Protein AF-A0A2E8S1X3-F1 (afdb_monomer_lite)

Structure (mmCIF, N/CA/C/O backbone):
data_AF-A0A2E8S1X3-F1
#
_entry.id   AF-A0A2E8S1X3-F1
#
loop_
_atom_site.group_PDB
_atom_site.id
_atom_site.type_symbol
_atom_site.label_atom_id
_atom_site.label_alt_id
_atom_site.label_comp_id
_atom_site.label_asym_id
_atom_site.label_entity_id
_atom_site.label_seq_id
_atom_site.pdbx_PDB_ins_code
_atom_site.Cartn_x
_atom_site.Cartn_y
_atom_site.Cartn_z
_atom_site.occupancy
_atom_site.B_iso_or_equiv
_atom_site.auth_seq_id
_atom_site.auth_comp_id
_atom_site.auth_asym_id
_atom_site.auth_atom_id
_atom_site.pdbx_PDB_model_num
ATOM 1 N N . MET A 1 1 ? 61.080 -15.198 28.392 1.00 36.06 1 MET A N 1
ATOM 2 C CA . MET A 1 1 ? 61.753 -13.882 28.248 1.00 36.06 1 MET A CA 1
ATOM 3 C C . MET A 1 1 ? 61.018 -13.154 27.127 1.00 36.06 1 MET A C 1
ATOM 5 O O . MET A 1 1 ? 60.810 -13.817 26.127 1.00 36.06 1 MET A O 1
ATOM 9 N N . CYS A 1 2 ? 60.527 -11.913 27.186 1.00 33.75 2 CYS A N 1
ATOM 10 C CA . CYS A 1 2 ? 60.333 -10.879 28.227 1.00 33.75 2 CYS A CA 1
ATOM 11 C C . CYS A 1 2 ? 58.942 -10.233 27.942 1.00 33.75 2 CYS A C 1
ATOM 13 O O . CYS A 1 2 ? 58.523 -10.245 26.795 1.00 33.75 2 CYS A O 1
ATOM 15 N N . ARG A 1 3 ? 58.089 -9.855 28.916 1.00 35.97 3 ARG A N 1
ATOM 16 C CA . ARG A 1 3 ? 58.085 -8.584 29.699 1.00 35.97 3 ARG A CA 1
ATOM 17 C C . ARG A 1 3 ? 58.151 -7.308 28.824 1.00 35.97 3 ARG A C 1
ATOM 19 O O . ARG A 1 3 ? 59.010 -7.272 27.959 1.00 35.97 3 ARG A O 1
ATOM 26 N N . ARG A 1 4 ? 57.443 -6.191 29.090 1.00 40.97 4 ARG A N 1
ATOM 27 C CA . ARG A 1 4 ? 56.297 -5.788 29.972 1.00 40.97 4 ARG A CA 1
ATOM 28 C C . ARG A 1 4 ? 56.127 -4.237 29.830 1.00 40.97 4 ARG A C 1
ATOM 30 O O . ARG A 1 4 ? 57.077 -3.614 29.374 1.00 40.97 4 ARG A O 1
ATOM 37 N N . PHE A 1 5 ? 55.058 -3.645 30.404 1.00 38.34 5 PHE A N 1
ATOM 38 C CA . PHE A 1 5 ? 54.866 -2.188 30.702 1.00 38.34 5 PHE A CA 1
ATOM 39 C C . PHE A 1 5 ? 54.605 -1.252 29.492 1.00 38.34 5 PHE A C 1
ATOM 41 O O . PHE A 1 5 ? 54.953 -1.624 28.381 1.00 38.34 5 PHE A O 1
ATOM 48 N N . LEU A 1 6 ? 53.975 -0.061 29.595 1.00 33.56 6 LEU A N 1
ATOM 49 C CA . LEU A 1 6 ? 53.495 0.834 30.693 1.00 33.56 6 LEU A CA 1
ATOM 50 C C . LEU A 1 6 ? 52.274 1.630 30.112 1.00 33.56 6 LEU A C 1
ATOM 52 O O . LEU A 1 6 ? 52.331 1.946 28.932 1.00 33.56 6 LEU A O 1
ATOM 56 N N . VAL A 1 7 ? 51.083 1.834 30.703 1.00 36.03 7 VAL A N 1
ATOM 57 C CA . VAL A 1 7 ? 50.611 2.540 31.930 1.00 36.03 7 VAL A CA 1
ATOM 58 C C . VAL A 1 7 ? 50.726 4.091 31.916 1.00 36.03 7 VAL A C 1
ATOM 60 O O . VAL A 1 7 ? 51.828 4.620 31.903 1.00 36.03 7 VAL A O 1
ATOM 63 N N . CYS A 1 8 ? 49.559 4.757 32.060 1.00 33.50 8 CYS A N 1
ATOM 64 C CA . CYS A 1 8 ? 49.263 6.165 32.442 1.00 33.50 8 CYS A CA 1
ATOM 65 C C . CYS A 1 8 ? 49.690 7.353 31.544 1.00 33.50 8 CYS A C 1
ATOM 67 O O . CYS A 1 8 ? 50.874 7.572 31.323 1.00 33.50 8 CYS A O 1
ATOM 69 N N . PHE A 1 9 ? 48.744 8.264 31.242 1.00 33.28 9 PHE A N 1
ATOM 70 C CA . PHE A 1 9 ? 48.477 9.443 32.100 1.00 33.28 9 PHE A CA 1
ATOM 71 C C . PHE A 1 9 ? 47.082 10.071 31.858 1.00 33.28 9 PHE A C 1
ATOM 73 O O . PHE A 1 9 ? 46.359 9.649 30.961 1.00 33.28 9 PHE A O 1
ATOM 80 N N . LEU A 1 10 ? 46.689 11.011 32.730 1.00 39.09 10 LEU A N 1
ATOM 81 C CA . LEU A 1 10 ? 45.309 11.433 33.023 1.00 39.09 10 LEU A CA 1
ATOM 82 C C . LEU A 1 10 ? 45.250 12.948 33.310 1.00 39.09 10 LEU A C 1
ATOM 84 O O . LEU A 1 10 ? 45.984 13.403 34.184 1.00 39.09 10 LEU A O 1
ATOM 88 N N . VAL A 1 11 ? 44.371 13.690 32.615 1.00 39.12 11 VAL A N 1
ATOM 89 C CA . VAL A 1 11 ? 43.909 15.087 32.858 1.00 39.12 11 VAL A CA 1
ATOM 90 C C . VAL A 1 11 ? 42.573 15.215 32.086 1.00 39.12 11 VAL A C 1
ATOM 92 O O . VAL A 1 11 ? 42.578 14.917 30.899 1.00 39.12 11 VAL A O 1
ATOM 95 N N . LEU A 1 12 ? 41.370 15.497 32.604 1.00 37.75 12 LEU A N 1
ATOM 96 C CA . LEU A 1 12 ? 40.854 16.206 33.789 1.00 37.75 12 LEU A CA 1
ATOM 97 C C . LEU A 1 12 ? 40.827 17.742 33.644 1.00 37.75 12 LEU A C 1
ATOM 99 O O . LEU A 1 12 ? 41.740 18.436 34.077 1.00 37.75 12 LEU A O 1
ATOM 103 N N . PHE A 1 13 ? 39.725 18.260 33.088 1.00 35.91 13 PHE A N 1
ATOM 104 C CA . PHE A 1 13 ? 39.324 19.663 33.216 1.00 35.91 13 PHE A CA 1
ATOM 105 C C . PHE A 1 13 ? 37.859 19.755 33.658 1.00 35.91 13 PHE A C 1
ATOM 107 O O . PHE A 1 13 ? 36.973 19.190 33.024 1.00 35.91 13 PHE A O 1
ATOM 114 N N . VAL A 1 14 ? 37.635 20.469 34.759 1.00 38.00 14 VAL A N 1
ATOM 115 C CA . VAL A 1 14 ? 36.325 20.823 35.318 1.00 38.00 14 VAL A CA 1
ATOM 116 C C . VAL A 1 14 ? 36.240 22.344 35.307 1.00 38.00 14 VAL A C 1
ATOM 118 O O . VAL A 1 14 ? 37.161 22.998 35.793 1.00 38.00 14 VAL A O 1
ATOM 121 N N . ILE A 1 15 ? 35.141 22.902 34.801 1.00 44.22 15 ILE A N 1
ATOM 122 C CA . ILE A 1 15 ? 34.724 24.290 35.050 1.00 44.22 15 ILE A CA 1
ATOM 123 C C . ILE A 1 15 ? 33.224 24.256 35.381 1.00 44.22 15 ILE A C 1
ATOM 125 O O . ILE A 1 15 ? 32.485 23.465 34.800 1.00 44.22 15 ILE A O 1
ATOM 129 N N . ALA A 1 16 ? 32.803 25.061 36.358 1.00 38.00 16 ALA A N 1
ATOM 130 C CA . ALA A 1 16 ? 31.470 25.046 36.968 1.00 38.00 16 ALA A CA 1
ATOM 131 C C . ALA A 1 16 ? 30.916 26.475 37.172 1.00 38.00 16 ALA A C 1
ATOM 133 O O . ALA A 1 16 ? 31.678 27.435 37.049 1.00 38.00 16 ALA A O 1
ATOM 134 N N . CYS A 1 17 ? 29.634 26.571 37.575 1.00 33.44 17 CYS A N 1
ATOM 135 C CA . CYS A 1 17 ? 28.845 27.795 37.872 1.00 33.44 17 CYS A CA 1
ATOM 136 C C . CYS A 1 17 ? 28.496 28.655 36.626 1.00 33.44 17 CYS A C 1
ATOM 138 O O . CYS A 1 17 ? 29.286 28.702 35.694 1.00 33.44 17 CYS A O 1
ATOM 140 N N . GLY A 1 18 ? 27.375 29.388 36.495 1.00 32.06 18 GLY A N 1
ATOM 141 C CA . GLY A 1 18 ? 26.153 29.655 37.298 1.00 32.06 18 GLY A CA 1
ATOM 142 C C . GLY A 1 18 ? 25.399 30.871 36.677 1.00 32.06 18 GLY A C 1
ATOM 143 O O . GLY A 1 18 ? 25.959 31.497 35.782 1.00 32.06 18 GLY A O 1
ATOM 144 N N . SER A 1 19 ? 24.188 31.315 37.056 1.00 36.25 19 SER A N 1
ATOM 145 C CA . SER A 1 19 ? 23.120 30.791 37.941 1.00 36.25 19 SER A CA 1
ATOM 146 C C . SER A 1 19 ? 21.902 31.761 37.966 1.00 36.25 19 SER A C 1
ATOM 148 O O . SER A 1 19 ? 22.137 32.962 37.990 1.00 36.25 19 SER A O 1
ATOM 150 N N . SER A 1 20 ? 20.658 31.244 38.064 1.00 39.28 20 SER A N 1
ATOM 151 C CA . SER A 1 20 ? 19.394 31.899 38.537 1.00 39.28 20 SER A CA 1
ATOM 152 C C . SER A 1 20 ? 18.901 33.260 37.958 1.00 39.28 20 SER A C 1
ATOM 154 O O . SER A 1 20 ? 19.557 34.267 38.188 1.00 39.28 20 SER A O 1
ATOM 156 N N . THR A 1 21 ? 17.694 33.257 37.339 1.00 49.94 21 THR A N 1
ATOM 157 C CA . THR A 1 21 ? 16.473 34.141 37.488 1.00 49.94 21 THR A CA 1
ATOM 158 C C . THR A 1 21 ? 16.583 35.652 37.850 1.00 49.94 21 THR A C 1
ATOM 160 O O . THR A 1 21 ? 17.503 35.989 38.590 1.00 49.94 21 THR A O 1
ATOM 163 N N . PRO A 1 22 ? 15.608 36.557 37.523 1.00 50.47 22 PRO A N 1
ATOM 164 C CA . PRO A 1 22 ? 14.173 36.310 37.234 1.00 50.47 22 PRO A CA 1
ATOM 165 C C . PRO A 1 22 ? 13.523 37.144 36.081 1.00 50.47 22 PRO A C 1
ATOM 167 O O . PRO A 1 22 ? 14.196 37.881 35.367 1.00 50.47 22 PRO A O 1
ATOM 170 N N . ASP A 1 23 ? 12.197 36.995 35.952 1.00 44.19 23 ASP A N 1
ATOM 171 C CA . ASP A 1 23 ? 11.208 37.747 35.137 1.00 44.19 23 ASP A CA 1
ATOM 172 C C . ASP A 1 23 ? 11.046 39.234 35.583 1.00 44.19 23 ASP A C 1
ATOM 174 O O . ASP A 1 23 ? 11.498 39.558 36.693 1.00 44.19 23 ASP A O 1
ATOM 178 N N . PRO A 1 24 ? 10.467 40.162 34.774 1.00 52.53 24 PRO A N 1
ATOM 179 C CA . PRO A 1 24 ? 9.012 40.414 34.882 1.00 52.53 24 PRO A CA 1
ATOM 180 C C . PRO A 1 24 ? 8.249 40.918 33.614 1.00 52.53 24 PRO A C 1
ATOM 182 O O . PRO A 1 24 ? 8.587 41.956 33.047 1.00 52.53 24 PRO A O 1
ATOM 185 N N . ASP A 1 25 ? 7.110 40.270 33.333 1.00 38.62 25 ASP A N 1
ATOM 186 C CA . ASP A 1 25 ? 5.727 40.822 33.398 1.00 38.62 25 ASP A CA 1
ATOM 187 C C . ASP A 1 25 ? 5.189 41.890 32.388 1.00 38.62 25 ASP A C 1
ATOM 189 O O . ASP A 1 25 ? 5.878 42.755 31.849 1.00 38.62 25 ASP A O 1
ATOM 193 N N . THR A 1 26 ? 3.851 41.882 32.287 1.00 40.41 26 THR A N 1
ATOM 194 C CA . THR A 1 26 ? 2.872 42.857 31.758 1.00 40.41 26 THR A CA 1
ATOM 195 C C . THR A 1 26 ? 2.509 42.833 30.265 1.00 40.41 26 THR A C 1
ATOM 197 O O . THR A 1 26 ? 3.281 43.197 29.381 1.00 40.41 26 THR A O 1
ATOM 200 N N . GLY A 1 27 ? 1.240 42.483 30.001 1.00 37.84 27 GLY A N 1
ATOM 201 C CA . GLY A 1 27 ? 0.634 42.466 28.664 1.00 37.84 27 GLY A CA 1
ATOM 202 C C . GLY A 1 27 ? -0.879 42.191 28.639 1.00 37.84 27 GLY A C 1
ATOM 203 O O . GLY A 1 27 ? -1.344 41.507 27.734 1.00 37.84 27 GLY A O 1
ATOM 204 N N . GLN A 1 28 ? -1.653 42.680 29.618 1.00 47.50 28 GLN A N 1
ATOM 205 C CA . GLN A 1 28 ? -3.124 42.678 29.523 1.00 47.50 28 GLN A CA 1
ATOM 206 C C . GLN A 1 28 ? -3.606 43.778 28.562 1.00 47.50 28 GLN A C 1
ATOM 208 O O . GLN A 1 28 ? -3.106 44.902 28.619 1.00 47.50 28 GLN A O 1
ATOM 213 N N . ALA A 1 29 ? -4.615 43.477 27.741 1.00 41.47 29 ALA A N 1
ATOM 214 C CA . ALA A 1 29 ? -5.409 44.468 27.014 1.00 41.47 29 ALA A CA 1
ATOM 215 C C . ALA A 1 29 ? -6.877 44.009 26.916 1.00 41.47 29 ALA A C 1
ATOM 217 O O . ALA A 1 29 ? -7.156 42.824 26.759 1.00 41.47 29 ALA A O 1
ATOM 218 N N . GLU A 1 30 ? -7.775 44.973 27.081 1.00 40.81 30 GLU A N 1
ATOM 219 C CA . GLU A 1 30 ? -9.180 44.852 27.486 1.00 40.81 30 GLU A CA 1
ATOM 220 C C . GLU A 1 30 ? -10.158 44.377 26.389 1.00 40.81 30 GLU A C 1
ATOM 222 O O . GLU A 1 30 ? -9.968 44.650 25.204 1.00 40.81 30 GLU A O 1
ATOM 227 N N . ASP A 1 31 ? -11.261 43.760 26.826 1.00 47.78 31 ASP A N 1
ATOM 228 C CA . ASP A 1 31 ? -12.554 43.713 26.120 1.00 47.78 31 ASP A CA 1
ATOM 229 C C . ASP A 1 31 ? -13.326 45.019 26.385 1.00 47.78 31 ASP A C 1
ATOM 231 O O . ASP A 1 31 ? -13.388 45.472 27.534 1.00 47.78 31 ASP A O 1
ATOM 235 N N . PRO A 1 32 ? -13.889 45.659 25.344 1.00 46.81 32 PRO A N 1
ATOM 236 C CA . PRO A 1 32 ? -15.284 46.090 25.482 1.00 46.81 32 PRO A CA 1
ATOM 237 C C . PRO A 1 32 ? -16.114 45.992 24.185 1.00 46.81 32 PRO A C 1
ATOM 239 O O . PRO A 1 32 ? -15.738 46.549 23.148 1.00 46.81 32 PRO A O 1
ATOM 242 N N . GLY A 1 33 ? -17.329 45.429 24.266 1.00 37.47 33 GLY A N 1
ATOM 243 C CA . GLY A 1 33 ? -18.227 45.367 23.102 1.00 37.47 33 GLY A CA 1
ATOM 244 C C . GLY A 1 33 ? -19.705 45.021 23.330 1.00 37.47 33 GLY A C 1
ATOM 245 O O . GLY A 1 33 ? -20.238 44.202 22.587 1.00 37.47 33 GLY A O 1
ATOM 246 N N . GLN A 1 34 ? -20.410 45.645 24.286 1.00 47.06 34 GLN A N 1
ATOM 247 C CA . GLN A 1 34 ? -21.886 45.607 24.269 1.00 47.06 34 GLN A CA 1
ATOM 248 C C . GLN A 1 34 ? -22.456 46.433 23.102 1.00 47.06 34 GLN A C 1
ATOM 250 O O . GLN A 1 34 ? -22.015 47.556 22.857 1.00 47.06 34 GLN A O 1
ATOM 255 N N . ALA A 1 35 ? -23.497 45.908 22.450 1.00 43.41 35 ALA A N 1
ATOM 256 C CA . ALA A 1 35 ? -24.341 46.642 21.512 1.00 43.41 35 ALA A CA 1
ATOM 257 C C . ALA A 1 35 ? -25.821 46.485 21.902 1.00 43.41 35 ALA A C 1
ATOM 259 O O . ALA A 1 35 ? -26.316 45.367 22.034 1.00 43.41 35 ALA A O 1
ATOM 260 N N . GLU A 1 36 ? -26.514 47.611 22.069 1.00 44.06 36 GLU A N 1
ATOM 261 C CA . GLU A 1 36 ? -27.978 47.691 22.144 1.00 44.06 36 GLU A CA 1
ATOM 262 C C . GLU A 1 36 ? -28.544 48.050 20.759 1.00 44.06 36 GLU A C 1
ATOM 264 O O . GLU A 1 36 ? -27.907 48.804 20.021 1.00 44.06 36 GLU A O 1
ATOM 269 N N . ASP A 1 37 ? -29.762 47.602 20.439 1.00 39.44 37 ASP A N 1
ATOM 270 C CA . ASP A 1 37 ? -30.622 48.251 19.434 1.00 39.44 37 ASP A CA 1
ATOM 271 C C . ASP A 1 37 ? -32.109 48.111 19.853 1.00 39.44 37 ASP A C 1
ATOM 273 O O . ASP A 1 37 ? -32.512 47.014 20.255 1.00 39.44 37 ASP A O 1
ATOM 277 N N . PRO A 1 38 ? -32.933 49.184 19.845 1.00 51.12 38 PRO A N 1
ATOM 278 C CA . PRO A 1 38 ? -34.280 49.172 20.423 1.00 51.12 38 PRO A CA 1
ATOM 279 C C . PRO A 1 38 ? -35.414 49.145 19.378 1.00 51.12 38 PRO A C 1
ATOM 281 O O . PRO A 1 38 ? -35.246 49.541 18.227 1.00 51.12 38 PRO A O 1
ATOM 284 N N . GLY A 1 39 ? -36.636 48.797 19.808 1.00 37.12 39 GLY A N 1
ATOM 285 C CA . GLY A 1 39 ? -37.831 48.897 18.957 1.00 37.12 39 GLY A CA 1
ATOM 286 C C . GLY A 1 39 ? -39.164 48.914 19.715 1.00 37.12 39 GLY A C 1
ATOM 287 O O . GLY A 1 39 ? -39.689 47.863 20.066 1.00 37.12 39 GLY A O 1
ATOM 288 N N . GLN A 1 40 ? -39.740 50.105 19.924 1.00 47.53 40 GLN A N 1
ATOM 289 C CA . GLN A 1 40 ? -41.135 50.293 20.370 1.00 47.53 40 GLN A CA 1
ATOM 290 C C . GLN A 1 40 ? -42.137 50.263 19.196 1.00 47.53 40 GLN A C 1
ATOM 292 O O . GLN A 1 40 ? -41.793 50.667 18.084 1.00 47.53 40 GLN A O 1
ATOM 297 N N . ALA A 1 41 ? -43.408 49.935 19.479 1.00 38.69 41 ALA A N 1
ATOM 298 C CA . ALA A 1 41 ? -44.578 50.356 18.688 1.00 38.69 41 ALA A CA 1
ATOM 299 C C . ALA A 1 41 ? -45.878 50.410 19.537 1.00 38.69 41 ALA A C 1
ATOM 301 O O . ALA A 1 41 ? -46.018 49.650 20.492 1.00 38.69 41 ALA A O 1
ATOM 302 N N . GLU A 1 42 ? -46.817 51.301 19.173 1.00 38.75 42 GLU A N 1
ATOM 303 C CA . GLU A 1 42 ? -47.969 51.795 19.977 1.00 38.75 42 GLU A CA 1
ATOM 304 C C . GLU A 1 42 ? -49.210 52.067 19.058 1.00 38.75 42 GLU A C 1
ATOM 306 O O . GLU A 1 42 ? -49.095 51.918 17.841 1.00 38.75 42 GLU A O 1
ATOM 311 N N . ASP A 1 43 ? -50.434 52.452 19.471 1.00 35.72 43 ASP A N 1
ATOM 312 C CA . ASP A 1 43 ? -50.958 52.986 20.752 1.00 35.72 43 ASP A CA 1
ATOM 313 C C . ASP A 1 43 ? -52.376 52.438 21.142 1.00 35.72 43 ASP A C 1
ATOM 315 O O . ASP A 1 43 ? -52.448 51.576 22.019 1.00 35.72 43 ASP A O 1
ATOM 319 N N . PRO A 1 44 ? -53.528 52.859 20.555 1.00 50.34 44 PRO A N 1
ATOM 320 C CA . PRO A 1 44 ? -54.647 53.295 21.410 1.00 50.34 44 PRO A CA 1
ATOM 321 C C . PRO A 1 44 ? -56.007 52.565 21.298 1.00 50.34 44 PRO A C 1
ATOM 323 O O . PRO A 1 44 ? -56.644 52.559 20.242 1.00 50.34 44 PRO A O 1
ATOM 326 N N . GLY A 1 45 ? -56.570 52.217 22.467 1.00 35.06 45 GLY A N 1
ATOM 327 C CA . GLY A 1 45 ? -57.991 52.463 22.806 1.00 35.06 45 GLY A CA 1
ATOM 328 C C . GLY A 1 45 ? -59.003 51.303 22.674 1.00 35.06 45 GLY A C 1
ATOM 329 O O . GLY A 1 45 ? -58.724 50.299 22.034 1.00 35.06 45 GLY A O 1
ATOM 330 N N . HIS A 1 46 ? -60.239 51.380 23.207 1.00 40.62 46 HIS A N 1
ATOM 331 C CA . HIS A 1 46 ? -60.897 52.320 24.150 1.00 40.62 46 HIS A CA 1
ATOM 332 C C . HIS A 1 46 ? -62.340 51.815 24.457 1.00 40.62 46 HIS A C 1
ATOM 334 O O . HIS A 1 46 ? -62.984 51.325 23.531 1.00 40.62 46 HIS A O 1
ATOM 340 N N . THR A 1 47 ? -62.854 51.973 25.696 1.00 33.56 47 THR A N 1
ATOM 341 C CA . THR A 1 47 ? -64.227 52.416 26.133 1.00 33.56 47 THR A CA 1
ATOM 342 C C . THR A 1 47 ? -64.780 51.712 27.391 1.00 33.56 47 THR A C 1
ATOM 344 O O . THR A 1 47 ? -64.390 50.592 27.707 1.00 33.56 47 THR A O 1
ATOM 347 N N . ASP A 1 48 ? -65.669 52.409 28.116 1.00 36.91 48 ASP A N 1
ATOM 348 C CA . ASP A 1 48 ? -66.073 52.158 29.513 1.00 36.91 48 ASP A CA 1
ATOM 349 C C . ASP A 1 48 ? -67.492 51.549 29.729 1.00 36.91 48 ASP A C 1
ATOM 351 O O . ASP A 1 48 ? -68.423 51.896 29.005 1.00 36.91 48 ASP A O 1
ATOM 355 N N . ASP A 1 49 ? -67.638 50.786 30.834 1.00 32.44 49 ASP A N 1
ATOM 356 C CA . ASP A 1 49 ? -68.789 50.715 31.789 1.00 32.44 49 ASP A CA 1
ATOM 357 C C . ASP A 1 49 ? -70.195 50.189 31.339 1.00 32.44 49 ASP A C 1
ATOM 359 O O . ASP A 1 49 ? -70.490 50.091 30.149 1.00 32.44 49 ASP A O 1
ATOM 363 N N . PRO A 1 50 ? -71.164 49.944 32.260 1.00 47.91 50 PRO A N 1
ATOM 364 C CA . PRO A 1 50 ? -71.215 48.987 33.386 1.00 47.91 50 PRO A CA 1
ATOM 365 C C . PRO A 1 50 ? -72.227 47.828 33.173 1.00 47.91 50 PRO A C 1
ATOM 367 O O . PRO A 1 50 ? -73.182 47.948 32.404 1.00 47.91 50 PRO A O 1
ATOM 370 N N . GLY A 1 51 ? -72.152 46.756 33.981 1.00 32.81 51 GLY A N 1
ATOM 371 C CA . GLY A 1 51 ? -73.256 45.782 34.082 1.00 32.81 51 GLY A CA 1
ATOM 372 C C . GLY A 1 51 ? -73.081 44.657 35.113 1.00 32.81 51 GLY A C 1
ATOM 373 O O . GLY A 1 51 ? -72.321 43.723 34.894 1.00 32.81 51 GLY A O 1
ATOM 374 N N . THR A 1 52 ? -73.834 44.706 36.216 1.00 47.97 52 THR A N 1
ATOM 375 C CA . THR A 1 52 ? -73.904 43.649 37.247 1.00 47.97 52 THR A CA 1
ATOM 376 C C . THR A 1 52 ? -74.954 42.579 36.928 1.00 47.97 52 THR A C 1
ATOM 378 O O . THR A 1 52 ? -76.108 42.951 36.718 1.00 47.97 52 THR A O 1
ATOM 381 N N . VAL A 1 53 ? -74.617 41.286 37.047 1.00 37.03 53 VAL A N 1
ATOM 382 C CA . VAL A 1 53 ? -75.552 40.205 37.451 1.00 37.03 53 VAL A CA 1
ATOM 383 C C . VAL A 1 53 ? -74.808 38.984 38.026 1.00 37.03 53 VAL A C 1
ATOM 385 O O . VAL A 1 53 ? -74.055 38.334 37.318 1.00 37.03 53 VAL A O 1
ATOM 388 N N . GLU A 1 54 ? -75.087 38.723 39.306 1.00 34.25 54 GLU A N 1
ATOM 389 C CA . GLU A 1 54 ? -75.229 37.441 40.036 1.00 34.25 54 GLU A CA 1
ATOM 390 C C . GLU A 1 54 ? -74.182 36.292 39.949 1.00 34.25 54 GLU A C 1
ATOM 392 O O . GLU A 1 54 ? -73.833 35.767 38.897 1.00 34.25 54 GLU A O 1
ATOM 397 N N . ASP A 1 55 ? -73.776 35.862 41.153 1.00 31.70 55 ASP A N 1
ATOM 398 C CA . ASP A 1 55 ? -72.972 34.691 41.557 1.00 31.70 55 ASP A CA 1
ATOM 399 C C . ASP A 1 55 ? -73.704 33.354 41.242 1.00 31.70 55 ASP A C 1
ATOM 401 O O . ASP A 1 55 ? -74.940 33.325 41.291 1.00 31.70 55 ASP A O 1
ATOM 405 N N . PRO A 1 56 ? -73.011 32.245 40.884 1.00 39.16 56 PRO A N 1
ATOM 406 C CA . PRO A 1 56 ? -72.422 31.362 41.901 1.00 39.16 56 PRO A CA 1
ATOM 407 C C . PRO A 1 56 ? -71.072 30.759 41.466 1.00 39.16 56 PRO A C 1
ATOM 409 O O . PRO A 1 56 ? -71.023 29.786 40.709 1.00 39.16 56 PRO A O 1
ATOM 412 N N . GLY A 1 57 ? -69.965 31.307 41.961 1.00 30.19 57 GLY A N 1
ATOM 413 C CA . GLY A 1 57 ? -68.628 30.871 41.554 1.00 30.19 57 GLY A CA 1
ATOM 414 C C . GLY A 1 57 ? -67.480 31.446 42.374 1.00 30.19 57 GLY A C 1
ATOM 415 O O . GLY A 1 57 ? -66.387 31.605 41.836 1.00 30.19 57 GLY A O 1
ATOM 416 N N . CYS A 1 58 ? -67.708 31.771 43.648 1.00 30.88 58 CYS A N 1
ATOM 417 C CA . CYS A 1 58 ? -66.647 32.223 44.542 1.00 30.88 58 CYS A CA 1
ATOM 418 C C . CYS A 1 58 ? -65.554 31.149 44.698 1.00 30.88 58 CYS A C 1
ATOM 420 O O . CYS A 1 58 ? -65.673 30.223 45.500 1.00 30.88 58 CYS A O 1
ATOM 422 N N . ILE A 1 59 ? -64.463 31.337 43.957 1.00 40.31 59 ILE A N 1
ATOM 423 C CA . ILE A 1 59 ? -63.112 30.987 44.382 1.00 40.31 59 ILE A CA 1
ATOM 424 C C . ILE A 1 59 ? -62.589 32.191 45.181 1.00 40.31 59 ILE A C 1
ATOM 426 O O . ILE A 1 59 ? -62.338 33.242 44.590 1.00 40.31 59 ILE A O 1
ATOM 430 N N . PRO A 1 60 ? -62.402 32.057 46.499 1.00 37.53 60 PRO A N 1
ATOM 431 C CA . PRO A 1 60 ? -61.329 32.710 47.231 1.00 37.53 60 PRO A CA 1
ATOM 432 C C . PRO A 1 60 ? -60.347 31.600 47.623 1.00 37.53 60 PRO A C 1
ATOM 434 O O . PRO A 1 60 ? -60.660 30.718 48.418 1.00 37.53 60 PRO A O 1
ATOM 437 N N . ASP A 1 61 ? -59.219 31.493 46.934 1.00 31.47 61 ASP A N 1
ATOM 438 C CA . ASP A 1 61 ? -58.019 32.215 47.366 1.00 31.47 61 ASP A CA 1
ATOM 439 C C . ASP A 1 61 ? -57.697 31.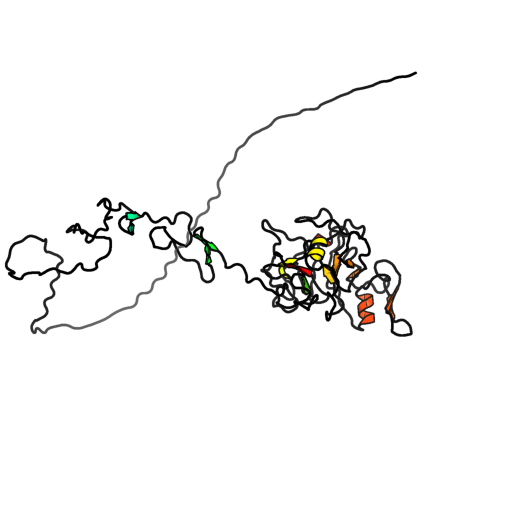910 48.839 1.00 31.47 61 ASP A C 1
ATOM 441 O O . ASP A 1 61 ? -58.182 32.556 49.769 1.00 31.47 61 ASP A O 1
ATOM 445 N N . CYS A 1 62 ? -56.908 30.854 49.037 1.00 39.09 62 CYS A N 1
ATOM 446 C CA . CYS A 1 62 ? -56.483 30.383 50.351 1.00 39.09 62 CYS A CA 1
ATOM 447 C C . CYS A 1 62 ? -55.222 31.103 50.865 1.00 39.09 62 CYS A C 1
ATOM 449 O O . CYS A 1 62 ? -54.608 30.616 51.811 1.00 39.09 62 CYS A O 1
ATOM 451 N N . ALA A 1 63 ? -54.817 32.232 50.268 1.00 38.94 63 ALA A N 1
ATOM 452 C CA . ALA A 1 63 ? -53.532 32.872 50.558 1.00 38.94 63 ALA A CA 1
ATOM 453 C C . ALA A 1 63 ? -53.376 33.460 51.979 1.00 38.94 63 ALA A C 1
ATOM 455 O O . ALA A 1 63 ? -52.250 33.752 52.366 1.00 38.94 63 ALA A O 1
ATOM 456 N N . ASP A 1 64 ? -54.454 33.623 52.760 1.00 41.50 64 ASP A N 1
ATOM 457 C CA . ASP A 1 64 ? -54.431 34.396 54.020 1.00 41.50 64 ASP A CA 1
ATOM 458 C C . ASP A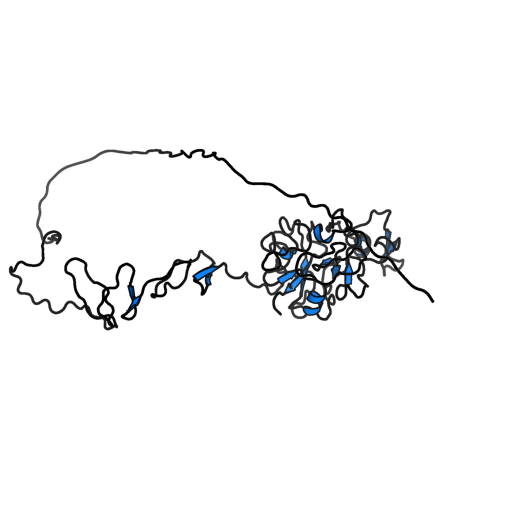 1 64 ? -55.181 33.738 55.208 1.00 41.50 64 ASP A C 1
ATOM 460 O O . ASP A 1 64 ? -55.847 34.412 56.002 1.00 41.50 64 ASP A O 1
ATOM 464 N N . LYS A 1 65 ? -55.090 32.407 55.384 1.00 35.28 65 LYS A N 1
ATOM 465 C CA . LYS A 1 65 ? -55.551 31.745 56.628 1.00 35.28 65 LYS A CA 1
ATOM 466 C C . LYS A 1 65 ? -54.566 30.722 57.192 1.00 35.28 65 LYS A C 1
ATOM 468 O O . LYS A 1 65 ? -54.302 29.691 56.587 1.00 35.28 65 LYS A O 1
ATOM 473 N N . GLN A 1 66 ? -54.099 30.993 58.410 1.00 35.59 66 GLN A N 1
ATOM 474 C CA . GLN A 1 66 ? -53.359 30.040 59.238 1.00 35.59 66 GLN A CA 1
ATOM 475 C C . GLN A 1 66 ? -54.280 28.911 59.726 1.00 35.59 66 GLN A C 1
ATOM 477 O O . GLN A 1 66 ? -55.451 29.135 60.034 1.00 35.59 66 GLN A O 1
ATOM 482 N N . CYS A 1 67 ? -53.738 27.699 59.845 1.00 30.94 67 CYS A N 1
ATOM 483 C CA . CYS A 1 67 ? -54.439 26.572 60.455 1.00 30.94 67 CYS A CA 1
ATOM 484 C C . CYS A 1 67 ? -54.559 26.772 61.973 1.00 30.94 67 CYS A C 1
ATOM 486 O O . CYS A 1 67 ? -53.557 26.666 62.680 1.00 30.94 67 CYS A O 1
ATOM 488 N N . GLY A 1 68 ? -55.775 27.008 62.477 1.00 46.66 68 GLY A N 1
ATOM 489 C CA . GLY A 1 68 ? -56.038 26.998 63.921 1.00 46.66 68 GLY A CA 1
ATOM 490 C C . GLY A 1 68 ? -57.065 28.004 64.438 1.00 46.66 68 GLY A C 1
ATOM 491 O O . GLY A 1 68 ? -56.766 28.680 65.414 1.00 46.66 68 GLY A O 1
ATOM 492 N N . ASP A 1 69 ? -58.263 28.065 63.848 1.00 36.69 69 ASP A N 1
ATOM 493 C CA . ASP A 1 69 ? -59.433 28.700 64.476 1.00 36.69 69 ASP A CA 1
ATOM 494 C C . ASP A 1 69 ? -60.661 27.776 64.351 1.00 36.69 69 ASP A C 1
ATOM 496 O O . ASP A 1 69 ? -61.065 27.392 63.249 1.00 36.69 69 ASP A O 1
ATOM 500 N N . ASP A 1 70 ? -61.243 27.406 65.496 1.00 51.22 70 ASP A N 1
ATOM 501 C CA . ASP A 1 70 ? -62.432 26.552 65.607 1.00 51.22 70 ASP A CA 1
ATOM 502 C C . ASP A 1 70 ? -63.713 27.329 65.244 1.00 51.22 70 ASP A C 1
ATOM 504 O O . ASP A 1 70 ? -64.345 27.917 66.120 1.00 51.22 70 ASP A O 1
ATOM 508 N N . ASP A 1 71 ? -64.149 27.291 63.980 1.00 43.94 71 ASP A N 1
ATOM 509 C CA . ASP A 1 71 ? -65.480 27.788 63.589 1.00 43.94 71 ASP A CA 1
ATOM 510 C C . ASP A 1 71 ? -66.138 26.964 62.452 1.00 43.94 71 ASP A C 1
ATOM 512 O O . ASP A 1 71 ? -66.067 27.278 61.264 1.00 43.94 71 ASP A O 1
ATOM 516 N N . GLY A 1 72 ? -66.899 25.934 62.842 1.00 44.47 72 GLY A N 1
ATOM 517 C CA . GLY A 1 72 ? -68.229 25.731 62.246 1.00 44.47 72 GLY A CA 1
ATOM 518 C C . GLY A 1 72 ? -68.410 24.841 61.006 1.00 44.47 72 GLY A C 1
ATOM 519 O O . GLY A 1 72 ? -69.405 25.032 60.308 1.00 44.47 72 GLY A O 1
ATOM 520 N N . CYS A 1 73 ? -67.557 23.845 60.737 1.00 33.44 73 CYS A N 1
ATOM 521 C CA . CYS A 1 73 ? -67.844 22.806 59.727 1.00 33.44 73 CYS A CA 1
ATOM 522 C C . CYS A 1 73 ? -67.872 21.385 60.324 1.00 33.44 73 CYS A C 1
ATOM 524 O O . CYS A 1 73 ? -66.862 20.687 60.354 1.00 33.44 73 CYS A O 1
ATOM 526 N N . GLU A 1 74 ? -69.054 20.920 60.749 1.00 44.78 74 GLU A N 1
ATOM 527 C CA . GLU A 1 74 ? -69.285 19.500 61.060 1.00 44.78 74 GLU A CA 1
ATOM 528 C C . GLU A 1 74 ? -69.352 18.671 59.762 1.00 44.78 74 GLU A C 1
ATOM 530 O O . GLU A 1 74 ? -70.421 18.437 59.196 1.00 44.78 74 GLU A O 1
ATOM 535 N N . GLY A 1 75 ? -68.194 18.212 59.287 1.00 34.16 75 GLY A N 1
ATOM 536 C CA . GLY A 1 75 ? -68.068 17.305 58.147 1.00 34.16 75 GLY A CA 1
ATOM 537 C C . GLY A 1 75 ? -66.847 16.408 58.316 1.00 34.16 75 GLY A C 1
ATOM 538 O O . GLY A 1 75 ? -65.725 16.893 58.391 1.00 34.16 75 GLY A O 1
ATOM 539 N N . VAL A 1 76 ? -67.058 15.094 58.412 1.00 32.81 76 VAL A N 1
ATOM 540 C CA . VAL A 1 76 ? -65.967 14.134 58.630 1.00 32.81 76 VAL A CA 1
ATOM 541 C C . VAL A 1 76 ? -65.130 14.000 57.356 1.00 32.81 76 VAL A C 1
ATOM 543 O O . VAL A 1 76 ? -65.575 13.359 56.403 1.00 32.81 76 VAL A O 1
ATOM 546 N N . CYS A 1 77 ? -63.899 14.514 57.367 1.00 29.05 77 CYS A N 1
ATOM 547 C CA . CYS A 1 77 ? -62.875 14.107 56.405 1.00 29.05 77 CYS A CA 1
ATOM 548 C C . CYS A 1 77 ? -62.442 12.669 56.722 1.00 29.05 77 CYS A C 1
ATOM 550 O O . CYS A 1 77 ? -61.525 12.420 57.506 1.00 29.05 77 CYS A O 1
ATOM 552 N N . LEU A 1 78 ? -63.155 11.704 56.141 1.00 30.61 78 LEU A N 1
ATOM 553 C CA . LEU A 1 78 ? -62.707 10.319 56.080 1.00 30.61 78 LEU A CA 1
ATOM 554 C C . LEU A 1 78 ? -61.513 10.241 55.129 1.00 30.61 78 LEU A C 1
ATOM 556 O O . LEU A 1 78 ? -61.719 10.172 53.925 1.00 30.61 78 LEU A O 1
ATOM 560 N N . VAL A 1 79 ? -60.313 10.195 55.711 1.00 33.53 79 VAL A N 1
ATOM 561 C CA . VAL A 1 79 ? -59.097 9.607 55.127 1.00 33.53 79 VAL A CA 1
ATOM 562 C C . VAL A 1 79 ? -58.862 10.010 53.666 1.00 33.53 79 VAL A C 1
ATOM 564 O O . VAL A 1 79 ? -59.175 9.243 52.753 1.00 33.53 79 VAL A O 1
ATOM 567 N N . ASP A 1 80 ? -58.241 11.172 53.450 1.00 34.81 80 ASP A N 1
ATOM 568 C CA . ASP A 1 80 ? -57.538 11.386 52.185 1.00 34.81 80 ASP A CA 1
ATOM 569 C C . ASP A 1 80 ? -56.462 10.306 52.049 1.00 34.81 80 ASP A C 1
ATOM 571 O O . ASP A 1 80 ? -55.626 10.090 52.932 1.00 34.81 80 ASP A O 1
ATOM 575 N N . THR A 1 81 ? -56.546 9.559 50.956 1.00 34.59 81 THR A N 1
ATOM 576 C CA . THR A 1 81 ? -55.685 8.414 50.692 1.00 34.59 81 THR A CA 1
ATOM 577 C C . THR A 1 81 ? -54.329 8.875 50.173 1.00 34.59 81 THR A C 1
ATOM 579 O O . THR A 1 81 ? -54.141 8.995 48.964 1.00 34.59 81 THR A O 1
ATOM 582 N N . CYS A 1 82 ? -53.355 9.015 51.069 1.00 38.34 82 CYS A N 1
ATOM 583 C CA . CYS A 1 82 ? -51.981 8.636 50.739 1.00 38.34 82 CYS A CA 1
ATOM 584 C C . CYS A 1 82 ? -51.961 7.102 50.707 1.00 38.34 82 CYS A C 1
ATOM 586 O O . CYS A 1 82 ? -51.982 6.453 51.753 1.00 38.34 82 CYS A O 1
ATOM 588 N N . GLY A 1 83 ? -52.103 6.531 49.510 1.00 42.31 83 GLY A N 1
ATOM 589 C CA . GLY A 1 83 ? -52.492 5.136 49.335 1.00 42.31 83 GLY A CA 1
ATOM 590 C C . GLY A 1 83 ? -51.824 4.459 48.148 1.00 42.31 83 GLY A C 1
ATOM 591 O O . GLY A 1 83 ? -52.474 4.222 47.133 1.00 42.31 83 GLY A O 1
ATOM 592 N N . ASP A 1 84 ? -50.576 4.055 48.336 1.00 36.06 84 ASP A N 1
ATOM 593 C CA . ASP A 1 84 ? -49.835 3.120 47.496 1.00 36.06 84 ASP A CA 1
ATOM 594 C C . ASP A 1 84 ? -48.777 2.394 48.347 1.00 36.06 84 ASP A C 1
ATOM 596 O O . ASP A 1 84 ? -47.940 2.998 49.007 1.00 36.06 84 ASP A O 1
ATOM 600 N N . GLY A 1 85 ? -48.887 1.066 48.427 1.00 48.00 85 GLY A N 1
ATOM 601 C CA . GLY A 1 85 ? -48.114 0.262 49.375 1.00 48.00 85 GLY A CA 1
ATOM 602 C C . GLY A 1 85 ? -46.758 -0.178 48.833 1.00 48.00 85 GLY A C 1
ATOM 603 O O . GLY A 1 85 ? -46.656 -1.314 48.384 1.00 48.00 85 GLY A O 1
ATOM 604 N N . GLU A 1 86 ? -45.745 0.684 48.936 1.00 47.19 86 GLU A N 1
ATOM 605 C CA . GLU A 1 86 ? -44.322 0.373 48.700 1.00 47.19 86 GLU A CA 1
ATOM 606 C C . GLU A 1 86 ? -43.415 0.986 49.797 1.00 47.19 86 GLU A C 1
ATOM 608 O O . GLU A 1 86 ? -43.876 1.760 50.637 1.00 47.19 86 GLU A O 1
ATOM 613 N N . GLU A 1 87 ? -42.135 0.591 49.843 1.00 45.97 87 GLU A N 1
ATOM 614 C CA . GLU A 1 87 ? -41.225 0.696 51.010 1.00 45.97 87 GLU A CA 1
ATOM 615 C C . GLU A 1 87 ? -40.704 2.110 51.404 1.00 45.97 87 GLU A C 1
ATOM 617 O O . GLU A 1 87 ? -39.518 2.279 51.688 1.00 45.97 87 GLU A O 1
ATOM 622 N N . CYS A 1 88 ? -41.577 3.121 51.499 1.00 37.69 88 CYS A N 1
ATOM 623 C CA . CYS A 1 88 ? -41.276 4.448 52.068 1.00 37.69 88 CYS A CA 1
ATOM 624 C C . CYS A 1 88 ? -42.451 4.995 52.915 1.00 37.69 88 CYS A C 1
ATOM 626 O O . CYS A 1 88 ? -43.126 5.941 52.513 1.00 37.69 88 CYS A O 1
ATOM 628 N N . THR A 1 89 ? -42.707 4.421 54.099 1.00 43.72 89 THR A N 1
ATOM 629 C CA . THR A 1 89 ? -43.818 4.836 54.988 1.00 43.72 89 THR A CA 1
ATOM 630 C C . THR A 1 89 ? -43.338 5.475 56.296 1.00 43.72 89 THR A C 1
ATOM 632 O O . THR A 1 89 ? -42.924 4.766 57.211 1.00 43.72 89 THR A O 1
ATOM 635 N N . ASP A 1 90 ? -43.413 6.800 56.410 1.00 45.31 90 ASP A N 1
ATOM 636 C CA . ASP A 1 90 ? -44.495 7.483 57.149 1.00 45.31 90 ASP A CA 1
ATOM 637 C C . ASP A 1 90 ? -44.211 8.992 57.245 1.00 45.31 90 ASP A C 1
ATOM 639 O O . ASP A 1 90 ? -43.114 9.431 57.586 1.00 45.31 90 ASP A O 1
ATOM 643 N N . MET A 1 91 ? -45.217 9.810 56.929 1.00 42.25 91 MET A N 1
ATOM 644 C CA . MET A 1 91 ? -45.056 11.261 56.829 1.00 42.25 91 MET A CA 1
ATOM 645 C C . MET A 1 91 ? -45.019 11.934 58.206 1.00 42.25 91 MET A C 1
ATOM 647 O O . MET A 1 91 ? -46.017 11.947 58.932 1.00 42.25 91 MET A O 1
ATOM 651 N N . VAL A 1 92 ? -43.925 12.638 58.500 1.00 41.59 92 VAL A N 1
ATOM 652 C CA . VAL A 1 92 ? -44.019 13.874 59.285 1.00 41.59 92 VAL A CA 1
ATOM 653 C C . VAL A 1 92 ? -44.455 14.968 58.314 1.00 41.59 92 VAL A C 1
ATOM 655 O O . VAL A 1 92 ? -43.642 15.502 57.566 1.00 41.59 92 VAL A O 1
ATOM 658 N N . CYS A 1 93 ? -45.750 15.282 58.288 1.00 41.03 93 CYS A N 1
ATOM 659 C CA . CYS A 1 93 ? -46.233 16.456 57.566 1.00 41.03 93 CYS A CA 1
ATOM 660 C C . CYS A 1 93 ? -45.847 17.712 58.356 1.00 41.03 93 CYS A C 1
ATOM 662 O O . CYS A 1 93 ? -46.550 18.078 59.303 1.00 41.03 93 CYS A O 1
ATOM 664 N N . ASP A 1 94 ? -44.757 18.377 57.974 1.00 43.81 94 ASP A N 1
ATOM 665 C CA . ASP A 1 94 ? -44.522 19.745 58.427 1.00 43.81 94 ASP A CA 1
ATOM 666 C C . ASP A 1 94 ? -45.533 20.674 57.735 1.00 43.81 94 ASP A C 1
ATOM 668 O O . ASP A 1 94 ? -45.677 20.678 56.509 1.00 43.81 94 ASP A O 1
ATOM 672 N N . ALA A 1 95 ? -46.264 21.453 58.534 1.00 39.28 95 ALA A N 1
ATOM 673 C CA . ALA A 1 95 ? -47.321 22.343 58.058 1.00 39.28 95 ALA A CA 1
ATOM 674 C C . ALA A 1 95 ? -46.805 23.529 57.216 1.00 39.28 95 ALA A C 1
ATOM 676 O O . ALA A 1 95 ? -47.617 24.294 56.694 1.00 39.28 95 ALA A O 1
ATOM 677 N N . THR A 1 96 ? -45.485 23.693 57.100 1.00 43.44 96 THR A N 1
ATOM 678 C CA . THR A 1 96 ? -44.827 24.804 56.405 1.00 43.44 96 THR A CA 1
ATOM 679 C C . THR A 1 96 ? -44.132 24.411 55.096 1.00 43.44 96 THR A C 1
ATOM 681 O O . THR A 1 96 ? -43.976 25.291 54.252 1.00 43.44 96 THR A O 1
ATOM 684 N N . GLU A 1 97 ? -43.747 23.142 54.883 1.00 44.59 97 GLU A N 1
ATOM 685 C CA . GLU A 1 97 ? -42.847 22.762 53.764 1.00 44.59 97 GLU A CA 1
ATOM 686 C C . GLU A 1 97 ? -43.297 21.568 52.889 1.00 44.59 97 GLU A C 1
ATOM 688 O O . GLU A 1 97 ? -42.764 21.380 51.796 1.00 44.59 97 GLU A O 1
ATOM 693 N N . GLY A 1 98 ? -44.328 20.807 53.280 1.00 48.91 98 GLY A N 1
ATOM 694 C CA . GLY A 1 98 ? -44.879 19.714 52.460 1.00 48.91 98 GLY A CA 1
ATOM 695 C C . GLY A 1 98 ? -44.296 18.328 52.775 1.00 48.91 98 GLY A C 1
ATOM 696 O O . GLY A 1 98 ? -43.937 18.040 53.913 1.00 48.91 98 GLY A O 1
ATOM 697 N N . CYS A 1 99 ? -44.285 17.419 51.792 1.00 46.97 99 CYS A N 1
ATOM 698 C CA . CYS A 1 99 ? -43.855 16.028 52.000 1.00 46.97 99 CYS A CA 1
ATOM 699 C C . CYS A 1 99 ? -42.324 15.898 51.967 1.00 46.97 99 CYS A C 1
ATOM 701 O O . CYS A 1 99 ? -41.713 16.075 50.915 1.00 46.97 99 CYS A O 1
ATOM 703 N N . ILE A 1 100 ? -41.724 15.530 53.102 1.00 50.53 100 ILE A N 1
ATOM 704 C CA . ILE A 1 100 ? -40.278 15.310 53.255 1.00 50.53 100 ILE A CA 1
ATOM 705 C C . ILE A 1 100 ? -39.953 13.820 53.054 1.00 50.53 100 ILE A C 1
ATOM 707 O O . ILE A 1 100 ? -40.662 12.946 53.555 1.00 50.53 100 ILE A O 1
ATOM 711 N N . ALA A 1 101 ? -38.876 13.517 52.324 1.00 52.97 101 ALA A N 1
ATOM 712 C CA . ALA A 1 101 ? -38.436 12.147 52.063 1.00 52.97 101 ALA A CA 1
ATOM 713 C C . ALA A 1 101 ? -37.567 11.608 53.216 1.00 52.97 101 ALA A C 1
ATOM 715 O O . ALA A 1 101 ? -36.460 12.093 53.448 1.00 52.97 101 ALA A O 1
ATOM 716 N N . VAL A 1 102 ? -38.059 10.582 53.919 1.00 57.09 102 VAL A N 1
ATOM 717 C CA . VAL A 1 102 ? -37.408 9.999 55.106 1.00 57.09 102 VAL A CA 1
ATOM 718 C C . VAL A 1 102 ? -37.096 8.505 54.870 1.00 57.09 102 VAL A C 1
ATOM 720 O O . VAL A 1 102 ? -37.960 7.777 54.376 1.00 57.09 102 VAL A O 1
ATOM 723 N N . PRO A 1 103 ? -35.884 8.015 55.200 1.00 60.38 103 PRO A N 1
ATOM 724 C CA . PRO A 1 103 ? -35.484 6.615 55.087 1.00 60.38 103 PRO A CA 1
ATOM 725 C C . PRO A 1 103 ? -36.090 5.747 56.201 1.00 60.38 103 PRO A C 1
ATOM 727 O O . PRO A 1 103 ? -36.017 6.066 57.391 1.00 60.38 103 PRO A O 1
ATOM 730 N N . VAL A 1 104 ? -36.612 4.584 55.814 1.00 55.53 104 VAL A N 1
ATOM 731 C CA . VAL A 1 104 ? -37.327 3.639 56.690 1.00 55.53 104 VAL A CA 1
ATOM 732 C C . VAL A 1 104 ? -36.443 3.056 57.802 1.00 55.53 104 VAL A C 1
ATOM 734 O O . VAL A 1 104 ? -36.951 2.690 58.861 1.00 55.53 104 VAL A O 1
ATOM 737 N N . ILE A 1 105 ? -35.124 2.949 57.592 1.00 56.12 105 ILE A N 1
ATOM 738 C CA . ILE A 1 105 ? -34.245 2.188 58.505 1.00 56.12 105 ILE A CA 1
ATOM 739 C C . ILE A 1 105 ? -33.734 3.002 59.710 1.00 56.12 105 ILE A C 1
ATOM 741 O O . ILE A 1 105 ? -33.246 2.406 60.669 1.00 56.12 105 ILE A O 1
ATOM 745 N N . ASP A 1 106 ? -33.841 4.336 59.682 1.00 62.69 106 ASP A N 1
ATOM 746 C CA . ASP A 1 106 ? -33.306 5.218 60.742 1.00 62.69 106 ASP A CA 1
ATOM 747 C C . ASP A 1 106 ? -34.161 6.477 61.019 1.00 62.69 106 ASP A C 1
ATOM 749 O O . ASP A 1 106 ? -33.936 7.168 62.010 1.00 62.69 106 ASP A O 1
ATOM 753 N N . ASN A 1 107 ? -35.189 6.761 60.203 1.00 62.38 107 ASN A N 1
ATOM 754 C CA . ASN A 1 107 ? -36.097 7.905 60.382 1.00 62.38 107 ASN A CA 1
ATOM 755 C C . ASN A 1 107 ? -35.368 9.274 60.429 1.00 62.38 107 ASN A C 1
ATOM 757 O O . ASN A 1 107 ? -35.790 10.202 61.123 1.00 62.38 107 ASN A O 1
ATOM 761 N N . THR A 1 108 ? -34.249 9.389 59.712 1.00 63.09 108 THR A N 1
ATOM 762 C CA . THR A 1 108 ? -33.371 10.566 59.659 1.00 63.09 108 THR A CA 1
ATOM 763 C C . THR A 1 108 ? -33.507 11.287 58.323 1.00 63.09 108 THR A C 1
ATOM 765 O O . THR A 1 108 ? -33.315 10.682 57.278 1.00 63.09 108 THR A O 1
ATOM 768 N N . GLU A 1 109 ? -33.828 12.580 58.332 1.00 66.50 109 GLU A N 1
ATOM 769 C CA . GLU A 1 109 ? -33.928 13.384 57.104 1.00 66.50 109 GLU A CA 1
ATOM 770 C C . GLU A 1 109 ? -32.653 13.268 56.254 1.00 66.50 109 GLU A C 1
ATOM 772 O O . GLU A 1 109 ? -31.534 13.398 56.765 1.00 66.50 109 GLU A O 1
ATOM 777 N N . CYS A 1 110 ? -32.815 13.041 54.948 1.00 67.88 110 CYS A N 1
ATOM 778 C CA . CYS A 1 110 ? -31.692 13.100 54.022 1.00 67.88 110 CYS A CA 1
ATOM 779 C C . CYS A 1 110 ? -31.260 14.566 53.888 1.00 67.88 110 CYS A C 1
ATOM 781 O O . CYS A 1 110 ? -31.938 15.356 53.237 1.00 67.88 110 CYS A O 1
ATOM 783 N N . GLY A 1 111 ? -30.159 14.928 54.553 1.00 70.31 111 GLY A N 1
ATOM 784 C CA . GLY A 1 111 ? -29.618 16.290 54.531 1.00 70.31 111 GLY A CA 1
ATOM 785 C C . GLY A 1 111 ? -29.186 16.752 53.134 1.00 70.31 111 GLY A C 1
ATOM 786 O O . GLY A 1 111 ? -29.123 15.950 52.203 1.00 70.31 111 GLY A O 1
ATOM 787 N N . ASP A 1 112 ? -28.874 18.047 53.018 1.00 67.94 112 ASP A N 1
ATOM 788 C CA . ASP A 1 112 ? -28.596 18.776 51.769 1.00 67.94 112 ASP A CA 1
ATOM 789 C C . ASP A 1 112 ? -27.937 17.932 50.658 1.00 67.94 112 ASP A C 1
ATOM 791 O O . ASP A 1 112 ? -26.754 17.593 50.719 1.00 67.94 112 ASP A O 1
ATOM 795 N N . GLY A 1 113 ? -28.721 17.626 49.617 1.00 71.00 113 GLY A N 1
ATOM 796 C CA . GLY A 1 113 ? -28.293 16.877 48.429 1.00 71.00 113 GLY A CA 1
ATOM 797 C C . GLY A 1 113 ? -28.609 15.375 48.432 1.00 71.00 113 GLY A C 1
ATOM 798 O O . GLY A 1 113 ? -28.449 14.735 47.397 1.00 71.00 113 GLY A O 1
ATOM 799 N N . GLY A 1 114 ? -29.077 14.800 49.543 1.00 74.38 114 GLY A N 1
ATOM 800 C CA . GLY A 1 114 ? -29.487 13.394 49.610 1.00 74.38 114 GLY A CA 1
ATOM 801 C C . GLY A 1 114 ? -30.910 13.133 49.095 1.00 74.38 114 GLY A C 1
ATOM 802 O O . GLY A 1 114 ? -31.821 13.927 49.313 1.00 74.38 114 GLY A O 1
ATOM 803 N N . VAL A 1 115 ? -31.122 11.974 48.468 1.00 74.88 115 VAL A N 1
ATOM 804 C CA . VAL A 1 115 ? -32.430 11.467 48.016 1.00 74.88 115 VAL A CA 1
ATOM 805 C C . VAL A 1 115 ? -32.761 10.132 48.690 1.00 74.88 115 VAL A C 1
ATOM 807 O O . VAL A 1 115 ? -31.874 9.315 48.934 1.00 74.88 115 VAL A O 1
ATOM 810 N N . CYS A 1 116 ? -34.036 9.881 49.002 1.00 73.06 116 CYS A N 1
ATOM 811 C CA . CYS A 1 116 ? -34.457 8.602 49.581 1.00 73.06 116 CYS A CA 1
ATOM 812 C C . CYS A 1 116 ? -34.667 7.554 48.476 1.00 73.06 116 CYS A C 1
ATOM 814 O O . CYS A 1 116 ? -35.533 7.716 47.617 1.00 73.06 116 CYS A O 1
ATOM 816 N N . VAL A 1 117 ? -33.887 6.473 48.512 1.00 75.69 117 VAL A N 1
ATOM 817 C CA . VAL A 1 117 ? -33.919 5.367 47.547 1.00 75.69 117 VAL A CA 1
ATOM 818 C C . VAL A 1 117 ? -33.963 4.050 48.315 1.00 75.69 117 VAL A C 1
ATOM 820 O O . VAL A 1 117 ? -33.094 3.774 49.141 1.00 75.69 117 VAL A O 1
ATOM 823 N N . THR A 1 118 ? -34.970 3.210 48.052 1.00 75.44 118 THR A N 1
ATOM 824 C CA . THR A 1 118 ? -35.146 1.896 48.715 1.00 75.44 118 THR A CA 1
ATOM 825 C C . THR A 1 118 ? -35.053 1.968 50.251 1.00 75.44 118 THR A C 1
ATOM 827 O O . THR A 1 118 ? -34.381 1.165 50.893 1.00 75.44 118 THR A O 1
ATOM 830 N N . GLY A 1 119 ? -35.673 2.995 50.845 1.00 70.62 119 GLY A N 1
ATOM 831 C CA . GLY A 1 119 ? -35.683 3.212 52.293 1.00 70.62 119 GLY A CA 1
ATOM 832 C C . GLY A 1 119 ? -34.360 3.690 52.911 1.00 70.62 119 GLY A C 1
ATOM 833 O O . GLY A 1 119 ? -34.275 3.729 54.137 1.00 70.62 119 GLY A O 1
ATOM 834 N N . LEU A 1 120 ? -33.351 4.069 52.116 1.00 74.38 120 LEU A N 1
ATOM 835 C CA . LEU A 1 120 ? -32.063 4.629 52.554 1.00 74.38 120 LEU A CA 1
ATOM 836 C C . LEU A 1 120 ? -31.820 6.019 51.953 1.00 74.38 120 LEU A C 1
ATOM 838 O O . LEU A 1 120 ? -32.227 6.289 50.827 1.00 74.38 120 LEU A O 1
ATOM 842 N N . CYS A 1 121 ? -31.089 6.882 52.666 1.00 80.31 121 CYS A N 1
ATOM 843 C CA . CYS A 1 121 ? -30.541 8.093 52.056 1.00 80.31 121 CYS A CA 1
ATOM 844 C C . CYS A 1 121 ? -29.373 7.731 51.137 1.00 80.31 121 CYS A C 1
ATOM 846 O O . CYS A 1 121 ? -28.381 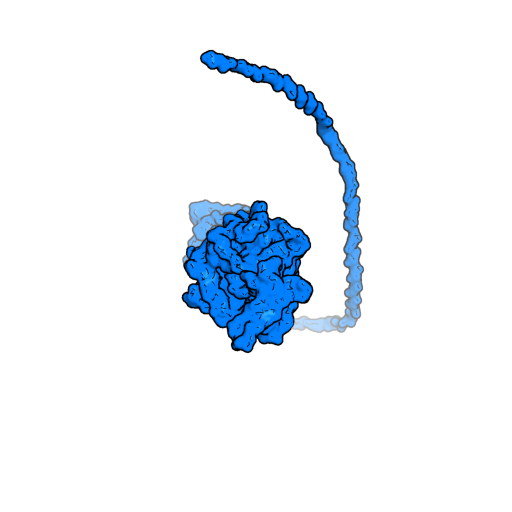7.144 51.572 1.00 80.31 121 CYS A O 1
ATOM 848 N N . CYS A 1 122 ? -29.500 8.117 49.876 1.00 84.62 122 CYS A N 1
ATOM 849 C CA . CYS A 1 122 ? -28.500 7.998 48.832 1.00 84.62 122 CYS A CA 1
ATOM 850 C C . CYS A 1 122 ? -28.028 9.406 48.444 1.00 84.62 122 CYS A C 1
ATOM 852 O O . CYS A 1 122 ? -28.837 10.330 48.399 1.00 84.62 122 CYS A O 1
ATOM 854 N N . ILE A 1 123 ? -26.732 9.592 48.199 1.00 87.00 123 ILE A N 1
ATOM 855 C CA . ILE A 1 123 ? -26.173 10.870 47.736 1.00 87.00 123 ILE A CA 1
ATOM 856 C C . ILE A 1 123 ? -25.773 10.676 46.269 1.00 87.00 123 ILE A C 1
ATOM 858 O O . ILE A 1 123 ? -24.880 9.862 46.027 1.00 87.00 123 ILE A O 1
ATOM 862 N N . PRO A 1 124 ? -26.424 11.366 45.311 1.00 88.44 124 PRO A N 1
ATOM 863 C CA . PRO A 1 124 ? -26.067 11.305 43.898 1.00 88.44 124 PRO A CA 1
ATOM 864 C C . PRO A 1 124 ? -24.605 11.688 43.674 1.00 88.44 124 PRO A C 1
ATOM 866 O O . PRO A 1 124 ? -24.166 12.744 44.132 1.00 88.44 124 PRO A O 1
ATOM 869 N N . ASP A 1 125 ? -23.866 10.853 42.947 1.00 89.25 125 ASP A N 1
ATOM 870 C CA . ASP A 1 125 ? -22.475 11.111 42.582 1.00 89.25 125 ASP A CA 1
ATOM 871 C C . ASP A 1 125 ? -22.300 11.160 41.060 1.00 89.25 125 ASP A C 1
ATOM 873 O O . ASP A 1 125 ? -22.297 10.137 40.363 1.00 89.25 125 ASP A O 1
ATOM 877 N N . CYS A 1 126 ? -22.135 12.386 40.570 1.00 91.88 126 CYS A N 1
ATOM 878 C CA . CYS A 1 126 ? -21.783 12.720 39.193 1.00 91.88 126 CYS A CA 1
ATOM 879 C C . CYS A 1 126 ? -20.399 13.381 39.093 1.00 91.88 126 CYS A C 1
ATOM 881 O O . CYS A 1 126 ? -20.091 14.001 38.075 1.00 91.88 126 CYS A O 1
ATOM 883 N N . GLU A 1 127 ? -19.562 13.308 40.136 1.00 92.25 127 GLU A N 1
ATOM 884 C CA . GLU A 1 127 ? -18.228 13.901 40.073 1.00 92.25 127 GLU A CA 1
ATOM 885 C C . GLU A 1 127 ? -17.370 13.122 39.061 1.00 92.25 127 GLU A C 1
ATOM 887 O O . GLU A 1 127 ? -17.119 11.929 39.220 1.00 92.25 127 GLU A O 1
ATOM 892 N N . ASN A 1 128 ? -16.884 13.814 38.026 1.00 90.69 128 ASN A N 1
ATOM 893 C CA . ASN A 1 128 ? -16.113 13.243 36.911 1.00 90.69 128 ASN A CA 1
ATOM 894 C C . ASN A 1 128 ? -16.904 12.290 35.983 1.00 90.69 128 ASN A C 1
ATOM 896 O O . ASN A 1 128 ? -16.294 11.432 35.349 1.00 90.69 128 ASN A O 1
ATOM 900 N N . LYS A 1 129 ? -18.232 12.451 35.878 1.00 92.25 129 LYS A N 1
ATOM 901 C CA . LYS A 1 129 ? -19.068 11.763 34.876 1.00 92.25 129 LYS A CA 1
ATOM 902 C C . LYS A 1 129 ? -19.725 12.752 33.918 1.00 92.25 129 LYS A C 1
ATOM 904 O O . LYS A 1 129 ? -20.369 13.702 34.362 1.00 92.25 129 LYS A O 1
ATOM 909 N N . ASP A 1 130 ? -19.649 12.457 32.627 1.00 93.62 130 ASP A N 1
ATOM 910 C CA . ASP A 1 130 ? -20.405 13.143 31.574 1.00 93.62 130 ASP A CA 1
ATOM 911 C C . ASP A 1 130 ? -21.798 12.516 31.389 1.00 93.62 130 ASP A C 1
ATOM 913 O O . ASP A 1 130 ? -22.748 13.180 30.967 1.00 93.62 130 ASP A O 1
ATOM 917 N N . CYS A 1 131 ? -21.933 11.229 31.725 1.00 94.31 131 CYS A N 1
ATOM 918 C CA . CYS A 1 131 ? -23.142 10.438 31.533 1.00 94.31 131 CYS A CA 1
ATOM 919 C C . CYS A 1 131 ? -23.291 9.305 32.574 1.00 94.31 131 CYS A C 1
ATOM 921 O O . CYS A 1 131 ? -22.404 9.041 33.385 1.00 94.31 131 CYS A O 1
ATOM 923 N N . GLY A 1 132 ? -24.404 8.567 32.519 1.00 90.88 132 GLY A N 1
ATOM 924 C CA . GLY A 1 132 ? -24.562 7.292 33.233 1.00 90.88 132 GLY A CA 1
ATOM 925 C C . GLY A 1 132 ? -25.186 7.435 34.621 1.00 90.88 132 GLY A C 1
ATOM 926 O O . GLY A 1 132 ? -25.764 8.464 34.944 1.00 90.88 132 GLY A O 1
ATOM 927 N N . SER A 1 133 ? -25.157 6.382 35.442 1.00 91.75 133 SER A N 1
ATOM 928 C CA . SER A 1 133 ? -25.885 6.384 36.723 1.00 91.75 133 SER A CA 1
ATOM 929 C C . SER A 1 133 ? -25.233 7.273 37.787 1.00 91.75 133 SER A C 1
ATOM 931 O O . SER A 1 133 ? -24.025 7.191 38.023 1.00 91.75 133 SER A O 1
ATOM 933 N N . ASP A 1 134 ? -26.060 8.034 38.508 1.00 88.81 134 ASP A N 1
ATOM 934 C CA . ASP A 1 134 ? -25.674 8.801 39.704 1.00 88.81 134 ASP A CA 1
ATOM 935 C C . ASP A 1 134 ? -25.492 7.930 40.966 1.00 88.81 134 ASP A C 1
ATOM 937 O O . ASP A 1 134 ? -25.127 8.436 42.023 1.00 88.81 134 ASP A O 1
ATOM 941 N N . GLY A 1 135 ? -25.763 6.621 40.883 1.00 86.19 135 GLY A N 1
ATOM 942 C CA . GLY A 1 135 ? -25.777 5.697 42.024 1.00 86.19 135 GLY A CA 1
ATOM 943 C C . GLY A 1 135 ? -27.084 5.691 42.833 1.00 86.19 135 GLY A C 1
ATOM 944 O O . GLY A 1 135 ? -27.281 4.796 43.653 1.00 86.19 135 GLY A O 1
ATOM 945 N N . CYS A 1 136 ? -28.005 6.618 42.559 1.00 88.06 136 CYS A N 1
ATOM 946 C CA . CYS A 1 136 ? -29.268 6.845 43.266 1.00 88.06 136 CYS A CA 1
ATOM 947 C C . CYS A 1 136 ? -30.499 6.732 42.345 1.00 88.06 136 CYS A C 1
ATOM 949 O O . CYS A 1 136 ? -31.523 7.373 42.574 1.00 88.06 136 CYS A O 1
ATOM 951 N N . LEU A 1 137 ? -30.407 5.861 41.333 1.00 81.19 137 LEU A N 1
ATOM 952 C CA . LEU A 1 137 ? -31.431 5.565 40.317 1.00 81.19 137 LEU A CA 1
ATOM 953 C C . LEU A 1 137 ? -31.761 6.703 39.332 1.00 81.19 137 LEU A C 1
ATOM 955 O O . LEU A 1 137 ? -32.662 6.522 38.510 1.00 81.19 137 LEU A O 1
ATOM 959 N N . ASN A 1 138 ? -31.020 7.814 39.333 1.00 84.94 138 ASN A N 1
ATOM 960 C CA . ASN A 1 138 ? -31.084 8.812 38.264 1.00 84.94 138 ASN A CA 1
ATOM 961 C C . ASN A 1 138 ? -29.851 8.705 37.351 1.00 84.94 138 ASN A C 1
ATOM 963 O O . ASN A 1 138 ? -29.036 7.778 37.443 1.00 84.94 138 ASN A O 1
ATOM 967 N N . LEU A 1 139 ? -29.750 9.658 36.426 1.00 90.88 139 LEU A N 1
ATOM 968 C CA . LEU A 1 139 ? -28.663 9.760 35.466 1.00 90.88 139 LEU A CA 1
ATOM 969 C C . LEU A 1 139 ? -27.930 11.091 35.631 1.00 90.88 139 LEU A C 1
ATOM 971 O O . LEU A 1 139 ? -28.548 12.155 35.692 1.00 90.88 139 LEU A O 1
ATOM 975 N N . CYS A 1 140 ? -26.607 11.010 35.651 1.00 91.31 140 CYS A N 1
ATOM 976 C CA . CYS A 1 140 ? -25.716 12.104 35.321 1.00 91.31 140 CYS A CA 1
ATOM 977 C C . CYS A 1 140 ? -25.809 12.339 33.811 1.00 91.31 140 CYS A C 1
ATOM 979 O O . CYS A 1 140 ? -25.672 11.384 33.052 1.00 91.31 140 CYS A O 1
ATOM 981 N N . GLY A 1 141 ? -26.042 13.585 33.394 1.00 91.81 141 GLY A N 1
ATOM 982 C CA . GLY A 1 141 ? -25.928 14.038 32.003 1.00 91.81 141 GLY A CA 1
ATOM 983 C C . GLY A 1 141 ? -26.641 13.203 30.925 1.00 91.81 141 GLY A C 1
ATOM 984 O O . GLY A 1 141 ? -27.590 12.457 31.171 1.00 91.81 141 GLY A O 1
ATOM 985 N N . SER A 1 142 ? -26.188 13.395 29.688 1.00 92.69 142 SER A N 1
ATOM 986 C CA . SER A 1 142 ? -26.612 12.672 28.485 1.00 92.69 142 SER A CA 1
ATOM 987 C C . SER A 1 142 ? -25.613 12.970 27.371 1.00 92.69 142 SER A C 1
ATOM 989 O O . SER A 1 142 ? -25.302 14.141 27.161 1.00 92.69 142 SER A O 1
ATOM 991 N N . CYS A 1 143 ? -25.145 11.950 26.652 1.00 93.12 143 CYS A N 1
ATOM 992 C CA . CYS A 1 143 ? -24.222 12.152 25.535 1.00 93.12 143 CYS A CA 1
ATOM 993 C C . CYS A 1 143 ? -24.916 12.750 24.304 1.00 93.12 143 CYS A C 1
ATOM 995 O O . CYS A 1 143 ? -26.134 12.613 24.146 1.00 93.12 143 CYS A O 1
ATOM 997 N N . ASP A 1 144 ? -24.127 13.384 23.435 1.00 92.31 144 ASP A N 1
ATOM 998 C CA . ASP A 1 144 ? -24.602 13.961 22.177 1.00 92.31 144 ASP A CA 1
ATOM 999 C C . ASP A 1 144 ? -25.014 12.877 21.155 1.00 92.31 144 ASP A C 1
ATOM 1001 O O . ASP A 1 144 ? -24.689 11.692 21.288 1.00 92.31 144 ASP A O 1
ATOM 1005 N N . ASP A 1 145 ? -25.757 13.286 20.119 1.00 85.81 145 ASP A N 1
ATOM 1006 C CA . ASP A 1 145 ? -26.314 12.393 19.093 1.00 85.81 145 ASP A CA 1
ATOM 1007 C C . ASP A 1 145 ? -25.235 11.507 18.436 1.00 85.81 145 ASP A C 1
ATOM 1009 O O . ASP A 1 145 ? -24.442 11.956 17.609 1.00 85.81 145 ASP A O 1
ATOM 1013 N N . GLY A 1 146 ? -25.270 10.212 18.761 1.00 79.31 146 GLY A N 1
ATOM 1014 C CA . GLY A 1 146 ? -24.393 9.177 18.207 1.00 79.31 146 GLY A CA 1
ATOM 1015 C C . GLY A 1 146 ? -23.474 8.522 19.236 1.00 79.31 146 GLY A C 1
ATOM 1016 O O . GLY A 1 146 ? -23.113 7.363 19.043 1.00 79.31 146 GLY A O 1
ATOM 1017 N N . GLN A 1 147 ? -23.156 9.212 20.332 1.00 91.12 147 GLN A N 1
ATOM 1018 C CA . GLN A 1 147 ? -22.248 8.732 21.375 1.00 91.12 147 GLN A CA 1
ATOM 1019 C C . GLN A 1 147 ? -22.881 7.685 22.300 1.00 91.12 147 GLN A C 1
ATOM 1021 O O . GLN A 1 147 ? -24.101 7.613 22.476 1.00 91.12 147 GLN A O 1
ATOM 1026 N N . SER A 1 148 ? -22.029 6.876 22.928 1.00 90.56 148 SER A N 1
ATOM 1027 C CA . SER A 1 148 ? -22.403 5.879 23.931 1.00 90.56 148 SER A CA 1
ATOM 1028 C C . SER A 1 148 ? -21.738 6.162 25.274 1.00 90.56 148 SER A C 1
ATOM 1030 O O . SER A 1 148 ? -20.576 6.551 25.332 1.00 90.56 148 SER A O 1
ATOM 1032 N N . CYS A 1 149 ? -22.482 5.940 26.356 1.00 92.88 149 CYS A N 1
ATOM 1033 C CA . CYS A 1 149 ? -21.971 6.098 27.712 1.00 92.88 149 CYS A CA 1
ATOM 1034 C C . CYS A 1 149 ? -21.218 4.843 28.174 1.00 92.88 149 CYS A C 1
ATOM 1036 O O . CYS A 1 149 ? -21.773 3.742 28.092 1.00 92.88 149 CYS A O 1
ATOM 1038 N N . THR A 1 150 ? -19.995 5.006 28.680 1.00 89.69 150 THR A N 1
ATOM 1039 C CA . THR A 1 150 ? -19.172 3.913 29.228 1.00 89.69 150 THR A CA 1
ATOM 1040 C C . THR A 1 150 ? -19.606 3.492 30.640 1.00 89.69 150 THR A C 1
ATOM 1042 O O . THR A 1 150 ? -20.419 4.161 31.284 1.00 89.69 150 THR A O 1
ATOM 1045 N N . GLU A 1 151 ? -19.063 2.381 31.158 1.00 88.50 151 GLU A N 1
ATOM 1046 C CA . GLU A 1 151 ? -19.301 1.967 32.555 1.00 88.50 151 GLU A CA 1
ATOM 1047 C C . GLU A 1 151 ? -18.671 2.952 33.560 1.00 88.50 151 GLU A C 1
ATOM 1049 O O . GLU A 1 151 ? -19.167 3.114 34.677 1.00 88.50 151 GLU A O 1
ATOM 1054 N N . GLU A 1 152 ? -17.623 3.662 33.140 1.00 90.00 152 GLU A N 1
ATOM 1055 C CA . GLU A 1 152 ? -16.955 4.746 33.860 1.00 90.00 152 GLU A CA 1
ATOM 1056 C C . GLU A 1 152 ? -17.767 6.056 33.880 1.00 90.00 152 GLU A C 1
ATOM 1058 O O . GLU A 1 152 ? -17.470 6.939 34.684 1.00 90.00 152 GLU A O 1
ATOM 1063 N N . GLY A 1 153 ? -18.808 6.182 33.047 1.00 91.25 153 GLY A N 1
ATOM 1064 C CA . GLY A 1 153 ? -19.652 7.379 32.954 1.00 91.25 153 GLY A CA 1
ATOM 1065 C C . GLY A 1 153 ? -19.097 8.480 32.044 1.00 91.25 153 GLY A C 1
ATOM 1066 O O . GLY A 1 153 ? -19.423 9.652 32.241 1.00 91.25 153 GLY A O 1
ATOM 1067 N N . LEU A 1 154 ? -18.265 8.121 31.064 1.00 93.75 154 LEU A N 1
ATOM 1068 C CA . LEU A 1 154 ? -17.748 9.028 30.035 1.00 93.75 154 LEU A CA 1
ATOM 1069 C C . LEU A 1 154 ? -18.538 8.869 28.732 1.00 93.75 154 LEU A C 1
ATOM 1071 O O . LEU A 1 154 ? -18.997 7.772 28.403 1.00 93.75 154 LEU A O 1
ATOM 1075 N N . CYS A 1 155 ? -18.686 9.962 27.986 1.00 93.44 155 CYS A N 1
ATOM 1076 C CA . CYS A 1 155 ? -19.266 9.924 26.648 1.00 93.44 155 CYS A CA 1
ATOM 1077 C C . CYS A 1 155 ? -18.182 9.630 25.614 1.00 93.44 155 CYS A C 1
ATOM 1079 O O . CYS A 1 155 ? -17.282 10.442 25.406 1.00 93.44 155 CYS A O 1
ATOM 1081 N N . GLU A 1 156 ? -18.289 8.483 24.949 1.00 91.25 156 GLU A N 1
ATOM 1082 C CA . GLU A 1 156 ? -17.375 8.080 23.883 1.00 91.25 156 GLU A CA 1
ATOM 1083 C C . GLU A 1 156 ? -18.123 7.935 22.556 1.00 91.25 156 GLU A C 1
ATOM 1085 O O . GLU A 1 156 ? -19.267 7.465 22.502 1.00 91.25 156 GLU A O 1
ATOM 1090 N N . ASP A 1 157 ? -17.463 8.333 21.469 1.00 81.44 157 ASP A N 1
ATOM 1091 C CA . ASP A 1 157 ? -17.934 8.040 20.119 1.00 81.44 157 ASP A CA 1
ATOM 1092 C C . ASP A 1 157 ? -18.012 6.517 19.922 1.00 81.44 157 ASP A C 1
ATOM 1094 O O . ASP A 1 157 ? -17.160 5.776 20.425 1.00 81.44 157 ASP A O 1
ATOM 1098 N N . PRO A 1 158 ? -19.027 6.010 19.201 1.00 67.81 158 PRO A N 1
ATOM 1099 C CA . PRO A 1 158 ? -19.168 4.580 18.998 1.00 67.81 158 PRO A CA 1
ATOM 1100 C C . PRO A 1 158 ? -17.937 4.080 18.232 1.00 67.81 158 PRO A C 1
ATOM 1102 O O . PRO A 1 158 ? -17.543 4.725 17.253 1.00 67.81 158 PRO A O 1
ATOM 1105 N N . PRO A 1 159 ? -17.336 2.936 18.619 1.00 58.78 159 PRO A N 1
ATOM 1106 C CA . PRO A 1 159 ? -16.182 2.407 17.909 1.00 58.78 159 PRO A CA 1
ATOM 1107 C C . PRO A 1 159 ? -16.542 2.285 16.424 1.00 58.78 159 PRO A C 1
ATOM 1109 O O . PRO A 1 159 ? -17.593 1.705 16.108 1.00 58.78 159 PRO A O 1
ATOM 1112 N N . PRO A 1 160 ? -15.733 2.863 15.513 1.00 53.03 160 PRO A N 1
ATOM 1113 C CA . PRO A 1 160 ? -16.099 2.967 14.110 1.00 53.03 160 PRO A CA 1
ATOM 1114 C C . PRO A 1 160 ? -16.425 1.573 13.569 1.00 53.03 160 PRO A C 1
ATOM 1116 O O . PRO A 1 160 ? -15.718 0.616 13.904 1.00 53.03 160 PRO A O 1
ATOM 1119 N N . PRO A 1 161 ? -17.508 1.424 12.781 1.00 55.38 161 PRO A N 1
ATOM 1120 C CA . PRO A 1 161 ? -18.003 0.117 12.382 1.00 55.38 161 PRO A CA 1
ATOM 1121 C C . PRO A 1 161 ? -16.880 -0.656 11.695 1.00 55.38 161 PRO A C 1
ATOM 1123 O O . PRO A 1 161 ? -16.404 -0.249 10.638 1.00 55.38 161 PRO A O 1
ATOM 1126 N N . VAL A 1 162 ? -16.452 -1.752 12.329 1.00 57.94 162 VAL A N 1
ATOM 1127 C CA . VAL A 1 162 ? -15.362 -2.602 11.844 1.00 57.94 162 VAL A CA 1
ATOM 1128 C C . VAL A 1 162 ? -15.724 -3.160 10.475 1.00 57.94 162 VAL A C 1
ATOM 1130 O O . VAL A 1 162 ? -16.485 -4.126 10.361 1.00 57.94 162 VAL A O 1
ATOM 1133 N N . ASP A 1 163 ? -15.196 -2.534 9.425 1.00 64.56 163 ASP A N 1
ATOM 1134 C CA . ASP A 1 163 ? -15.451 -2.996 8.074 1.00 64.56 163 ASP A CA 1
ATOM 1135 C C . ASP A 1 163 ? -14.749 -4.345 7.883 1.00 64.56 163 ASP A C 1
ATOM 1137 O O . ASP A 1 163 ? -13.574 -4.544 8.199 1.00 64.56 163 ASP A O 1
ATOM 1141 N N . SER A 1 164 ? -15.504 -5.312 7.381 1.00 77.38 164 SER A N 1
ATOM 1142 C CA . SER A 1 164 ? -14.994 -6.639 7.054 1.00 77.38 164 SER A CA 1
ATOM 1143 C C . SER A 1 164 ? -14.130 -6.664 5.789 1.00 77.38 164 SER A C 1
ATOM 1145 O O . SER A 1 164 ? -13.432 -7.653 5.563 1.00 77.38 164 SER A O 1
ATOM 1147 N N . ILE A 1 165 ? -14.194 -5.623 4.953 1.00 89.75 165 ILE A N 1
ATOM 1148 C CA . ILE A 1 165 ? -13.548 -5.572 3.637 1.00 89.75 165 ILE A CA 1
ATOM 1149 C C . ILE A 1 165 ? -12.066 -5.202 3.758 1.00 89.75 165 ILE A C 1
ATOM 1151 O O . ILE A 1 165 ? -11.245 -5.839 3.097 1.00 89.75 165 ILE A O 1
ATOM 1155 N N . GLY A 1 166 ? -11.701 -4.270 4.639 1.00 93.69 166 GLY A N 1
ATOM 1156 C CA . GLY A 1 166 ? -10.311 -3.920 4.958 1.00 93.69 166 GLY A CA 1
ATOM 1157 C C . GLY A 1 166 ? -9.760 -2.675 4.267 1.00 93.69 166 GLY A C 1
ATOM 1158 O O . GLY A 1 166 ? -8.802 -2.089 4.768 1.00 93.69 166 GLY A O 1
ATOM 1159 N N . CYS A 1 167 ? -10.387 -2.236 3.175 1.00 96.00 167 CYS A N 1
ATOM 1160 C CA . CYS A 1 167 ? -10.091 -0.967 2.514 1.00 96.00 167 CYS A CA 1
ATOM 1161 C C . CYS A 1 167 ? -11.163 0.066 2.856 1.00 96.00 167 CYS A C 1
ATOM 1163 O O . CYS A 1 167 ? -12.348 -0.262 2.922 1.00 96.00 167 CYS A O 1
ATOM 1165 N N . SER A 1 168 ? -10.745 1.311 3.059 1.00 94.94 168 SER A N 1
ATOM 1166 C CA . SER A 1 168 ? -11.593 2.414 3.526 1.00 94.94 168 SER A CA 1
ATOM 1167 C C . SER A 1 168 ? -12.773 2.770 2.624 1.00 94.94 168 SER A C 1
ATOM 1169 O O . SER A 1 168 ? -13.809 3.217 3.110 1.00 94.94 168 SER A O 1
ATOM 1171 N N . ASP A 1 169 ? -12.637 2.578 1.314 1.00 93.38 169 ASP A N 1
ATOM 1172 C CA . ASP A 1 169 ? -13.683 2.870 0.331 1.00 93.38 169 ASP A CA 1
ATOM 1173 C C . ASP A 1 169 ? -14.652 1.700 0.087 1.00 93.38 169 ASP A C 1
ATOM 1175 O O . ASP A 1 169 ? -15.589 1.821 -0.706 1.00 93.38 169 ASP A O 1
ATOM 1179 N N . GLY A 1 170 ? -14.463 0.578 0.788 1.00 91.81 170 GLY A N 1
ATOM 1180 C CA . GLY A 1 170 ? -15.317 -0.601 0.688 1.00 91.81 170 GLY A CA 1
ATOM 1181 C C . GLY A 1 170 ? -15.092 -1.445 -0.571 1.00 91.81 170 GLY A C 1
ATOM 1182 O O . GLY A 1 170 ? -15.908 -2.328 -0.854 1.00 91.81 170 GLY A O 1
ATOM 1183 N N . THR A 1 171 ? -14.009 -1.225 -1.327 1.00 92.38 171 THR A N 1
ATOM 1184 C CA . THR A 1 171 ? -13.581 -2.131 -2.408 1.00 92.38 171 THR A CA 1
ATOM 1185 C C . THR A 1 171 ? -12.300 -2.887 -2.053 1.00 92.38 171 THR A C 1
ATOM 1187 O O . THR A 1 171 ? -11.819 -2.842 -0.928 1.00 92.38 171 THR A O 1
ATOM 1190 N N . ARG A 1 172 ? -11.810 -3.719 -2.973 1.00 95.38 172 ARG A N 1
ATOM 1191 C CA . ARG A 1 172 ? -10.472 -4.312 -2.923 1.00 95.38 172 ARG A CA 1
ATOM 1192 C C . ARG A 1 172 ? -9.914 -4.272 -4.333 1.00 95.38 172 ARG A C 1
ATOM 1194 O O . ARG A 1 172 ? -10.647 -4.533 -5.288 1.00 95.38 172 ARG A O 1
ATOM 1201 N N . GLU A 1 173 ? -8.619 -4.023 -4.451 1.00 96.62 173 GLU A N 1
ATOM 1202 C CA . GLU A 1 173 ? -7.911 -3.916 -5.729 1.00 96.62 173 GLU A CA 1
ATOM 1203 C C . GLU A 1 173 ? -6.932 -5.076 -5.923 1.00 96.62 173 GLU A C 1
ATOM 1205 O O . GLU A 1 173 ? -6.548 -5.374 -7.051 1.00 96.62 173 GLU A O 1
ATOM 1210 N N . GLY A 1 174 ? -6.599 -5.780 -4.839 1.00 96.81 174 GLY A N 1
ATOM 1211 C CA . GLY A 1 174 ? -6.006 -7.113 -4.838 1.00 96.81 174 GLY A CA 1
ATOM 1212 C C . GLY A 1 174 ? -6.471 -7.922 -3.621 1.00 96.81 174 GLY A C 1
ATOM 1213 O O . GLY A 1 174 ? -7.133 -7.395 -2.723 1.00 96.81 174 GLY A O 1
ATOM 1214 N N . PHE A 1 175 ? -6.161 -9.222 -3.591 1.00 97.62 175 PHE A N 1
ATOM 1215 C CA . PHE A 1 175 ? -6.735 -10.170 -2.616 1.00 97.62 175 PHE A CA 1
ATOM 1216 C C . PHE A 1 175 ? -8.279 -10.140 -2.599 1.00 97.62 175 PHE A C 1
ATOM 1218 O O . PHE A 1 175 ? -8.924 -10.151 -1.545 1.00 97.62 175 PHE A O 1
ATOM 1225 N N . LEU A 1 176 ? -8.884 -10.095 -3.791 1.00 94.88 176 LEU A N 1
ATOM 1226 C CA . LEU A 1 176 ? -10.317 -9.835 -3.996 1.00 94.88 176 LEU A CA 1
ATOM 1227 C C . LEU A 1 176 ? -11.235 -10.879 -3.338 1.00 94.88 176 LEU A C 1
ATOM 1229 O O . LEU A 1 176 ? -12.359 -10.583 -2.932 1.00 94.88 176 LEU A O 1
ATOM 1233 N N . ASN A 1 177 ? -10.763 -12.120 -3.210 1.00 93.44 177 ASN A N 1
ATOM 1234 C CA . ASN A 1 177 ? -11.523 -13.204 -2.601 1.00 93.44 177 ASN A CA 1
ATOM 1235 C C . ASN A 1 177 ? -11.456 -13.143 -1.064 1.00 93.44 177 ASN A C 1
ATOM 1237 O O . ASN A 1 177 ? -10.602 -13.778 -0.448 1.00 93.44 177 ASN A O 1
ATOM 1241 N N . MET A 1 178 ? -12.412 -12.450 -0.438 1.00 90.94 178 MET A N 1
ATOM 1242 C CA . MET A 1 178 ? -12.538 -12.356 1.030 1.00 90.94 178 MET A CA 1
ATOM 1243 C C . MET A 1 178 ? -12.598 -13.717 1.749 1.00 90.94 178 MET A C 1
ATOM 1245 O O . MET A 1 178 ? -12.217 -13.812 2.911 1.00 90.94 178 MET A O 1
ATOM 1249 N N . GLY A 1 179 ? -13.068 -14.779 1.083 1.00 89.31 179 GLY A N 1
ATOM 1250 C CA . GLY A 1 179 ? -13.100 -16.129 1.655 1.00 89.31 179 GLY A CA 1
ATOM 1251 C C . GLY A 1 179 ? -11.730 -16.816 1.693 1.00 89.31 179 GLY A C 1
ATOM 1252 O O . GLY A 1 179 ? -11.527 -17.712 2.509 1.00 89.31 179 GLY A O 1
ATOM 1253 N N . ALA A 1 180 ? -10.802 -16.399 0.828 1.00 92.44 180 ALA A N 1
ATOM 1254 C CA . ALA A 1 180 ? -9.404 -16.829 0.836 1.00 92.44 180 ALA A CA 1
ATOM 1255 C C . ALA A 1 180 ? -8.512 -15.885 1.663 1.00 92.44 180 ALA A C 1
ATOM 1257 O O . ALA A 1 180 ? -7.587 -16.349 2.321 1.00 92.44 180 ALA A O 1
ATOM 1258 N N . PHE A 1 181 ? -8.826 -14.583 1.674 1.00 95.56 181 PHE A N 1
ATOM 1259 C CA . PHE A 1 181 ? -8.026 -13.528 2.308 1.00 95.56 181 PHE A CA 1
ATOM 1260 C C . PHE A 1 181 ? -8.837 -12.711 3.344 1.00 95.56 181 PHE A C 1
ATOM 1262 O O . PHE A 1 181 ? -9.026 -11.502 3.179 1.00 95.56 181 PHE A O 1
ATOM 1269 N N . PRO A 1 182 ? -9.347 -13.336 4.424 1.00 93.25 182 PRO A N 1
ATOM 1270 C CA . PRO A 1 182 ? -10.212 -12.665 5.403 1.00 93.25 182 PRO A CA 1
ATOM 1271 C C . PRO A 1 182 ? -9.485 -11.671 6.329 1.00 93.25 182 PRO A C 1
ATOM 1273 O O . PRO A 1 182 ? -10.150 -10.897 7.012 1.00 93.25 182 PRO A O 1
ATOM 1276 N N . PHE A 1 183 ? -8.147 -11.689 6.368 1.00 95.31 183 PHE A N 1
ATOM 1277 C CA . PHE A 1 183 ? -7.322 -10.869 7.274 1.00 95.31 183 PHE A CA 1
ATOM 1278 C C . PHE A 1 183 ? -6.294 -9.981 6.555 1.00 95.31 183 PHE A C 1
ATOM 1280 O O . PHE A 1 183 ? -5.529 -9.277 7.212 1.00 95.31 183 PHE A O 1
ATOM 1287 N N . LEU A 1 184 ? -6.271 -10.031 5.220 1.00 96.38 184 LEU A N 1
ATOM 1288 C CA . LEU A 1 184 ? -5.368 -9.277 4.355 1.00 96.38 184 LEU A CA 1
ATOM 1289 C C . LEU A 1 184 ? -6.164 -8.714 3.173 1.00 96.38 184 LEU A C 1
ATOM 1291 O O . LEU A 1 184 ? -6.932 -9.442 2.541 1.00 96.38 184 LEU A O 1
ATOM 1295 N N . ALA A 1 185 ? -5.976 -7.434 2.879 1.00 97.62 185 ALA A N 1
ATOM 1296 C CA . ALA A 1 185 ? -6.540 -6.742 1.727 1.00 97.62 185 ALA A CA 1
ATOM 1297 C C . ALA A 1 185 ? -5.436 -5.958 1.005 1.00 97.62 185 ALA A C 1
ATOM 1299 O O . ALA A 1 185 ? -4.433 -5.583 1.614 1.00 97.62 185 ALA A O 1
ATOM 1300 N N . ALA A 1 186 ? -5.606 -5.713 -0.291 1.00 98.19 186 ALA A N 1
ATOM 1301 C CA . ALA A 1 186 ? -4.759 -4.796 -1.040 1.00 98.19 186 ALA A CA 1
ATOM 1302 C C . ALA A 1 186 ? -5.641 -3.670 -1.580 1.00 98.19 186 ALA A C 1
ATOM 1304 O O . ALA A 1 186 ? -6.573 -3.926 -2.346 1.00 98.19 186 ALA A O 1
ATOM 1305 N N . CYS A 1 187 ? -5.359 -2.456 -1.118 1.00 98.06 187 CYS A N 1
ATOM 1306 C CA . CYS A 1 187 ? -6.238 -1.299 -1.213 1.00 98.06 187 CYS A CA 1
ATOM 1307 C C . CYS A 1 187 ? -5.585 -0.244 -2.100 1.00 98.06 187 CYS A C 1
ATOM 1309 O O . CYS A 1 187 ? -4.457 0.198 -1.840 1.00 98.06 187 CYS A O 1
ATOM 1311 N N . GLY A 1 188 ? -6.257 0.109 -3.190 1.00 97.56 188 GLY A N 1
ATOM 1312 C CA . GLY A 1 188 ? -5.804 1.147 -4.103 1.00 97.56 188 GLY A CA 1
ATOM 1313 C C . GLY A 1 188 ? -6.178 2.541 -3.607 1.00 97.56 188 GLY A C 1
ATOM 1314 O O . GLY A 1 188 ? -7.051 2.722 -2.764 1.00 97.56 188 GLY A O 1
ATOM 1315 N N . GLY A 1 189 ? -5.500 3.559 -4.131 1.00 97.19 189 GLY A N 1
ATOM 1316 C CA . GLY A 1 189 ? -5.795 4.948 -3.781 1.00 97.19 189 GLY A CA 1
ATOM 1317 C C . GLY A 1 189 ? -4.569 5.847 -3.728 1.00 97.19 189 GLY A C 1
ATOM 1318 O O . GLY A 1 189 ? -3.467 5.454 -4.109 1.00 97.19 189 GLY A O 1
ATOM 1319 N N . ALA A 1 190 ? -4.796 7.084 -3.307 1.00 97.50 190 ALA A N 1
ATOM 1320 C CA . ALA A 1 190 ? -3.834 8.178 -3.306 1.00 97.50 190 ALA A CA 1
ATOM 1321 C C . ALA A 1 190 ? -3.644 8.736 -1.885 1.00 97.50 190 ALA A C 1
ATOM 1323 O O . ALA A 1 190 ? -4.494 8.524 -1.021 1.00 97.50 190 ALA A O 1
ATOM 1324 N N . TRP A 1 191 ? -2.544 9.456 -1.664 1.00 97.81 191 TRP A N 1
ATOM 1325 C CA . TRP A 1 191 ? -2.237 10.196 -0.436 1.00 97.81 191 TRP A CA 1
ATOM 1326 C C . TRP A 1 191 ? -1.214 11.306 -0.722 1.00 97.81 191 TRP A C 1
ATOM 1328 O O . TRP A 1 191 ? -0.278 11.108 -1.510 1.00 97.81 191 TRP A O 1
ATOM 1338 N N . ASP A 1 192 ? -1.364 12.461 -0.070 1.00 96.81 192 ASP A N 1
ATOM 1339 C CA . ASP A 1 192 ? -0.431 13.595 -0.174 1.00 96.81 192 ASP A CA 1
ATOM 1340 C C . ASP A 1 192 ? 0.321 13.925 1.131 1.00 96.81 192 ASP A C 1
ATOM 1342 O O . ASP A 1 192 ? 1.335 14.629 1.080 1.00 96.81 192 ASP A O 1
ATOM 1346 N N . VAL A 1 193 ? -0.081 13.353 2.274 1.00 96.75 193 VAL A N 1
ATOM 1347 C CA . VAL A 1 193 ? 0.681 13.399 3.532 1.00 96.75 193 VAL A CA 1
ATOM 1348 C C . VAL A 1 193 ? 1.841 12.391 3.442 1.00 96.75 193 VAL A C 1
ATOM 1350 O O . VAL A 1 193 ? 1.591 11.185 3.374 1.00 96.75 193 VAL A O 1
ATOM 1353 N N . PRO A 1 194 ? 3.118 12.828 3.412 1.00 95.44 194 PRO A N 1
ATOM 1354 C CA . PRO A 1 194 ? 4.216 11.951 2.997 1.00 95.44 194 PRO A CA 1
ATOM 1355 C C . PRO A 1 194 ? 4.574 10.828 3.976 1.00 95.44 194 PRO A C 1
ATOM 1357 O O . PRO A 1 194 ? 4.575 11.009 5.192 1.00 95.44 194 PRO A O 1
ATOM 1360 N N . GLY A 1 195 ? 5.028 9.706 3.415 1.00 93.62 195 GLY A N 1
ATOM 1361 C CA . GLY A 1 195 ? 5.653 8.595 4.134 1.00 93.62 195 GLY A CA 1
ATOM 1362 C C . GLY A 1 195 ? 4.714 7.428 4.447 1.00 93.62 195 GLY A C 1
ATOM 1363 O O . GLY A 1 195 ? 3.500 7.534 4.300 1.00 93.62 195 GLY A O 1
ATOM 1364 N N . ILE A 1 196 ? 5.297 6.302 4.873 1.00 92.69 196 ILE A N 1
ATOM 1365 C CA . ILE A 1 196 ? 4.585 5.037 5.158 1.00 92.69 196 ILE A CA 1
ATOM 1366 C C . ILE A 1 196 ? 4.548 4.666 6.650 1.00 92.69 196 ILE A C 1
ATOM 1368 O O . ILE A 1 196 ? 4.039 3.611 7.009 1.00 92.69 196 ILE A O 1
ATOM 1372 N N . HIS A 1 197 ? 5.134 5.486 7.524 1.00 89.50 197 HIS A N 1
ATOM 1373 C CA . HIS A 1 197 ? 5.206 5.221 8.961 1.00 89.50 197 HIS A CA 1
ATOM 1374 C C . HIS A 1 197 ? 4.453 6.316 9.719 1.00 89.50 197 HIS A C 1
ATOM 1376 O O . HIS A 1 197 ? 5.053 7.297 10.143 1.00 89.50 197 HIS A O 1
ATOM 1382 N N . HIS A 1 198 ? 3.142 6.131 9.887 1.00 85.75 198 HIS A N 1
ATOM 1383 C CA . HIS A 1 198 ? 2.289 7.008 10.696 1.00 85.75 198 HIS A CA 1
ATOM 1384 C C . HIS A 1 198 ? 1.835 6.230 11.928 1.00 85.75 198 HIS A C 1
ATOM 1386 O O . HIS A 1 198 ? 1.244 5.155 11.816 1.00 85.75 198 HIS A O 1
ATOM 1392 N N . THR A 1 199 ? 2.212 6.697 13.114 1.00 81.38 199 THR A N 1
ATOM 1393 C CA . THR A 1 199 ? 1.936 5.997 14.377 1.00 81.38 199 THR A CA 1
ATOM 1394 C C . THR A 1 199 ? 1.816 7.021 15.493 1.00 81.38 199 THR A C 1
ATOM 1396 O O . THR A 1 199 ? 2.803 7.685 15.814 1.00 81.38 199 THR A O 1
ATOM 1399 N N . GLY A 1 200 ? 0.624 7.113 16.067 1.00 78.56 200 GLY A N 1
ATOM 1400 C CA . GLY A 1 200 ? 0.325 7.898 17.254 1.00 78.56 200 GLY A CA 1
ATOM 1401 C C . GLY A 1 200 ? 0.555 7.095 18.541 1.00 78.56 200 GLY A C 1
ATOM 1402 O O . GLY A 1 200 ? 1.150 6.011 18.505 1.00 78.56 200 GLY A O 1
ATOM 1403 N N . PRO A 1 201 ? 0.083 7.602 19.695 1.00 70.19 201 PRO A N 1
ATOM 1404 C CA . PRO A 1 201 ? 0.234 6.934 20.991 1.00 70.19 201 PRO A CA 1
ATOM 1405 C C . PRO A 1 201 ? -0.405 5.540 21.043 1.00 70.19 201 PRO A C 1
ATOM 1407 O O . PRO A 1 201 ? 0.166 4.631 21.647 1.00 70.19 201 PRO A O 1
ATOM 1410 N N . ASP A 1 202 ? -1.551 5.379 20.378 1.00 68.38 202 ASP A N 1
ATOM 1411 C CA . ASP A 1 202 ? -2.424 4.204 20.492 1.00 68.38 202 ASP A CA 1
ATOM 1412 C C . ASP A 1 202 ? -2.335 3.249 19.287 1.00 68.38 202 ASP A C 1
ATOM 1414 O O . ASP A 1 202 ? -2.988 2.207 19.265 1.00 68.38 202 ASP A O 1
ATOM 1418 N N . GLY A 1 203 ? -1.499 3.565 18.290 1.00 75.06 203 GLY A N 1
ATOM 1419 C CA . GLY A 1 203 ? -1.306 2.738 17.099 1.00 75.06 203 GLY A CA 1
ATOM 1420 C C . GLY A 1 203 ? -1.187 3.543 15.802 1.00 75.06 203 GLY A C 1
ATOM 1421 O O . GLY A 1 203 ? -0.799 4.711 15.830 1.00 75.06 203 GLY A O 1
ATOM 1422 N N . PRO A 1 204 ? -1.462 2.921 14.644 1.00 80.25 204 PRO A N 1
ATOM 1423 C CA . PRO A 1 204 ? -1.508 3.592 13.346 1.00 80.25 204 PRO A CA 1
ATOM 1424 C C . PRO A 1 204 ? -2.489 4.773 13.343 1.00 80.25 204 PRO A C 1
ATOM 1426 O O . PRO A 1 204 ? -3.624 4.638 13.792 1.00 80.25 204 PRO A O 1
ATOM 1429 N N . GLU A 1 205 ? -2.042 5.928 12.847 1.00 88.31 205 GLU A N 1
ATOM 1430 C CA . GLU A 1 205 ? -2.761 7.208 12.943 1.00 88.31 205 GLU A CA 1
ATOM 1431 C C . GLU A 1 205 ? -3.153 7.704 11.535 1.00 88.31 205 GLU A C 1
ATOM 1433 O O . GLU A 1 205 ? -2.279 8.170 10.797 1.00 88.31 205 GLU A O 1
ATOM 1438 N N . PRO A 1 206 ? -4.430 7.573 11.122 1.00 93.44 206 PRO A N 1
ATOM 1439 C CA . PRO A 1 206 ? -4.949 8.152 9.880 1.00 93.44 206 PRO A CA 1
ATOM 1440 C C . PRO A 1 206 ? -5.007 9.687 9.959 1.00 93.44 206 PRO A C 1
ATOM 1442 O O . PRO A 1 206 ? -5.183 10.245 11.039 1.00 93.44 206 PRO A O 1
ATOM 1445 N N . ALA A 1 207 ? -4.872 10.376 8.824 1.00 95.00 207 ALA A N 1
ATOM 1446 C CA . ALA A 1 207 ? -4.811 11.840 8.750 1.00 95.00 207 ALA A CA 1
ATOM 1447 C C . ALA A 1 207 ? -6.095 12.508 8.216 1.00 95.00 207 ALA A C 1
ATOM 1449 O O . ALA A 1 207 ? -6.258 13.718 8.382 1.00 95.00 207 ALA A O 1
ATOM 1450 N N . CYS A 1 208 ? -6.997 11.754 7.579 1.00 94.12 208 CYS A N 1
ATOM 1451 C CA . CYS A 1 208 ? -8.211 12.266 6.933 1.00 94.12 208 CYS A CA 1
ATOM 1452 C C . CYS A 1 208 ? -9.472 11.444 7.268 1.00 94.12 208 CYS A C 1
ATOM 1454 O O . CYS A 1 208 ? -10.361 11.290 6.429 1.00 94.12 208 CYS A O 1
ATOM 1456 N N . ASP A 1 209 ? -9.545 10.891 8.482 1.00 91.31 209 ASP A N 1
ATOM 1457 C CA . ASP A 1 209 ? -10.642 10.037 8.966 1.00 91.31 209 ASP A CA 1
ATOM 1458 C C . ASP A 1 209 ? -10.926 8.821 8.064 1.00 91.31 209 ASP A C 1
ATOM 1460 O O . ASP A 1 209 ? -12.079 8.427 7.880 1.00 91.31 209 ASP A O 1
ATOM 1464 N N . ARG A 1 210 ? -9.876 8.220 7.478 1.00 92.75 210 ARG A N 1
ATOM 1465 C CA . ARG A 1 210 ? -9.982 7.047 6.591 1.00 92.75 210 ARG A CA 1
ATOM 1466 C C . ARG A 1 210 ? -10.900 7.289 5.385 1.00 92.75 210 ARG A C 1
ATOM 1468 O O . ARG A 1 210 ? -11.704 6.443 5.019 1.00 92.75 210 ARG A O 1
ATOM 1475 N N . GLN A 1 211 ? -10.784 8.459 4.752 1.00 93.25 211 GLN A N 1
ATOM 1476 C CA . GLN A 1 211 ? -11.578 8.825 3.564 1.00 93.25 211 GLN A CA 1
ATOM 1477 C C . GLN A 1 211 ? -10.885 8.525 2.218 1.00 93.25 211 GLN A C 1
ATOM 1479 O O . GLN A 1 211 ? -11.462 8.797 1.160 1.00 93.25 211 GLN A O 1
ATOM 1484 N N . ALA A 1 212 ? -9.655 7.999 2.232 1.00 95.12 212 ALA A N 1
ATOM 1485 C CA . ALA A 1 212 ? -8.912 7.657 1.019 1.00 95.12 212 ALA A CA 1
ATOM 1486 C C . ALA A 1 212 ? -9.423 6.354 0.366 1.00 95.12 212 ALA A C 1
ATOM 1488 O O . ALA A 1 212 ? -10.126 5.559 0.982 1.00 95.12 212 ALA A O 1
ATOM 1489 N N . GLY A 1 213 ? -9.051 6.134 -0.897 1.00 95.00 213 GLY A N 1
ATOM 1490 C CA . GLY A 1 213 ? -9.395 4.931 -1.670 1.00 95.00 213 GLY A CA 1
ATOM 1491 C C . GLY A 1 213 ? -9.676 5.254 -3.139 1.00 95.00 213 GLY A C 1
ATOM 1492 O O . GLY A 1 213 ? -10.026 6.387 -3.470 1.00 95.00 213 GLY A O 1
ATOM 1493 N N . ASN A 1 214 ? -9.497 4.310 -4.065 1.00 93.19 214 ASN A N 1
ATOM 1494 C CA . ASN A 1 214 ? -9.708 4.564 -5.499 1.00 93.19 214 ASN A CA 1
ATOM 1495 C C . ASN A 1 214 ? -11.179 4.651 -5.933 1.00 93.19 214 ASN A C 1
ATOM 1497 O O . ASN A 1 214 ? -11.442 5.219 -6.996 1.00 93.19 214 ASN A O 1
ATOM 1501 N N . THR A 1 215 ? -12.126 4.123 -5.157 1.00 89.25 215 THR A N 1
ATOM 1502 C CA . THR A 1 215 ? -13.572 4.196 -5.447 1.00 89.25 215 THR A CA 1
ATOM 1503 C C . THR A 1 215 ? -14.344 5.160 -4.539 1.00 89.25 215 THR A C 1
ATOM 1505 O O . THR A 1 215 ? -15.490 5.501 -4.848 1.00 89.25 215 THR A O 1
ATOM 1508 N N . GLY A 1 216 ? -13.705 5.645 -3.470 1.00 84.38 216 GLY A N 1
ATOM 1509 C CA . GLY A 1 216 ? -14.273 6.566 -2.484 1.00 84.38 216 GLY A CA 1
ATOM 1510 C C . GLY A 1 216 ? -14.375 8.033 -2.930 1.00 84.38 216 GLY A C 1
ATOM 1511 O O . GLY A 1 216 ? -14.074 8.413 -4.064 1.00 84.38 216 GLY A O 1
ATOM 1512 N N . THR A 1 217 ? -14.815 8.894 -2.006 1.00 85.81 217 THR A N 1
ATOM 1513 C CA . THR A 1 217 ? -15.060 10.326 -2.258 1.00 85.81 217 THR A CA 1
ATOM 1514 C C . THR A 1 217 ? -13.799 11.192 -2.255 1.00 85.81 217 THR A C 1
ATOM 1516 O O . THR A 1 217 ? -13.772 12.183 -2.985 1.00 85.81 217 THR A O 1
ATOM 1519 N N . ASN A 1 218 ? -12.752 10.835 -1.499 1.00 93.12 218 ASN A N 1
ATOM 1520 C CA . ASN A 1 218 ? -11.440 11.498 -1.543 1.00 93.12 218 ASN A CA 1
ATOM 1521 C C . ASN A 1 218 ? -10.421 10.647 -2.321 1.00 93.12 218 ASN A C 1
ATOM 1523 O O . ASN A 1 218 ? -9.339 10.323 -1.833 1.00 93.12 218 ASN A O 1
ATOM 1527 N N . SER A 1 219 ? -10.754 10.290 -3.564 1.00 94.12 219 SER A N 1
ATOM 1528 C CA . SER A 1 219 ? -9.889 9.453 -4.410 1.00 94.12 219 SER A CA 1
ATOM 1529 C C . SER A 1 219 ? -8.578 10.114 -4.846 1.00 94.12 219 SER A C 1
ATOM 1531 O O . SER A 1 219 ? -7.680 9.440 -5.343 1.00 94.12 219 SER A O 1
ATOM 1533 N N . THR A 1 220 ? -8.431 11.417 -4.606 1.00 93.75 220 THR A N 1
ATOM 1534 C CA . THR A 1 220 ? -7.165 12.155 -4.723 1.00 93.75 220 THR A CA 1
ATOM 1535 C C . THR A 1 220 ? -6.271 12.059 -3.484 1.00 93.75 220 THR A C 1
ATOM 1537 O O . THR A 1 220 ? -5.123 12.483 -3.557 1.00 93.75 220 THR A O 1
ATOM 1540 N N . GLY A 1 221 ? -6.768 11.538 -2.354 1.00 95.69 221 GLY A N 1
ATOM 1541 C CA . GLY A 1 221 ? -5.989 11.392 -1.120 1.00 95.69 221 GLY A CA 1
ATOM 1542 C C . GLY A 1 221 ? -5.559 12.711 -0.477 1.00 95.69 221 GLY A C 1
ATOM 1543 O O . GLY A 1 221 ? -4.526 12.761 0.186 1.00 95.69 221 GLY A O 1
ATOM 1544 N N . SER A 1 222 ? -6.307 13.790 -0.712 1.00 96.38 222 SER A N 1
ATOM 1545 C CA . SER A 1 222 ? -5.935 15.140 -0.284 1.00 96.38 222 SER A CA 1
ATOM 1546 C C . SER A 1 222 ? -6.094 15.268 1.230 1.00 96.38 222 SER A C 1
ATOM 1548 O O . SER A 1 222 ? -7.203 15.094 1.737 1.00 96.38 222 SER A O 1
ATOM 1550 N N . GLY A 1 223 ? -5.011 15.585 1.940 1.00 96.38 223 GLY A N 1
ATOM 1551 C CA . GLY A 1 223 ? -4.934 15.574 3.403 1.00 96.38 223 GLY A CA 1
ATOM 1552 C C . GLY A 1 223 ? -4.798 14.180 4.028 1.00 96.38 223 GLY A C 1
ATOM 1553 O O . GLY A 1 223 ? -4.741 14.086 5.248 1.00 96.38 223 GLY A O 1
ATOM 1554 N N . CYS A 1 224 ? -4.743 13.116 3.225 1.00 97.06 224 CYS A N 1
ATOM 1555 C CA . CYS A 1 224 ? -4.670 11.733 3.696 1.00 97.06 224 CYS A CA 1
ATOM 1556 C C . CYS A 1 224 ? -3.229 11.220 3.720 1.00 97.06 224 CYS A C 1
ATOM 1558 O O . CYS A 1 224 ? -2.406 11.632 2.897 1.00 97.06 224 CYS A O 1
ATOM 1560 N N . ASN A 1 225 ? -2.949 10.270 4.613 1.00 97.12 225 ASN A N 1
ATOM 1561 C CA . ASN A 1 225 ? -1.735 9.456 4.628 1.00 97.12 225 ASN A CA 1
ATOM 1562 C C . ASN A 1 225 ? -2.035 8.010 4.171 1.00 97.12 225 ASN A C 1
ATOM 1564 O O . ASN A 1 225 ? -3.127 7.712 3.689 1.00 97.12 225 ASN A O 1
ATOM 1568 N N . VAL A 1 226 ? -1.062 7.098 4.281 1.00 96.81 226 VAL A N 1
ATOM 1569 C CA . VAL A 1 226 ? -1.250 5.694 3.864 1.00 96.81 226 VAL A CA 1
ATOM 1570 C C . VAL A 1 226 ? -2.240 4.903 4.731 1.00 96.81 226 VAL A C 1
ATOM 1572 O O . VAL A 1 226 ? -2.861 3.977 4.219 1.00 96.81 226 VAL A O 1
ATOM 1575 N N . GLU A 1 227 ? -2.406 5.244 6.013 1.00 95.56 227 GLU A N 1
ATOM 1576 C CA . GLU A 1 227 ? -3.319 4.547 6.936 1.00 95.56 227 GLU A CA 1
ATOM 1577 C C . GLU A 1 227 ? -4.785 4.842 6.616 1.00 95.56 227 GLU A C 1
ATOM 1579 O O . GLU A 1 227 ? -5.653 4.007 6.867 1.00 95.56 227 GLU A O 1
ATOM 1584 N N . ASP A 1 228 ? -5.063 5.988 5.987 1.00 96.38 228 ASP A N 1
ATOM 1585 C CA . ASP A 1 228 ? -6.407 6.357 5.547 1.00 96.38 228 ASP A CA 1
ATOM 1586 C C . ASP A 1 228 ? -6.975 5.453 4.443 1.00 96.38 228 ASP A C 1
ATOM 1588 O O . ASP A 1 228 ? -8.169 5.532 4.159 1.00 96.38 228 ASP A O 1
ATOM 1592 N N . LEU A 1 229 ? -6.152 4.606 3.815 1.00 97.06 229 LEU A N 1
ATOM 1593 C CA . LEU A 1 229 ? -6.575 3.610 2.821 1.00 97.06 229 LEU A CA 1
ATOM 1594 C C . LEU A 1 229 ? -7.106 2.315 3.455 1.00 97.06 229 LEU A C 1
ATOM 1596 O O . LEU A 1 229 ? -7.791 1.544 2.780 1.00 97.06 229 LEU A O 1
ATOM 1600 N N . CYS A 1 230 ? -6.798 2.074 4.730 1.00 96.25 230 CYS A N 1
ATOM 1601 C CA . CYS A 1 230 ? -7.270 0.914 5.476 1.00 96.25 230 CYS A CA 1
ATOM 1602 C C . CYS A 1 230 ? -8.502 1.276 6.306 1.00 96.25 230 CYS A C 1
ATOM 1604 O O . CYS A 1 230 ? -8.524 2.305 6.983 1.00 96.25 230 CYS A O 1
ATOM 1606 N N . SER A 1 231 ? -9.517 0.414 6.312 1.00 93.94 231 SER A N 1
ATOM 1607 C CA . SER A 1 231 ? -10.749 0.652 7.072 1.00 93.94 231 SER A CA 1
ATOM 1608 C C . SER A 1 231 ? -10.541 0.525 8.589 1.00 93.94 231 SER A C 1
ATOM 1610 O O . SER A 1 231 ? -9.541 -0.015 9.055 1.00 93.94 231 SER A O 1
ATOM 1612 N N . ALA A 1 232 ? -11.510 0.970 9.393 1.00 90.56 232 ALA A N 1
ATOM 1613 C CA . ALA A 1 232 ? -11.489 0.754 10.843 1.00 90.56 232 ALA A CA 1
ATOM 1614 C C . ALA A 1 232 ? -11.362 -0.742 11.212 1.00 90.56 232 ALA A C 1
ATOM 1616 O O . ALA A 1 232 ? -12.021 -1.590 10.607 1.00 90.56 232 ALA A O 1
ATOM 1617 N N . GLY A 1 233 ? -10.515 -1.063 12.198 1.00 90.25 233 GLY A N 1
ATOM 1618 C CA . GLY A 1 233 ? -10.124 -2.442 12.534 1.00 90.25 233 GLY A CA 1
ATOM 1619 C C . GLY A 1 233 ? -9.010 -3.025 11.647 1.00 90.25 233 GLY A C 1
ATOM 1620 O O . GLY A 1 233 ? -8.759 -4.235 11.693 1.00 90.25 233 GLY A O 1
ATOM 1621 N N . TRP A 1 234 ? -8.395 -2.189 10.802 1.00 94.31 234 TRP A N 1
ATOM 1622 C CA . TRP A 1 234 ? -7.280 -2.524 9.920 1.00 94.31 234 TRP A CA 1
ATOM 1623 C C . TRP A 1 234 ? -6.245 -1.388 9.887 1.00 94.31 234 TRP A C 1
ATOM 1625 O O . TRP A 1 234 ? -6.557 -0.209 10.094 1.00 94.31 234 TRP A O 1
ATOM 1635 N N . HIS A 1 235 ? -5.012 -1.744 9.544 1.00 93.75 235 HIS A N 1
ATOM 1636 C CA . HIS A 1 235 ? -3.859 -0.852 9.412 1.00 93.75 235 HIS A CA 1
ATOM 1637 C C . HIS A 1 235 ? -3.028 -1.222 8.187 1.00 93.75 235 HIS A C 1
ATOM 1639 O O . HIS A 1 235 ? -3.122 -2.350 7.696 1.00 93.75 235 HIS A O 1
ATOM 1645 N N . VAL A 1 236 ? -2.166 -0.323 7.704 1.00 96.06 236 VAL A N 1
ATOM 1646 C CA . VAL A 1 236 ? -1.176 -0.707 6.688 1.00 96.06 236 VAL A CA 1
ATOM 1647 C C . VAL A 1 236 ? -0.216 -1.699 7.327 1.00 96.06 236 VAL A C 1
ATOM 1649 O O . VAL A 1 236 ? 0.406 -1.385 8.340 1.00 96.06 236 VAL A O 1
ATOM 1652 N N . CYS A 1 237 ? -0.083 -2.887 6.738 1.00 95.44 237 CYS A N 1
ATOM 1653 C CA . CYS A 1 237 ? 0.643 -4.007 7.332 1.00 95.44 237 CYS A CA 1
ATOM 1654 C C . CYS A 1 237 ? 2.023 -3.583 7.855 1.00 95.44 237 CYS A C 1
ATOM 1656 O O . CYS A 1 237 ? 2.832 -3.026 7.102 1.00 95.44 237 CYS A O 1
ATOM 1658 N N . LEU A 1 238 ? 2.309 -3.873 9.130 1.00 91.19 238 LEU A N 1
ATOM 1659 C CA . LEU A 1 238 ? 3.477 -3.353 9.869 1.00 91.19 238 LEU A CA 1
ATOM 1660 C C . LEU A 1 238 ? 4.829 -3.816 9.301 1.00 91.19 238 LEU A C 1
ATOM 1662 O O . LEU A 1 238 ? 5.878 -3.264 9.635 1.00 91.19 238 LEU A O 1
ATOM 1666 N N . GLY A 1 239 ? 4.803 -4.833 8.447 1.00 90.75 239 GLY A N 1
ATOM 1667 C CA . GLY A 1 239 ? 5.949 -5.320 7.706 1.00 90.75 239 GLY A CA 1
ATOM 1668 C C . GLY A 1 239 ? 5.664 -6.665 7.054 1.00 90.75 239 GLY A C 1
ATOM 1669 O O . GLY A 1 239 ? 4.519 -7.002 6.744 1.00 90.75 239 GLY A O 1
ATOM 1670 N N . LYS A 1 240 ? 6.722 -7.430 6.795 1.00 91.88 240 LYS A N 1
ATOM 1671 C CA . LYS A 1 240 ? 6.626 -8.698 6.059 1.00 91.88 240 LYS A CA 1
ATOM 1672 C C . LYS A 1 240 ? 6.097 -9.833 6.948 1.00 91.88 240 LYS A C 1
ATOM 1674 O O . LYS A 1 240 ? 5.401 -10.711 6.447 1.00 91.88 240 LYS A O 1
ATOM 1679 N N . ASP A 1 241 ? 6.406 -9.822 8.247 1.00 91.75 241 ASP A N 1
ATOM 1680 C CA . ASP A 1 241 ? 6.015 -10.876 9.185 1.00 91.75 241 ASP A CA 1
ATOM 1681 C C . ASP A 1 241 ? 4.526 -10.748 9.541 1.00 91.75 241 ASP A C 1
ATOM 1683 O O . ASP A 1 241 ? 3.844 -11.759 9.682 1.00 91.75 241 ASP A O 1
ATOM 1687 N N . ASP A 1 242 ? 3.990 -9.526 9.572 1.00 93.69 242 ASP A N 1
ATOM 1688 C CA . ASP A 1 242 ? 2.547 -9.270 9.668 1.00 93.69 242 ASP A CA 1
ATOM 1689 C C . ASP A 1 242 ? 1.794 -9.809 8.435 1.00 93.69 242 ASP A C 1
ATOM 1691 O O . ASP A 1 242 ? 0.921 -10.667 8.577 1.00 93.69 242 ASP A O 1
ATOM 1695 N N . VAL A 1 243 ? 2.224 -9.459 7.210 1.00 95.75 243 VAL A N 1
ATOM 1696 C CA . VAL A 1 243 ? 1.676 -10.048 5.964 1.00 95.75 243 VAL A CA 1
ATOM 1697 C C . VAL A 1 243 ? 1.733 -11.583 5.992 1.00 95.75 243 VAL A C 1
ATOM 1699 O O . VAL A 1 243 ? 0.761 -12.241 5.623 1.00 95.75 243 VAL A O 1
ATOM 1702 N N . GLN A 1 244 ? 2.838 -12.164 6.475 1.00 94.88 244 GLN A N 1
ATOM 1703 C CA . GLN A 1 244 ? 3.032 -13.615 6.595 1.00 94.88 244 GLN A CA 1
ATOM 1704 C C . GLN A 1 244 ? 2.083 -14.283 7.604 1.00 94.88 244 GLN A C 1
ATOM 1706 O O . GLN A 1 244 ? 1.760 -15.463 7.445 1.00 94.88 244 GLN A O 1
ATOM 1711 N N . ILE A 1 245 ? 1.660 -13.556 8.643 1.00 94.19 245 ILE A N 1
ATOM 1712 C CA . ILE A 1 245 ? 0.686 -14.012 9.644 1.00 94.19 245 ILE A CA 1
ATOM 1713 C C . ILE A 1 245 ? -0.742 -13.897 9.097 1.00 94.19 245 ILE A C 1
ATOM 1715 O O . ILE A 1 245 ? -1.553 -14.791 9.341 1.00 94.19 245 ILE A O 1
ATOM 1719 N N . ARG A 1 246 ? -1.060 -12.844 8.327 1.00 94.31 246 ARG A N 1
ATOM 1720 C CA . ARG A 1 246 ? -2.400 -12.665 7.733 1.00 94.31 246 ARG A CA 1
ATOM 1721 C C . ARG A 1 246 ? -2.655 -13.565 6.518 1.00 94.31 246 ARG A C 1
ATOM 1723 O O . ARG A 1 246 ? -3.802 -13.945 6.283 1.00 94.31 246 ARG A O 1
ATOM 1730 N N . ASN A 1 247 ? -1.611 -13.931 5.772 1.00 95.56 247 ASN A N 1
ATOM 1731 C CA . ASN A 1 247 ? -1.658 -14.903 4.677 1.00 95.56 247 ASN A CA 1
ATOM 1732 C C . ASN A 1 247 ? -0.398 -15.788 4.675 1.00 95.56 247 ASN A C 1
ATOM 1734 O O . ASN A 1 247 ? 0.705 -15.298 4.438 1.00 95.56 247 ASN A O 1
ATOM 1738 N N . GLU A 1 248 ? -0.549 -17.109 4.845 1.00 94.31 248 GLU A N 1
ATOM 1739 C CA . GLU A 1 248 ? 0.585 -18.051 4.784 1.00 94.31 248 GLU A CA 1
ATOM 1740 C C . GLU A 1 248 ? 1.279 -18.028 3.404 1.00 94.31 248 GLU A C 1
ATOM 1742 O O . GLU A 1 248 ? 2.498 -18.176 3.321 1.00 94.31 248 GLU A O 1
ATOM 1747 N N . GLY A 1 249 ? 0.522 -17.764 2.330 1.00 95.00 249 GLY A N 1
ATOM 1748 C CA . GLY A 1 249 ? 1.050 -17.569 0.974 1.00 95.00 249 GLY A CA 1
ATOM 1749 C C . GLY A 1 249 ? 1.676 -16.190 0.724 1.00 95.00 249 GLY A C 1
ATOM 1750 O O . GLY A 1 249 ? 2.218 -15.944 -0.351 1.00 95.00 249 GLY A O 1
ATOM 1751 N N . GLY A 1 250 ? 1.620 -15.264 1.685 1.00 95.88 250 GLY A N 1
ATOM 1752 C CA . GLY A 1 250 ? 2.232 -13.949 1.542 1.00 95.88 250 GLY A CA 1
ATOM 1753 C C . GLY A 1 250 ? 1.574 -13.096 0.454 1.00 95.88 250 GLY A C 1
ATOM 1754 O O . GLY A 1 250 ? 0.421 -12.694 0.592 1.00 95.88 250 GLY A O 1
ATOM 1755 N N . CYS A 1 251 ? 2.302 -12.830 -0.636 1.00 97.12 251 CYS A N 1
ATOM 1756 C CA . CYS A 1 251 ? 1.762 -12.158 -1.824 1.00 97.12 251 CYS A CA 1
ATOM 1757 C C . CYS A 1 251 ? 0.924 -13.077 -2.742 1.00 97.12 251 CYS A C 1
ATOM 1759 O O . CYS A 1 251 ? 0.337 -12.580 -3.706 1.00 97.12 251 CYS A O 1
ATOM 1761 N N . ASP A 1 252 ? 0.887 -14.395 -2.510 1.00 97.19 252 ASP A N 1
ATOM 1762 C CA . ASP A 1 252 ? 0.183 -15.337 -3.389 1.00 97.19 252 ASP A CA 1
ATOM 1763 C C . ASP A 1 252 ? -1.325 -15.038 -3.442 1.00 97.19 252 ASP A C 1
ATOM 1765 O O . ASP A 1 252 ? -2.003 -14.982 -2.415 1.00 97.19 252 ASP A O 1
ATOM 1769 N N . GLY A 1 253 ? -1.839 -14.860 -4.663 1.00 96.88 253 GLY A N 1
ATOM 1770 C CA . GLY A 1 253 ? -3.236 -14.520 -4.948 1.00 96.88 253 GLY A CA 1
ATOM 1771 C C . GLY A 1 253 ? -3.580 -13.026 -4.881 1.00 96.88 253 GLY A C 1
ATOM 1772 O O . GLY A 1 253 ? -4.741 -12.668 -5.071 1.00 96.88 253 GLY A O 1
ATOM 1773 N N . ILE A 1 254 ? -2.604 -12.129 -4.668 1.00 97.94 254 ILE A N 1
ATOM 1774 C CA . ILE A 1 254 ? -2.874 -10.680 -4.700 1.00 97.94 254 ILE A CA 1
ATOM 1775 C C . ILE A 1 254 ? -3.381 -10.212 -6.067 1.00 97.94 254 ILE A C 1
ATOM 1777 O O . ILE A 1 254 ? -4.300 -9.401 -6.118 1.00 97.94 254 ILE A O 1
ATOM 1781 N N . MET A 1 255 ? -2.812 -10.754 -7.153 1.00 97.50 255 MET A N 1
ATOM 1782 C CA . MET A 1 255 ? -3.143 -10.378 -8.532 1.00 97.50 255 MET A CA 1
ATOM 1783 C C . MET A 1 255 ? -4.264 -11.226 -9.159 1.00 97.50 255 MET A C 1
ATOM 1785 O O . MET A 1 255 ? -4.504 -11.118 -10.361 1.00 97.50 255 MET A O 1
ATOM 1789 N N . ASP A 1 256 ? -4.954 -12.066 -8.382 1.00 96.31 256 ASP A N 1
ATOM 1790 C CA . ASP A 1 256 ? -6.080 -12.854 -8.889 1.00 96.31 256 ASP A CA 1
ATOM 1791 C C . ASP A 1 256 ? -7.263 -11.911 -9.189 1.00 96.31 256 ASP A C 1
ATOM 1793 O O . ASP A 1 256 ? -7.894 -11.375 -8.278 1.00 96.31 256 ASP A O 1
ATOM 1797 N N . ASP A 1 257 ? -7.516 -11.686 -10.484 1.00 92.12 257 ASP A N 1
ATOM 1798 C CA . ASP A 1 257 ? -8.481 -10.727 -11.055 1.00 92.12 257 ASP A CA 1
ATOM 1799 C C . ASP A 1 257 ? -8.229 -9.230 -10.718 1.00 92.12 257 ASP A C 1
ATOM 1801 O O . ASP A 1 257 ? -9.083 -8.377 -10.970 1.00 92.12 257 ASP A O 1
ATOM 1805 N N . ALA A 1 258 ? -7.038 -8.887 -10.212 1.00 94.81 258 ALA A N 1
ATOM 1806 C CA . ALA A 1 258 ? -6.605 -7.506 -9.962 1.00 94.81 258 ALA A CA 1
ATOM 1807 C C . ALA A 1 258 ? -6.246 -6.736 -11.251 1.00 94.81 258 ALA A C 1
ATOM 1809 O O . ALA A 1 258 ? -5.978 -7.323 -12.301 1.00 94.81 258 ALA A O 1
ATOM 1810 N N . GLN A 1 259 ? -6.171 -5.403 -11.164 1.00 95.19 259 GLN A N 1
ATOM 1811 C CA . GLN A 1 259 ? -5.729 -4.560 -12.283 1.00 95.19 259 GLN A CA 1
ATOM 1812 C C . GLN A 1 259 ? -4.199 -4.431 -12.338 1.00 95.19 259 GLN A C 1
ATOM 1814 O O . GLN A 1 259 ? -3.574 -3.989 -11.378 1.00 95.19 259 GLN A O 1
ATOM 1819 N N . SER A 1 260 ? -3.610 -4.755 -13.490 1.00 96.69 260 SER A N 1
ATOM 1820 C CA . SER A 1 260 ? -2.213 -4.441 -13.818 1.00 96.69 260 SER A CA 1
ATOM 1821 C C . SER A 1 260 ? -2.091 -3.051 -14.464 1.00 96.69 260 SER A C 1
ATOM 1823 O O . SER A 1 260 ? -2.986 -2.666 -15.219 1.00 96.69 260 SER A O 1
ATOM 1825 N N . PRO A 1 261 ? -0.967 -2.334 -14.282 1.00 97.50 261 PRO A N 1
ATOM 1826 C CA . PRO A 1 261 ? 0.114 -2.629 -13.341 1.00 97.50 261 PRO A CA 1
ATOM 1827 C C . PRO A 1 261 ? -0.238 -2.162 -11.923 1.00 97.50 261 PRO A C 1
ATOM 1829 O O . PRO A 1 261 ? -0.819 -1.093 -11.781 1.00 97.50 261 PRO A O 1
ATOM 1832 N N . ALA A 1 262 ? 0.162 -2.887 -10.875 1.00 97.81 262 ALA A N 1
ATOM 1833 C CA . ALA A 1 262 ? -0.070 -2.478 -9.486 1.00 97.81 262 ALA A CA 1
ATOM 1834 C C . ALA A 1 262 ? 1.097 -2.796 -8.540 1.00 97.81 262 ALA A C 1
ATOM 1836 O O . ALA A 1 262 ? 1.752 -3.835 -8.646 1.00 97.81 262 ALA A O 1
ATOM 1837 N N . PHE A 1 263 ? 1.326 -1.899 -7.578 1.00 98.31 263 PHE A N 1
ATOM 1838 C CA . PHE A 1 263 ? 2.212 -2.102 -6.430 1.00 98.31 263 PHE A CA 1
ATOM 1839 C C . PHE A 1 263 ? 1.435 -1.807 -5.144 1.00 98.31 263 PHE A C 1
ATOM 1841 O O . PHE A 1 263 ? 0.800 -0.762 -5.030 1.00 98.31 263 PHE A O 1
ATOM 1848 N N . PHE A 1 264 ? 1.479 -2.718 -4.175 1.00 98.50 264 PHE A N 1
ATOM 1849 C CA . PHE A 1 264 ? 0.838 -2.557 -2.871 1.00 98.50 264 PHE A CA 1
ATOM 1850 C C . PHE A 1 264 ? 1.898 -2.670 -1.779 1.00 98.50 264 PHE A C 1
ATOM 1852 O O . PHE A 1 264 ? 2.476 -3.745 -1.592 1.00 98.50 264 PHE A O 1
ATOM 1859 N N . LEU A 1 265 ? 2.193 -1.559 -1.101 1.00 97.44 265 LEU A N 1
ATOM 1860 C CA . LEU A 1 265 ? 3.269 -1.476 -0.108 1.00 97.44 265 LEU A CA 1
ATOM 1861 C C . LEU A 1 265 ? 2.842 -1.981 1.275 1.00 97.44 265 LEU A C 1
ATOM 1863 O O . LEU A 1 265 ? 1.690 -1.825 1.670 1.00 97.44 265 LEU A O 1
ATOM 1867 N N . ALA A 1 266 ? 3.800 -2.510 2.034 1.00 95.75 266 ALA A N 1
ATOM 1868 C CA . ALA A 1 266 ? 3.715 -2.625 3.493 1.00 95.75 266 ALA A CA 1
ATOM 1869 C C . ALA A 1 266 ? 4.558 -1.516 4.155 1.00 95.75 266 ALA A C 1
ATOM 1871 O O . ALA A 1 266 ? 5.371 -0.875 3.481 1.00 95.75 266 ALA A O 1
ATOM 1872 N N . ARG A 1 267 ? 4.431 -1.317 5.475 1.00 92.25 267 ARG A N 1
ATOM 1873 C CA . ARG A 1 267 ? 5.208 -0.345 6.277 1.00 92.25 267 ARG A CA 1
ATOM 1874 C C . ARG A 1 267 ? 6.661 -0.786 6.492 1.00 92.25 267 ARG A C 1
ATOM 1876 O O . ARG A 1 267 ? 7.144 -0.883 7.617 1.00 92.25 267 ARG A O 1
ATOM 1883 N N . ILE A 1 268 ? 7.372 -1.096 5.413 1.00 90.19 268 ILE A N 1
ATOM 1884 C CA . ILE A 1 268 ? 8.715 -1.673 5.458 1.00 90.19 268 ILE A CA 1
ATOM 1885 C C . ILE A 1 268 ? 9.630 -1.057 4.403 1.00 90.19 268 ILE A C 1
ATOM 1887 O O . ILE A 1 268 ? 9.245 -0.749 3.274 1.00 90.19 268 ILE A O 1
ATOM 1891 N N . SER A 1 269 ? 10.884 -0.903 4.802 1.00 90.06 269 SER A N 1
ATOM 1892 C CA . SER A 1 269 ? 11.929 -0.209 4.063 1.00 90.06 269 SER A CA 1
ATOM 1893 C C . SER A 1 269 ? 13.251 -0.976 4.164 1.00 90.06 269 SER A C 1
ATOM 1895 O O . SER A 1 269 ? 13.309 -2.105 4.657 1.00 90.06 269 SER A O 1
ATOM 1897 N N . SER A 1 270 ? 14.343 -0.376 3.698 1.00 86.62 270 SER A N 1
ATOM 1898 C CA . SER A 1 270 ? 15.693 -0.919 3.805 1.00 86.62 270 SER A CA 1
ATOM 1899 C C . SER A 1 270 ? 16.750 0.132 4.143 1.00 86.62 270 SER A C 1
ATOM 1901 O O . SER A 1 270 ? 16.533 1.344 4.135 1.00 86.62 270 SER A O 1
ATOM 1903 N N . THR A 1 271 ? 17.967 -0.362 4.370 1.00 81.75 271 THR A N 1
ATOM 1904 C CA . THR A 1 271 ? 19.200 0.430 4.497 1.00 81.75 271 THR A CA 1
ATOM 1905 C C . THR A 1 271 ? 19.808 0.860 3.148 1.00 81.75 271 THR A C 1
ATOM 1907 O O . THR A 1 271 ? 20.941 1.338 3.119 1.00 81.75 271 THR A O 1
ATOM 1910 N N . GLY A 1 272 ? 19.100 0.679 2.026 1.00 74.88 272 GLY A N 1
ATOM 1911 C CA . GLY A 1 272 ? 19.569 1.011 0.671 1.00 74.88 272 GLY A CA 1
ATOM 1912 C C . GLY A 1 272 ? 20.354 -0.101 -0.029 1.00 74.88 272 GLY A C 1
ATOM 1913 O O . GLY A 1 272 ? 20.859 0.071 -1.136 1.00 74.88 272 GLY A O 1
ATOM 1914 N N . ALA A 1 273 ? 20.459 -1.272 0.601 1.00 76.69 273 ALA A N 1
ATOM 1915 C CA . ALA A 1 273 ? 21.027 -2.470 -0.013 1.00 76.69 273 ALA A CA 1
ATOM 1916 C C . ALA A 1 273 ? 19.972 -3.325 -0.746 1.00 76.69 273 ALA A C 1
ATOM 1918 O O . ALA A 1 273 ? 20.279 -4.463 -1.098 1.00 76.69 273 ALA A O 1
ATOM 1919 N N . PHE A 1 274 ? 18.737 -2.828 -0.916 1.00 79.75 274 PHE A N 1
ATOM 1920 C CA . PHE A 1 274 ? 17.580 -3.591 -1.409 1.00 79.75 274 PHE A CA 1
ATOM 1921 C C . PHE A 1 274 ? 17.336 -4.898 -0.618 1.00 79.75 274 PHE A C 1
ATOM 1923 O O . PHE A 1 274 ? 17.037 -5.954 -1.170 1.00 79.75 274 PHE A O 1
ATOM 1930 N N . ASN A 1 275 ? 17.539 -4.822 0.703 1.00 83.44 275 ASN A N 1
ATOM 1931 C CA . ASN A 1 275 ? 17.292 -5.888 1.674 1.00 83.44 275 ASN A CA 1
ATOM 1932 C C . ASN A 1 275 ? 16.348 -5.335 2.741 1.00 83.44 275 ASN A C 1
ATOM 1934 O O . ASN A 1 275 ? 16.749 -4.429 3.473 1.00 83.44 275 ASN A O 1
ATOM 1938 N N . CYS A 1 276 ? 15.138 -5.874 2.842 1.00 87.19 276 CYS A N 1
ATOM 1939 C CA . CYS A 1 276 ? 14.139 -5.403 3.794 1.00 87.19 276 CYS A CA 1
ATOM 1940 C C . CYS A 1 276 ? 14.680 -5.436 5.229 1.00 87.19 276 CYS A C 1
ATOM 1942 O O . CYS A 1 276 ? 15.373 -6.385 5.622 1.00 87.19 276 CYS A O 1
ATOM 1944 N N . ALA A 1 277 ? 14.392 -4.373 5.977 1.00 85.81 277 ALA A N 1
ATOM 1945 C CA . ALA A 1 277 ? 14.669 -4.268 7.401 1.00 85.81 277 ALA A CA 1
ATOM 1946 C C . ALA A 1 277 ? 13.818 -5.278 8.201 1.00 85.81 277 ALA A C 1
ATOM 1948 O O . ALA A 1 277 ? 12.856 -5.832 7.669 1.00 85.81 277 ALA A O 1
ATOM 1949 N N . PRO A 1 278 ? 14.153 -5.548 9.475 1.00 82.06 278 PRO A N 1
ATOM 1950 C CA . PRO A 1 278 ? 13.209 -6.174 10.393 1.00 82.06 278 PRO A CA 1
ATOM 1951 C C . PRO A 1 278 ? 11.970 -5.291 10.566 1.00 82.06 278 PRO A C 1
ATOM 1953 O O . PRO A 1 278 ? 12.094 -4.066 10.556 1.00 82.06 278 PRO A O 1
ATOM 1956 N N . ASP A 1 279 ? 10.817 -5.913 10.783 1.00 78.50 279 ASP A N 1
ATOM 1957 C CA . ASP A 1 279 ? 9.564 -5.224 11.082 1.00 78.50 279 ASP A CA 1
ATOM 1958 C C . ASP A 1 279 ? 9.709 -4.383 12.367 1.00 78.50 279 ASP A C 1
ATOM 1960 O O . ASP A 1 279 ? 10.286 -4.834 13.365 1.00 78.50 279 ASP A O 1
ATOM 1964 N N . THR A 1 280 ? 9.204 -3.145 12.347 1.00 69.38 280 THR A N 1
ATOM 1965 C CA . THR A 1 280 ? 9.308 -2.200 13.470 1.00 69.38 280 THR A CA 1
ATOM 1966 C C . THR A 1 280 ? 7.969 -1.550 13.777 1.00 69.38 280 THR A C 1
ATOM 1968 O O . THR A 1 280 ? 7.407 -0.849 12.939 1.00 69.38 280 THR A O 1
ATOM 1971 N N . ILE A 1 281 ? 7.512 -1.702 15.020 1.00 65.44 281 ILE A N 1
ATOM 1972 C CA . ILE A 1 281 ? 6.430 -0.890 15.580 1.00 65.44 281 ILE A CA 1
ATOM 1973 C C . ILE A 1 281 ? 7.031 0.479 15.942 1.00 65.44 281 ILE A C 1
ATOM 1975 O O . ILE A 1 281 ? 7.871 0.560 16.841 1.00 65.44 281 ILE A O 1
ATOM 1979 N N . GLY A 1 282 ? 6.634 1.528 15.216 1.00 65.00 282 GLY A N 1
ATOM 1980 C CA . GLY A 1 282 ? 7.170 2.892 15.335 1.00 65.00 282 GLY A CA 1
ATOM 1981 C C . GLY A 1 282 ? 8.208 3.259 14.263 1.00 65.00 282 GLY A C 1
ATOM 1982 O O . GLY A 1 282 ? 8.286 2.624 13.209 1.00 65.00 282 GLY A O 1
ATOM 1983 N N . ASP A 1 283 ? 8.995 4.307 14.530 1.00 64.75 283 ASP A N 1
ATOM 1984 C CA . ASP A 1 283 ? 9.961 4.873 13.577 1.00 64.75 283 ASP A CA 1
ATOM 1985 C C . ASP A 1 283 ? 11.078 3.877 13.203 1.00 64.75 283 ASP A C 1
ATOM 1987 O O . ASP A 1 283 ? 11.845 3.440 14.074 1.00 64.75 283 ASP A O 1
ATOM 1991 N N . PRO A 1 284 ? 11.256 3.544 11.912 1.00 70.56 284 PRO A N 1
ATOM 1992 C CA . PRO A 1 284 ? 12.308 2.636 11.490 1.00 70.56 284 PRO A CA 1
ATOM 1993 C C . PRO A 1 284 ? 13.677 3.332 11.517 1.00 70.56 284 PRO A C 1
ATOM 1995 O O . PRO A 1 284 ? 13.837 4.507 11.187 1.00 70.56 284 PRO A O 1
ATOM 1998 N N . THR A 1 285 ? 14.729 2.567 11.813 1.00 71.25 285 THR A N 1
ATOM 1999 C CA . THR A 1 285 ? 16.119 3.074 11.747 1.00 71.25 285 THR A CA 1
ATOM 2000 C C . THR A 1 285 ? 16.666 3.203 10.319 1.00 71.25 285 THR A C 1
ATOM 2002 O O . THR A 1 285 ? 17.789 3.670 10.117 1.00 71.25 285 THR A O 1
ATOM 2005 N N . SER A 1 286 ? 15.881 2.795 9.322 1.00 79.88 286 SER A N 1
ATOM 2006 C CA . SER A 1 286 ? 16.191 2.881 7.899 1.00 79.88 286 SER A CA 1
ATOM 2007 C C . SER A 1 286 ? 14.944 3.280 7.118 1.00 79.88 286 SER A C 1
ATOM 2009 O O . SER A 1 286 ? 13.844 2.905 7.505 1.00 79.88 286 SER A O 1
ATOM 2011 N N . SER A 1 287 ? 15.096 4.018 6.021 1.00 87.69 287 SER A N 1
ATOM 2012 C CA . SER A 1 287 ? 13.952 4.503 5.239 1.00 87.69 287 SER A CA 1
ATOM 2013 C C . SER A 1 287 ? 14.217 4.581 3.731 1.00 87.69 287 SER A C 1
ATOM 2015 O O . SER A 1 287 ? 13.565 5.355 3.036 1.00 87.69 287 SER A O 1
ATOM 2017 N N . ASN A 1 288 ? 15.150 3.781 3.194 1.00 88.00 288 ASN A N 1
ATOM 2018 C CA . ASN A 1 288 ? 15.387 3.699 1.747 1.00 88.00 288 ASN A CA 1
ATOM 2019 C C . ASN A 1 288 ? 14.686 2.513 1.097 1.00 88.00 288 ASN A C 1
ATOM 2021 O O . ASN A 1 288 ? 14.691 1.424 1.666 1.00 88.00 288 ASN A O 1
ATOM 2025 N N . ASP A 1 289 ? 14.212 2.694 -0.133 1.00 91.06 289 ASP A N 1
ATOM 2026 C CA . ASP A 1 289 ? 13.376 1.739 -0.853 1.00 91.06 289 ASP A CA 1
ATOM 2027 C C . ASP A 1 289 ? 12.058 1.412 -0.104 1.00 91.06 289 ASP A C 1
ATOM 2029 O O . ASP A 1 289 ? 11.944 1.519 1.118 1.00 91.06 289 ASP A O 1
ATOM 2033 N N . LEU A 1 290 ? 11.037 1.016 -0.857 1.00 94.12 290 LEU A N 1
ATOM 2034 C CA . LEU A 1 290 ? 9.741 0.535 -0.363 1.00 94.12 290 LEU A CA 1
ATOM 2035 C C . LEU A 1 290 ? 9.575 -0.913 -0.821 1.00 94.12 290 LEU A C 1
ATOM 2037 O O . LEU A 1 290 ? 10.067 -1.247 -1.902 1.00 94.12 290 LEU A O 1
ATOM 2041 N N . PHE A 1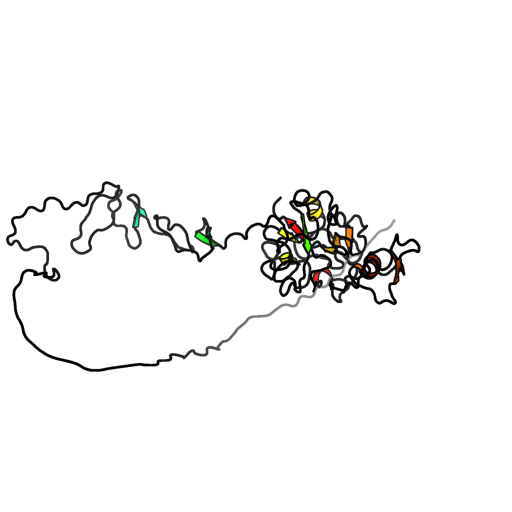 291 ? 8.860 -1.752 -0.071 1.00 95.75 291 PHE A N 1
ATOM 2042 C CA . PHE A 1 291 ? 8.612 -3.146 -0.462 1.00 95.75 291 PHE A CA 1
ATOM 2043 C C . PHE A 1 291 ? 7.149 -3.540 -0.289 1.00 95.75 291 PHE A C 1
ATOM 2045 O O . PHE A 1 291 ? 6.407 -2.934 0.485 1.00 95.75 291 PHE A O 1
ATOM 2052 N N . GLY A 1 292 ? 6.734 -4.543 -1.056 1.00 96.94 292 GLY A N 1
ATOM 2053 C CA . GLY A 1 292 ? 5.328 -4.869 -1.210 1.00 96.94 292 GLY A CA 1
ATOM 2054 C C . GLY A 1 292 ? 5.065 -6.061 -2.122 1.00 96.94 292 GLY A C 1
ATOM 2055 O O . GLY A 1 292 ? 5.953 -6.864 -2.426 1.00 96.94 292 GLY A O 1
ATOM 2056 N N . CYS A 1 293 ? 3.820 -6.138 -2.567 1.00 97.88 293 CYS A N 1
ATOM 2057 C CA . CYS A 1 293 ? 3.282 -7.155 -3.461 1.00 97.88 293 CYS A CA 1
ATOM 2058 C C . CYS A 1 293 ? 2.712 -6.504 -4.740 1.00 97.88 293 CYS A C 1
ATOM 2060 O O . CYS A 1 293 ? 2.608 -5.280 -4.828 1.00 97.88 293 CYS A O 1
ATOM 2062 N N . GLY A 1 294 ? 2.326 -7.316 -5.729 1.00 97.75 294 GLY A N 1
ATOM 2063 C CA . GLY A 1 294 ? 1.725 -6.862 -6.990 1.00 97.75 294 GLY A CA 1
ATOM 2064 C C . GLY A 1 294 ? 2.497 -7.355 -8.216 1.00 97.75 294 GLY A C 1
ATOM 2065 O O . GLY A 1 294 ? 3.068 -8.448 -8.189 1.00 97.75 294 GLY A O 1
ATOM 2066 N N . ASP A 1 295 ? 2.553 -6.542 -9.273 1.00 97.44 295 ASP A N 1
ATOM 2067 C CA . ASP A 1 295 ? 3.299 -6.825 -10.510 1.00 97.44 295 ASP A CA 1
ATOM 2068 C C . ASP A 1 295 ? 4.094 -5.628 -11.097 1.00 97.44 295 ASP A C 1
ATOM 2070 O O . ASP A 1 295 ? 4.880 -5.811 -12.037 1.00 97.44 295 ASP A O 1
ATOM 2074 N N . LEU A 1 296 ? 3.963 -4.431 -10.512 1.00 97.31 296 LEU A N 1
ATOM 2075 C CA . LEU A 1 296 ? 4.741 -3.223 -10.812 1.00 97.31 296 LEU A CA 1
ATOM 2076 C C . LEU A 1 296 ? 5.950 -3.111 -9.874 1.00 97.31 296 LEU A C 1
ATOM 2078 O O . LEU A 1 296 ? 5.794 -2.926 -8.669 1.00 97.31 296 LEU A O 1
ATOM 2082 N N . GLY A 1 297 ? 7.168 -3.187 -10.416 1.00 95.25 297 GLY A N 1
ATOM 2083 C CA . GLY A 1 297 ? 8.394 -2.999 -9.631 1.00 95.25 297 GLY A CA 1
ATOM 2084 C C . GLY A 1 297 ? 9.534 -3.962 -9.959 1.00 95.25 297 GLY A C 1
ATOM 2085 O O . GLY A 1 297 ? 9.552 -4.627 -10.999 1.00 95.25 297 GLY A O 1
ATOM 2086 N N . CYS A 1 298 ? 10.529 -4.023 -9.069 1.00 92.81 298 CYS A N 1
ATOM 2087 C CA . CYS A 1 298 ? 11.653 -4.960 -9.162 1.00 92.81 298 CYS A CA 1
ATOM 2088 C C . CYS A 1 298 ? 11.486 -6.151 -8.202 1.00 92.81 298 CYS A C 1
ATOM 2090 O O . CYS A 1 298 ? 11.133 -5.927 -7.045 1.00 92.81 298 CYS A O 1
ATOM 2092 N N . PRO A 1 299 ? 11.813 -7.393 -8.615 1.00 92.50 299 PRO A N 1
ATOM 2093 C CA . PRO A 1 299 ? 11.762 -8.566 -7.741 1.00 92.50 299 PRO A CA 1
ATOM 2094 C C . PRO A 1 299 ? 12.632 -8.443 -6.475 1.00 92.50 299 PRO A C 1
ATOM 2096 O O . PRO A 1 299 ? 13.865 -8.401 -6.549 1.00 92.50 299 PRO A O 1
ATOM 2099 N N . ALA A 1 300 ? 12.001 -8.474 -5.300 1.00 90.19 300 ALA A N 1
ATOM 2100 C CA . ALA A 1 300 ? 12.633 -8.456 -3.979 1.00 90.19 300 ALA A CA 1
ATOM 2101 C C . ALA A 1 300 ? 13.176 -9.847 -3.588 1.00 90.19 300 ALA A C 1
ATOM 2103 O O . ALA A 1 300 ? 12.790 -10.449 -2.594 1.00 90.19 300 ALA A O 1
ATOM 2104 N N . THR A 1 301 ? 14.097 -10.384 -4.393 1.00 78.00 301 THR A N 1
ATOM 2105 C CA . THR A 1 301 ? 14.582 -11.783 -4.296 1.00 78.00 301 THR A CA 1
ATOM 2106 C C . THR A 1 301 ? 15.425 -12.119 -3.056 1.00 78.00 301 THR A C 1
ATOM 2108 O O . THR A 1 301 ? 15.890 -13.252 -2.917 1.00 78.00 301 THR A O 1
ATOM 2111 N N . GLN A 1 302 ? 15.659 -11.159 -2.160 1.00 79.19 302 GLN A N 1
ATOM 2112 C CA . GLN A 1 302 ? 16.448 -11.378 -0.952 1.00 79.19 302 GLN A CA 1
ATOM 2113 C C . GLN A 1 302 ? 15.609 -12.061 0.125 1.00 79.19 302 GLN A C 1
ATOM 2115 O O . GLN A 1 302 ? 14.489 -11.653 0.414 1.00 79.19 302 GLN A O 1
ATOM 2120 N N . ALA A 1 303 ? 16.188 -13.063 0.789 1.00 72.94 303 ALA A N 1
ATOM 2121 C CA . ALA A 1 303 ? 15.494 -13.843 1.816 1.00 72.94 303 ALA A CA 1
ATOM 2122 C C . ALA A 1 303 ? 15.009 -13.010 3.023 1.00 72.94 303 ALA A C 1
ATOM 2124 O O . ALA A 1 303 ? 14.181 -13.493 3.787 1.00 72.94 303 ALA A O 1
ATOM 2125 N N . THR A 1 304 ? 15.504 -11.779 3.205 1.00 84.44 304 THR A N 1
ATOM 2126 C CA . THR A 1 304 ? 15.020 -10.864 4.251 1.00 84.44 304 THR A CA 1
ATOM 2127 C C . THR A 1 304 ? 13.714 -10.158 3.894 1.00 84.44 304 THR A C 1
ATOM 2129 O O . THR A 1 304 ? 13.123 -9.571 4.789 1.00 84.44 304 THR A O 1
ATOM 2132 N N . CYS A 1 305 ? 13.275 -10.190 2.629 1.00 89.06 305 CYS A N 1
ATOM 2133 C CA . CYS A 1 305 ? 12.040 -9.545 2.174 1.00 89.06 305 CYS A CA 1
ATOM 2134 C C . CYS A 1 305 ? 10.822 -10.466 2.144 1.00 89.06 305 CYS A C 1
ATOM 2136 O O . CYS A 1 305 ? 9.708 -9.966 2.255 1.00 89.06 305 CYS A O 1
ATOM 2138 N N . ALA A 1 306 ? 11.017 -11.783 2.028 1.00 92.19 306 ALA A N 1
ATOM 2139 C CA . ALA A 1 306 ? 9.917 -12.743 2.015 1.00 92.19 306 ALA A CA 1
ATOM 2140 C C . ALA A 1 306 ? 8.999 -12.553 3.246 1.00 92.19 306 ALA A C 1
ATOM 2142 O O . ALA A 1 306 ? 9.527 -12.396 4.352 1.00 92.19 306 ALA A O 1
ATOM 2143 N N . PRO A 1 307 ? 7.662 -12.579 3.080 1.00 94.38 307 PRO A N 1
ATOM 2144 C CA . PRO A 1 307 ? 6.898 -12.908 1.865 1.00 94.38 307 PRO A CA 1
ATOM 2145 C C . PRO A 1 307 ? 6.854 -11.864 0.736 1.00 94.38 307 PRO A C 1
ATOM 2147 O O . PRO A 1 307 ? 6.387 -12.200 -0.350 1.00 94.38 307 PRO A O 1
ATOM 2150 N N . LEU A 1 308 ? 7.294 -10.624 0.954 1.00 95.69 308 LEU A N 1
ATOM 2151 C CA . LEU A 1 308 ? 7.157 -9.546 -0.030 1.00 95.69 308 LEU A CA 1
ATOM 2152 C C . LEU A 1 308 ? 7.999 -9.818 -1.281 1.00 95.69 308 LEU A C 1
ATOM 2154 O O . LEU A 1 308 ? 9.173 -10.188 -1.197 1.00 95.69 308 LEU A O 1
ATOM 2158 N N . THR A 1 309 ? 7.389 -9.633 -2.451 1.00 95.25 309 THR A N 1
ATOM 2159 C CA . THR A 1 309 ? 7.949 -10.059 -3.743 1.00 95.25 309 THR A CA 1
ATOM 2160 C C . THR A 1 309 ? 8.492 -8.913 -4.586 1.00 95.25 309 THR A C 1
ATOM 2162 O O . THR A 1 309 ? 9.265 -9.171 -5.511 1.00 95.25 309 THR A O 1
ATOM 2165 N N . LEU A 1 310 ? 8.146 -7.660 -4.274 1.00 95.56 310 LEU A N 1
ATOM 2166 C CA . LEU A 1 310 ? 8.521 -6.475 -5.046 1.00 95.56 310 LEU A CA 1
ATOM 2167 C C . LEU A 1 310 ? 9.129 -5.371 -4.176 1.00 95.56 310 LEU A C 1
ATOM 2169 O O . LEU A 1 310 ? 8.831 -5.257 -2.988 1.00 95.56 310 LEU A O 1
ATOM 2173 N N . GLY A 1 311 ? 9.958 -4.525 -4.791 1.00 94.38 311 GLY A N 1
ATOM 2174 C CA . GLY A 1 311 ? 10.461 -3.304 -4.170 1.00 94.38 311 GLY A CA 1
ATOM 2175 C C . GLY A 1 311 ? 10.719 -2.164 -5.155 1.00 94.38 311 GLY A C 1
ATOM 2176 O O . GLY A 1 311 ? 10.971 -2.398 -6.339 1.00 94.38 311 GLY A O 1
ATOM 2177 N N . SER A 1 312 ? 10.658 -0.930 -4.647 1.00 93.06 312 SER A N 1
ATOM 2178 C CA . SER A 1 312 ? 10.531 0.305 -5.432 1.00 93.06 312 SER A CA 1
ATOM 2179 C C . SER A 1 312 ? 11.827 0.808 -6.079 1.00 93.06 312 SER A C 1
ATOM 2181 O O . SER A 1 312 ? 11.747 1.394 -7.160 1.00 93.06 312 SER A O 1
ATOM 2183 N N . HIS A 1 313 ? 12.994 0.540 -5.483 1.00 89.31 313 HIS A N 1
ATOM 2184 C CA . HIS A 1 313 ? 14.301 1.162 -5.765 1.00 89.31 313 HIS A CA 1
ATOM 2185 C C . HIS A 1 313 ? 14.367 2.688 -5.596 1.00 89.31 313 HIS A C 1
ATOM 2187 O O . HIS A 1 313 ? 13.522 3.392 -6.139 1.00 89.31 313 HIS A O 1
ATOM 2193 N N . ASP A 1 314 ? 15.488 3.184 -5.058 1.00 88.25 314 ASP A N 1
ATOM 2194 C CA . ASP A 1 314 ? 15.981 4.577 -5.110 1.00 88.25 314 ASP A CA 1
ATOM 2195 C C . ASP A 1 314 ? 15.146 5.557 -5.976 1.00 88.25 314 ASP A C 1
ATOM 2197 O O . ASP A 1 314 ? 15.340 5.650 -7.197 1.00 88.25 314 ASP A O 1
ATOM 2201 N N . ARG A 1 315 ? 14.330 6.392 -5.337 1.00 90.62 315 ARG A N 1
ATOM 2202 C CA . ARG A 1 315 ? 13.385 7.367 -5.919 1.00 90.62 315 ARG A CA 1
ATOM 2203 C C . ARG A 1 315 ? 12.212 6.734 -6.674 1.00 90.62 315 ARG A C 1
ATOM 2205 O O . ARG A 1 315 ? 11.829 7.240 -7.735 1.00 90.62 315 ARG A O 1
ATOM 2212 N N . CYS A 1 316 ? 11.639 5.654 -6.142 1.00 92.75 316 CYS A N 1
ATOM 2213 C CA . CYS A 1 316 ? 10.563 4.882 -6.782 1.00 92.75 316 CYS A CA 1
ATOM 2214 C C . CYS A 1 316 ? 10.934 4.438 -8.215 1.00 92.75 316 CYS A C 1
ATOM 2216 O O . CYS A 1 316 ? 10.082 4.354 -9.099 1.00 92.75 316 CYS A O 1
ATOM 2218 N N . LYS A 1 317 ? 12.221 4.194 -8.495 1.00 90.44 317 LYS A N 1
ATOM 2219 C CA . LYS A 1 317 ? 12.744 3.982 -9.855 1.00 90.44 317 LYS A CA 1
ATOM 2220 C C . LYS A 1 317 ? 12.032 2.856 -10.591 1.00 90.44 317 LYS A C 1
ATOM 2222 O O . LYS A 1 317 ? 11.908 2.949 -11.803 1.00 90.44 317 LYS A O 1
ATOM 2227 N N . SER A 1 318 ? 11.656 1.777 -9.919 1.00 92.00 318 SER A N 1
ATOM 2228 C CA . SER A 1 318 ? 10.984 0.629 -10.537 1.00 92.00 318 SER A CA 1
ATOM 2229 C C . SER A 1 318 ? 9.471 0.802 -10.692 1.00 92.00 318 SER A C 1
ATOM 2231 O O . SER A 1 318 ? 8.856 -0.030 -11.341 1.00 92.00 318 SER A O 1
ATOM 2233 N N . LEU A 1 319 ? 8.894 1.872 -10.139 1.00 94.81 319 LEU A N 1
ATOM 2234 C CA . LEU A 1 319 ? 7.460 2.191 -10.188 1.00 94.81 319 LEU A CA 1
ATOM 2235 C C . LEU A 1 319 ? 7.150 3.361 -11.144 1.00 94.81 319 LEU A C 1
ATOM 2237 O O . LEU A 1 319 ? 6.011 3.798 -11.240 1.00 94.81 319 LEU A O 1
ATOM 2241 N N . LYS A 1 320 ? 8.176 3.898 -11.816 1.00 93.88 320 LYS A N 1
ATOM 2242 C CA . LYS A 1 320 ? 8.121 5.075 -12.693 1.00 93.88 320 LYS A CA 1
ATOM 2243 C C . LYS A 1 320 ? 8.619 4.745 -14.093 1.00 93.88 320 LYS A C 1
ATOM 2245 O O . LYS A 1 320 ? 9.448 3.845 -14.258 1.00 93.88 320 LYS A O 1
ATOM 2250 N N . ASN A 1 321 ? 8.190 5.538 -15.067 1.00 92.38 321 ASN A N 1
ATOM 2251 C CA . ASN A 1 321 ? 8.796 5.600 -16.388 1.00 92.38 321 ASN A CA 1
ATOM 2252 C C . ASN A 1 321 ? 10.261 6.049 -16.27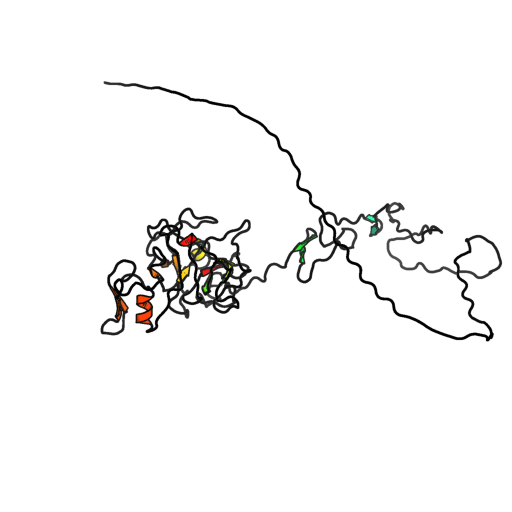5 1.00 92.38 321 ASN A C 1
ATOM 2254 O O . ASN A 1 321 ? 10.617 6.933 -15.486 1.00 92.38 321 ASN A O 1
ATOM 2258 N N . LYS A 1 322 ? 11.149 5.489 -17.096 1.00 86.50 322 LYS A N 1
ATOM 2259 C CA . LYS A 1 322 ? 12.496 6.038 -17.270 1.00 86.50 322 LYS A CA 1
ATOM 2260 C C . LYS A 1 322 ? 12.474 7.132 -18.340 1.00 86.50 322 LYS A C 1
ATOM 2262 O O . LYS A 1 322 ? 11.659 7.119 -19.258 1.00 86.50 322 LYS A O 1
ATOM 2267 N N . PRO A 1 323 ? 13.450 8.058 -18.321 1.00 77.44 323 PRO A N 1
ATOM 2268 C CA . PRO A 1 323 ? 13.769 8.829 -19.515 1.00 77.44 323 PRO A CA 1
ATOM 2269 C C . PRO A 1 323 ? 14.038 7.866 -20.680 1.00 77.44 323 PRO A C 1
ATOM 2271 O O . PRO A 1 323 ? 14.823 6.933 -20.521 1.00 77.44 323 PRO A O 1
ATOM 2274 N N . THR A 1 324 ? 13.447 8.107 -21.851 1.00 60.53 324 THR A N 1
ATOM 2275 C CA . THR A 1 324 ? 13.470 7.187 -23.013 1.00 60.53 324 THR A CA 1
ATOM 2276 C C . THR A 1 324 ? 14.865 6.885 -23.582 1.00 60.53 324 THR A C 1
ATOM 2278 O O . THR A 1 324 ? 15.033 5.987 -24.401 1.00 60.53 324 THR A O 1
ATOM 2281 N N . THR A 1 325 ? 15.900 7.606 -23.144 1.00 63.94 325 THR A N 1
ATOM 2282 C CA . THR A 1 325 ? 17.315 7.302 -23.426 1.00 63.94 325 THR A CA 1
ATOM 2283 C C . THR A 1 325 ? 17.918 6.238 -22.502 1.00 63.94 325 THR A C 1
ATOM 2285 O O . THR A 1 325 ? 19.024 5.766 -22.758 1.00 63.94 325 THR A O 1
ATOM 2288 N N . ASN A 1 326 ? 17.231 5.907 -21.407 1.00 80.75 326 ASN A N 1
ATOM 2289 C CA . ASN A 1 326 ? 17.734 5.116 -20.282 1.00 80.75 326 ASN A CA 1
ATOM 2290 C C . ASN A 1 326 ? 16.986 3.787 -20.105 1.00 80.75 326 ASN A C 1
ATOM 2292 O O . ASN A 1 326 ? 17.484 2.923 -19.386 1.00 80.75 326 ASN A O 1
ATOM 2296 N N . CYS A 1 327 ? 15.823 3.625 -20.737 1.00 89.62 327 CYS A N 1
ATOM 2297 C CA . CYS A 1 327 ? 15.159 2.340 -20.909 1.00 89.62 327 CYS A CA 1
ATOM 2298 C C . CYS A 1 327 ? 14.434 2.293 -22.252 1.00 89.62 327 CYS A C 1
ATOM 2300 O O . CYS A 1 327 ? 13.867 3.286 -22.702 1.00 89.62 327 CYS A O 1
ATOM 2302 N N . SER A 1 328 ? 14.489 1.137 -22.900 1.00 91.56 328 SER A N 1
ATOM 2303 C CA . SER A 1 328 ? 13.777 0.841 -24.133 1.00 91.56 328 SER A CA 1
ATOM 2304 C C . SER A 1 328 ? 13.229 -0.572 -24.028 1.00 91.56 328 SER A C 1
ATOM 2306 O O . SER A 1 328 ? 13.993 -1.538 -23.974 1.00 91.56 328 SER A O 1
ATOM 2308 N N . CYS A 1 329 ? 11.906 -0.663 -23.955 1.00 93.88 329 CYS A N 1
ATOM 2309 C CA . CYS A 1 329 ? 11.160 -1.909 -23.900 1.00 93.88 329 CYS A CA 1
ATOM 2310 C C . CYS A 1 329 ? 10.564 -2.237 -25.271 1.00 93.88 329 CYS A C 1
ATOM 2312 O O . CYS A 1 329 ? 10.175 -1.343 -26.024 1.00 93.88 329 CYS A O 1
ATOM 2314 N N . SER A 1 330 ? 10.509 -3.522 -25.606 1.00 94.88 330 SER A N 1
ATOM 2315 C CA . SER A 1 330 ? 9.892 -4.016 -26.836 1.00 94.88 330 SER A CA 1
ATOM 2316 C C . SER A 1 330 ? 9.488 -5.478 -26.693 1.00 94.88 330 SER A C 1
ATOM 2318 O O . SER A 1 330 ? 10.216 -6.266 -26.081 1.00 94.88 330 SER A O 1
ATOM 2320 N N . TRP A 1 331 ? 8.382 -5.850 -27.331 1.00 96.44 331 TRP A N 1
ATOM 2321 C CA . TRP A 1 331 ? 8.045 -7.245 -27.596 1.00 96.44 331 TRP A CA 1
ATOM 2322 C C . TRP A 1 331 ? 9.158 -7.958 -28.376 1.00 96.44 331 TRP A C 1
ATOM 2324 O O . TRP A 1 331 ? 9.828 -7.361 -29.226 1.00 96.44 331 TRP A O 1
ATOM 2334 N N . ASN A 1 332 ? 9.345 -9.249 -28.103 1.00 92.50 332 ASN A N 1
ATOM 2335 C CA . ASN A 1 332 ? 10.061 -10.147 -29.005 1.00 92.50 332 ASN A CA 1
ATOM 2336 C C . ASN A 1 332 ? 9.308 -10.308 -30.341 1.00 92.50 332 ASN A C 1
ATOM 2338 O O . ASN A 1 332 ? 8.150 -9.918 -30.477 1.00 92.50 332 ASN A O 1
ATOM 2342 N N . ALA A 1 333 ? 9.960 -10.911 -31.338 1.00 92.75 333 ALA A N 1
ATOM 2343 C CA . ALA A 1 333 ? 9.392 -11.066 -32.682 1.00 92.75 333 ALA A CA 1
ATOM 2344 C C . ALA A 1 333 ? 8.119 -11.938 -32.724 1.00 92.75 333 ALA A C 1
ATOM 2346 O O . ALA A 1 333 ? 7.385 -11.905 -33.710 1.00 92.75 333 ALA A O 1
ATOM 2347 N N . GLU A 1 334 ? 7.881 -12.723 -31.673 1.00 94.69 334 GLU A N 1
ATOM 2348 C CA . GLU A 1 334 ? 6.730 -13.606 -31.508 1.00 94.69 334 GLU A CA 1
ATOM 2349 C C . GLU A 1 334 ? 5.595 -13.000 -30.654 1.00 94.69 334 GLU A C 1
ATOM 2351 O O . GLU A 1 334 ? 4.578 -13.667 -30.486 1.00 94.69 334 GLU A O 1
ATOM 2356 N N . GLU A 1 335 ? 5.752 -11.778 -30.122 1.00 91.31 335 GLU A N 1
ATOM 2357 C CA . GLU A 1 335 ? 4.769 -11.094 -29.250 1.00 91.31 335 GLU A CA 1
ATOM 2358 C C . GLU A 1 335 ? 4.357 -11.925 -28.009 1.00 91.31 335 GLU A C 1
ATOM 2360 O O . GLU A 1 335 ? 3.211 -11.919 -27.568 1.00 91.31 335 GLU A O 1
ATOM 2365 N N . THR A 1 336 ? 5.313 -12.661 -27.427 1.00 93.19 336 THR A N 1
ATOM 2366 C CA . THR A 1 336 ? 5.111 -13.512 -26.236 1.00 93.19 336 THR A CA 1
ATOM 2367 C C . THR A 1 336 ? 5.777 -12.980 -24.968 1.00 93.19 336 THR A C 1
ATOM 2369 O O . THR A 1 336 ? 5.422 -13.404 -23.872 1.00 93.19 336 THR A O 1
ATOM 2372 N N . GLU A 1 337 ? 6.764 -12.094 -25.094 1.00 93.31 337 GLU A N 1
ATOM 2373 C CA . GLU A 1 337 ? 7.525 -11.527 -23.980 1.00 93.31 337 GLU A CA 1
ATOM 2374 C C . GLU A 1 337 ? 7.963 -10.089 -24.300 1.00 93.31 337 GLU A C 1
ATOM 2376 O O . GLU A 1 337 ? 8.560 -9.824 -25.346 1.00 93.31 337 GLU A O 1
ATOM 2381 N N . VAL A 1 338 ? 7.706 -9.155 -23.380 1.00 94.81 338 VAL A N 1
ATOM 2382 C CA . VAL A 1 338 ? 8.316 -7.818 -23.405 1.00 94.81 338 VAL A CA 1
ATOM 2383 C C . VAL A 1 338 ? 9.674 -7.889 -22.719 1.00 94.81 338 VAL A C 1
ATOM 2385 O O . VAL A 1 338 ? 9.786 -8.355 -21.588 1.00 94.81 338 VAL A O 1
ATOM 2388 N N . SER A 1 339 ? 10.706 -7.389 -23.394 1.00 93.62 339 SER A N 1
ATOM 2389 C CA . SER A 1 339 ? 12.059 -7.275 -22.847 1.00 93.62 339 SER A CA 1
ATOM 2390 C C . SER A 1 339 ? 12.526 -5.823 -22.880 1.00 93.62 339 SER A C 1
ATOM 2392 O O . SER A 1 339 ? 12.190 -5.076 -23.799 1.00 93.62 339 SER A O 1
ATOM 2394 N N . CYS A 1 340 ? 13.302 -5.420 -21.875 1.00 93.25 340 CYS A N 1
ATOM 2395 C CA . CYS A 1 340 ? 13.707 -4.033 -21.663 1.00 93.25 340 CYS A CA 1
ATOM 2396 C C . CYS A 1 340 ? 15.232 -3.906 -21.567 1.00 93.25 340 CYS A C 1
ATOM 2398 O O . CYS A 1 340 ? 15.906 -4.727 -20.944 1.00 93.25 340 CYS A O 1
ATOM 2400 N N . ASN A 1 341 ? 15.793 -2.873 -22.198 1.00 91.25 341 ASN A N 1
ATOM 2401 C CA . ASN A 1 341 ? 17.235 -2.648 -22.285 1.00 91.25 341 ASN A CA 1
ATOM 2402 C C . ASN A 1 341 ? 17.617 -1.198 -21.939 1.00 91.25 341 ASN A C 1
ATOM 2404 O O . ASN A 1 341 ? 16.920 -0.275 -22.359 1.00 91.25 341 ASN A O 1
ATOM 2408 N N . PRO A 1 342 ? 18.753 -0.967 -21.249 1.00 90.88 342 PRO A N 1
ATOM 2409 C CA . PRO A 1 342 ? 19.726 -1.951 -20.770 1.00 90.88 342 PRO A CA 1
ATOM 2410 C C . PRO A 1 342 ? 19.250 -2.717 -19.526 1.00 90.88 342 PRO A C 1
ATOM 2412 O O . PRO A 1 342 ? 18.423 -2.238 -18.755 1.00 90.88 342 PRO A O 1
ATOM 2415 N N . ASN A 1 343 ? 19.846 -3.882 -19.263 1.00 87.31 343 ASN A N 1
ATOM 2416 C CA . ASN A 1 343 ? 19.609 -4.622 -18.022 1.00 87.31 343 ASN A CA 1
ATOM 2417 C C . ASN A 1 343 ? 20.359 -4.005 -16.817 1.00 87.31 343 ASN A C 1
ATOM 2419 O O . ASN A 1 343 ? 21.294 -4.583 -16.265 1.00 87.31 343 ASN A O 1
ATOM 2423 N N . SER A 1 344 ? 19.996 -2.772 -16.460 1.00 81.88 344 SER A N 1
ATOM 2424 C CA . SER A 1 344 ? 20.542 -2.001 -15.337 1.00 81.88 344 SER A CA 1
ATOM 2425 C C . SER A 1 344 ? 19.555 -0.907 -14.900 1.00 81.88 344 SER A C 1
ATOM 2427 O O . SER A 1 344 ? 18.553 -0.666 -15.569 1.00 81.88 344 SER A O 1
ATOM 2429 N N . GLY A 1 345 ? 19.781 -0.268 -13.743 1.00 76.19 345 GLY A N 1
ATOM 2430 C CA . GLY A 1 345 ? 18.971 0.879 -13.284 1.00 76.19 345 GLY A CA 1
ATOM 2431 C C . GLY A 1 345 ? 17.473 0.602 -13.060 1.00 76.19 345 GLY A C 1
ATOM 2432 O O . GLY A 1 345 ? 16.678 1.544 -13.024 1.00 76.19 345 GLY A O 1
ATOM 2433 N N . GLY A 1 346 ? 17.091 -0.673 -12.946 1.00 80.81 346 GLY A N 1
ATOM 2434 C CA . GLY A 1 346 ? 15.705 -1.137 -12.867 1.00 80.81 346 GLY A CA 1
ATOM 2435 C C . GLY A 1 346 ? 14.958 -1.162 -14.207 1.00 80.81 346 GLY A C 1
ATOM 2436 O O . GLY A 1 346 ? 13.738 -1.113 -14.192 1.00 80.81 346 GLY A O 1
ATOM 2437 N N . CYS A 1 347 ? 15.660 -1.163 -15.348 1.00 85.25 347 CYS A N 1
ATOM 2438 C CA . CYS A 1 347 ? 15.040 -1.242 -16.676 1.00 85.25 347 CYS A CA 1
ATOM 2439 C C . CYS A 1 347 ? 14.798 -2.693 -17.142 1.00 85.25 347 CYS A C 1
ATOM 2441 O O . CYS A 1 347 ? 13.673 -3.029 -17.471 1.00 85.25 347 CYS A O 1
ATOM 2443 N N . GLY A 1 348 ? 15.824 -3.559 -17.166 1.00 84.50 348 GLY A N 1
ATOM 2444 C CA . GLY A 1 348 ? 15.735 -4.878 -17.832 1.00 84.50 348 GLY A CA 1
ATOM 2445 C C . GLY A 1 348 ? 15.528 -6.134 -16.971 1.00 84.50 348 GLY A C 1
ATOM 2446 O O . GLY A 1 348 ? 15.394 -7.215 -17.534 1.00 84.50 348 GLY A O 1
ATOM 2447 N N . TRP A 1 349 ? 15.522 -6.027 -15.640 1.00 87.50 349 TRP A N 1
ATOM 2448 C CA . TRP A 1 349 ? 15.275 -7.153 -14.711 1.00 87.50 349 TRP A CA 1
ATOM 2449 C C . TRP A 1 349 ? 14.059 -6.922 -13.801 1.00 87.50 349 TRP A C 1
ATOM 2451 O O . TRP A 1 349 ? 13.819 -7.673 -12.859 1.00 87.50 349 TRP A O 1
ATOM 2461 N N . CYS A 1 350 ? 13.306 -5.868 -14.098 1.00 91.94 350 CYS A N 1
ATOM 2462 C CA . CYS A 1 350 ? 12.142 -5.397 -13.368 1.00 91.94 350 CYS A CA 1
ATOM 2463 C C . CYS A 1 350 ? 11.008 -5.142 -14.358 1.00 91.94 350 CYS A C 1
ATOM 2465 O O . CYS A 1 350 ? 11.234 -5.156 -15.569 1.00 91.94 350 CYS A O 1
ATOM 2467 N N . LYS A 1 351 ? 9.818 -4.836 -13.845 1.00 94.81 351 LYS A N 1
ATOM 2468 C CA . LYS A 1 351 ? 8.673 -4.396 -14.641 1.00 94.81 351 LYS A CA 1
ATOM 2469 C C . LYS A 1 351 ? 8.280 -2.961 -14.257 1.00 94.81 351 LYS A C 1
ATOM 2471 O O . LYS A 1 351 ? 7.331 -2.795 -13.495 1.00 94.81 351 LYS A O 1
ATOM 2476 N N . PRO A 1 352 ? 9.032 -1.934 -14.705 1.00 94.44 352 PRO A N 1
ATOM 2477 C CA . PRO A 1 352 ? 8.647 -0.530 -14.543 1.00 94.44 352 PRO A CA 1
ATOM 2478 C C . PRO A 1 352 ? 7.506 -0.143 -15.490 1.00 94.44 352 PRO A C 1
ATOM 2480 O O . PRO A 1 352 ? 7.095 -0.947 -16.328 1.00 94.44 352 PRO A O 1
ATOM 2483 N N . LEU A 1 353 ? 7.024 1.101 -15.418 1.00 95.19 353 LEU A N 1
ATOM 2484 C CA . LEU A 1 353 ? 5.985 1.577 -16.340 1.00 95.19 353 LEU A CA 1
ATOM 2485 C C . LEU A 1 353 ? 6.419 1.488 -17.813 1.00 95.19 353 LEU A C 1
ATOM 2487 O O . LEU A 1 353 ? 5.600 1.134 -18.650 1.00 95.19 353 LEU A O 1
ATOM 2491 N N . ASP A 1 354 ? 7.711 1.632 -18.135 1.00 94.12 354 ASP A N 1
ATOM 2492 C CA . ASP A 1 354 ? 8.232 1.406 -19.496 1.00 94.12 354 ASP A CA 1
ATOM 2493 C C . ASP A 1 354 ? 7.914 -0.005 -20.036 1.00 94.12 354 ASP A C 1
ATOM 2495 O O . ASP A 1 354 ? 7.681 -0.177 -21.233 1.00 94.12 354 ASP A O 1
ATOM 2499 N N . TYR A 1 355 ? 7.920 -1.023 -19.163 1.00 95.19 355 TYR A N 1
ATOM 2500 C CA . TYR A 1 355 ? 7.551 -2.398 -19.512 1.00 95.19 355 TYR A CA 1
ATOM 2501 C C . TYR A 1 355 ? 6.044 -2.493 -19.744 1.00 95.19 355 TYR A C 1
ATOM 2503 O O . TYR A 1 355 ? 5.604 -3.036 -20.757 1.00 95.19 355 TYR A O 1
ATOM 2511 N N . TRP A 1 356 ? 5.258 -1.945 -18.816 1.00 96.31 356 TRP A N 1
ATOM 2512 C CA . TRP A 1 356 ? 3.803 -2.064 -18.824 1.00 96.31 356 TRP A CA 1
ATOM 2513 C C . TRP A 1 356 ? 3.144 -1.277 -19.951 1.00 96.31 356 TRP A C 1
ATOM 2515 O O . TRP A 1 356 ? 2.247 -1.812 -20.597 1.00 96.31 356 TRP A O 1
ATOM 2525 N N . ASN A 1 357 ? 3.671 -0.101 -20.293 1.00 95.19 357 ASN A N 1
ATOM 2526 C CA . ASN A 1 357 ? 3.200 0.677 -21.435 1.00 95.19 357 ASN A CA 1
ATOM 2527 C C . ASN A 1 357 ? 3.332 -0.111 -22.752 1.00 95.19 357 ASN A C 1
ATOM 2529 O O . ASN A 1 357 ? 2.453 -0.080 -23.610 1.00 95.19 357 ASN A O 1
ATOM 2533 N N . VAL A 1 358 ? 4.411 -0.889 -22.902 1.00 95.19 358 VAL A N 1
ATOM 2534 C CA . VAL A 1 358 ? 4.616 -1.770 -24.065 1.00 95.19 358 VAL A CA 1
ATOM 2535 C C . VAL A 1 358 ? 3.772 -3.045 -23.977 1.00 95.19 358 VAL A C 1
ATOM 2537 O O . VAL A 1 358 ? 3.282 -3.515 -25.003 1.00 95.19 358 VAL A O 1
ATOM 2540 N N . PHE A 1 359 ? 3.601 -3.608 -22.778 1.00 96.00 359 PHE A N 1
ATOM 2541 C CA . PHE A 1 359 ? 2.851 -4.847 -22.558 1.00 96.00 359 PHE A CA 1
ATOM 2542 C C . PHE A 1 359 ? 1.336 -4.668 -22.753 1.00 96.00 359 PHE A C 1
ATOM 2544 O O . PHE A 1 359 ? 0.692 -5.526 -23.350 1.00 96.00 359 PHE A O 1
ATOM 2551 N N . LEU A 1 360 ? 0.775 -3.553 -22.281 1.00 95.75 360 LEU A N 1
ATOM 2552 C CA . LEU A 1 360 ? -0.654 -3.234 -22.382 1.00 95.75 360 LEU A CA 1
ATOM 2553 C C . LEU A 1 360 ? -0.983 -2.386 -23.622 1.00 95.75 360 LEU A C 1
ATOM 2555 O O . LEU A 1 360 ? -2.102 -2.445 -24.125 1.00 95.75 360 LEU A O 1
ATOM 2559 N N . GLY A 1 361 ? -0.008 -1.646 -24.161 1.00 94.31 361 GLY A N 1
ATOM 2560 C CA . GLY A 1 361 ? -0.226 -0.711 -25.270 1.00 94.31 361 GLY A CA 1
ATOM 2561 C C . GLY A 1 361 ? -0.859 0.616 -24.832 1.00 94.31 361 GLY A C 1
ATOM 2562 O O . GLY A 1 361 ? -1.532 1.264 -25.635 1.00 94.31 361 GLY A O 1
ATOM 2563 N N . GLU A 1 362 ? -0.651 1.003 -23.573 1.00 93.06 362 GLU A N 1
ATOM 2564 C CA . GLU A 1 362 ? -1.195 2.202 -22.925 1.00 93.06 362 GLU A CA 1
ATOM 2565 C C . GLU A 1 362 ? -0.054 3.118 -22.445 1.00 93.06 362 GLU A C 1
ATOM 2567 O O . GLU A 1 362 ? 1.061 2.656 -22.238 1.00 93.06 362 GLU A O 1
ATOM 2572 N N . ASP A 1 363 ? -0.299 4.418 -22.259 1.00 91.25 363 ASP A N 1
ATOM 2573 C CA . ASP A 1 363 ? 0.690 5.343 -21.678 1.00 91.25 363 ASP A CA 1
ATOM 2574 C C . ASP A 1 363 ? 0.330 5.622 -20.206 1.00 91.25 363 ASP A C 1
ATOM 2576 O O . ASP A 1 363 ? -0.462 6.523 -19.916 1.00 91.25 363 ASP A O 1
ATOM 2580 N N . HIS A 1 364 ? 0.902 4.867 -19.261 1.00 93.44 364 HIS A N 1
ATOM 2581 C CA . HIS A 1 364 ? 0.709 5.114 -17.828 1.00 93.44 364 HIS A CA 1
ATOM 2582 C C . HIS A 1 364 ? 1.610 6.254 -17.322 1.00 93.44 364 HIS A C 1
ATOM 2584 O O . HIS A 1 364 ? 2.815 6.296 -17.590 1.00 93.44 364 HIS A O 1
ATOM 2590 N N . SER A 1 365 ? 1.034 7.171 -16.542 1.00 93.75 365 SER A N 1
ATOM 2591 C CA . SER A 1 365 ? 1.740 8.282 -15.891 1.00 93.75 365 SER A CA 1
ATOM 2592 C C . SER A 1 365 ? 2.481 7.861 -14.620 1.00 93.75 365 SER A C 1
ATOM 2594 O O . SER A 1 365 ? 2.068 6.932 -13.933 1.00 93.75 365 SER A O 1
ATOM 2596 N N . ASP A 1 366 ? 3.529 8.597 -14.247 1.00 94.69 366 ASP A N 1
ATOM 2597 C CA . ASP A 1 366 ? 4.191 8.439 -12.946 1.00 94.69 366 ASP A CA 1
ATOM 2598 C C . ASP A 1 366 ? 3.275 8.961 -11.821 1.00 94.69 366 ASP A C 1
ATOM 2600 O O . ASP A 1 366 ? 3.088 10.173 -11.703 1.00 94.69 366 ASP A O 1
ATOM 2604 N N . VAL A 1 367 ? 2.712 8.067 -10.998 1.00 96.00 367 VAL A N 1
ATOM 2605 C CA . VAL A 1 367 ? 1.807 8.438 -9.880 1.00 96.00 367 VAL A CA 1
ATOM 2606 C C . VAL A 1 367 ? 2.480 8.384 -8.507 1.00 96.00 367 VAL A C 1
ATOM 2608 O O . VAL A 1 367 ? 2.148 9.159 -7.611 1.00 96.00 367 VAL A O 1
ATOM 2611 N N . TRP A 1 368 ? 3.445 7.478 -8.359 1.00 97.12 368 TRP A N 1
ATOM 2612 C CA . TRP A 1 368 ? 4.278 7.290 -7.176 1.00 97.12 368 TRP A CA 1
ATOM 2613 C C . TRP A 1 368 ? 5.342 8.381 -7.093 1.00 97.12 368 TRP A C 1
ATOM 2615 O O . TRP A 1 368 ? 6.055 8.578 -8.073 1.00 97.12 368 TRP A O 1
ATOM 2625 N N . ASP A 1 369 ? 5.566 9.026 -5.944 1.00 96.44 369 ASP A N 1
ATOM 2626 C CA . ASP A 1 369 ? 6.745 9.879 -5.756 1.00 96.44 369 ASP A CA 1
ATOM 2627 C C . ASP A 1 369 ? 7.433 9.722 -4.398 1.00 96.44 369 ASP A C 1
ATOM 2629 O O . ASP A 1 369 ? 7.094 10.378 -3.426 1.00 96.44 369 ASP A O 1
ATOM 2633 N N . CYS A 1 370 ? 8.496 8.914 -4.374 1.00 94.88 370 CYS A N 1
ATOM 2634 C CA . CYS A 1 370 ? 9.435 8.752 -3.259 1.00 94.88 370 CYS A CA 1
ATOM 2635 C C . CYS A 1 370 ? 10.306 10.000 -2.957 1.00 94.88 370 CYS A C 1
ATOM 2637 O O . CYS A 1 370 ? 11.211 9.943 -2.118 1.00 94.88 370 CYS A O 1
ATOM 2639 N N . GLY A 1 371 ? 10.113 11.110 -3.675 1.00 92.44 371 GLY A N 1
ATOM 2640 C CA . GLY A 1 371 ? 10.867 12.346 -3.499 1.00 92.44 371 GLY A CA 1
ATOM 2641 C C . GLY A 1 371 ? 12.320 12.283 -3.994 1.00 92.44 371 GLY A C 1
ATOM 2642 O O . GLY A 1 371 ? 12.736 11.429 -4.782 1.00 92.44 371 GLY A O 1
ATOM 2643 N N . SER A 1 372 ? 13.131 13.253 -3.556 1.00 88.88 372 SER A N 1
ATOM 2644 C CA . SER A 1 372 ? 14.502 13.443 -4.064 1.00 88.88 372 SER A CA 1
ATOM 2645 C C . SER A 1 372 ? 15.599 12.752 -3.241 1.00 88.88 372 SER A C 1
ATOM 2647 O O . SER A 1 372 ? 16.727 12.604 -3.732 1.00 88.88 372 SER A O 1
ATOM 2649 N N . ASN A 1 373 ? 15.300 12.304 -2.020 1.00 86.06 373 ASN A N 1
ATOM 2650 C CA . ASN A 1 373 ? 16.283 11.754 -1.089 1.00 86.06 373 ASN A CA 1
ATOM 2651 C C . ASN A 1 373 ? 16.433 10.228 -1.249 1.00 86.06 373 ASN A C 1
ATOM 2653 O O . ASN A 1 373 ? 15.523 9.477 -0.923 1.00 86.06 373 ASN A O 1
ATOM 2657 N N . THR A 1 374 ? 17.606 9.770 -1.696 1.00 84.06 374 THR A N 1
ATOM 2658 C CA . THR A 1 374 ? 17.939 8.345 -1.918 1.00 84.06 374 THR A CA 1
ATOM 2659 C C . THR A 1 374 ? 18.356 7.611 -0.637 1.00 84.06 374 THR A C 1
ATOM 2661 O O . THR A 1 374 ? 19.214 6.732 -0.690 1.00 84.06 374 THR A O 1
ATOM 2664 N N . THR A 1 375 ? 17.872 8.046 0.530 1.00 87.56 375 THR A N 1
ATOM 2665 C CA . THR A 1 375 ? 17.985 7.285 1.786 1.00 87.56 375 THR A CA 1
ATOM 2666 C C . THR A 1 375 ? 16.748 7.415 2.686 1.00 87.56 375 THR A C 1
ATOM 2668 O O . THR A 1 375 ? 16.822 7.011 3.843 1.00 87.56 375 THR A O 1
ATOM 2671 N N . GLN A 1 376 ? 15.672 8.072 2.227 1.00 90.62 376 GLN A N 1
ATOM 2672 C CA . GLN A 1 376 ? 14.498 8.425 3.051 1.00 90.62 376 GLN A CA 1
ATOM 2673 C C . GLN A 1 376 ? 13.171 8.336 2.277 1.00 90.62 376 GLN A C 1
ATOM 2675 O O . GLN A 1 376 ? 12.214 9.039 2.591 1.00 90.62 376 GLN A O 1
ATOM 2680 N N . GLU A 1 377 ? 13.102 7.505 1.244 1.00 93.00 377 GLU A N 1
ATOM 2681 C CA . GLU A 1 377 ? 11.896 7.288 0.438 1.00 93.00 377 GLU A CA 1
ATOM 2682 C C . GLU A 1 377 ? 10.664 6.941 1.283 1.00 93.00 377 GLU A C 1
ATOM 2684 O O . GLU A 1 377 ? 9.608 7.536 1.091 1.00 93.00 377 GLU A O 1
ATOM 2689 N N . ALA A 1 378 ? 10.815 6.069 2.285 1.00 92.31 378 ALA A N 1
ATOM 2690 C CA . ALA A 1 378 ? 9.738 5.671 3.195 1.00 92.31 378 ALA A CA 1
ATOM 2691 C C . ALA A 1 378 ? 9.211 6.821 4.079 1.00 92.31 378 ALA A C 1
ATOM 2693 O O . ALA A 1 378 ? 8.124 6.707 4.638 1.00 92.31 378 ALA A O 1
ATOM 2694 N N . ASN A 1 379 ? 9.935 7.944 4.164 1.00 92.38 379 ASN A N 1
ATOM 2695 C CA . ASN A 1 379 ? 9.516 9.157 4.8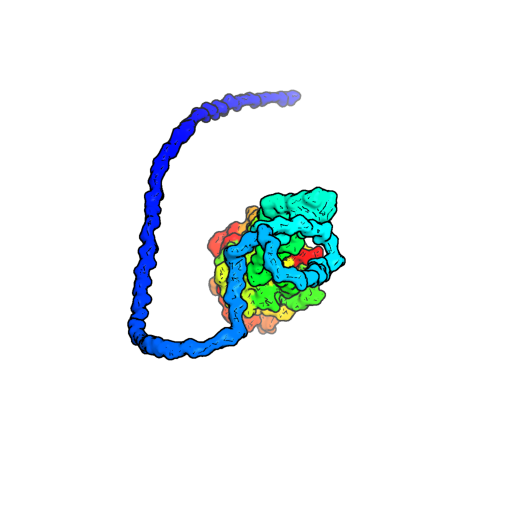79 1.00 92.38 379 ASN A CA 1
ATOM 2696 C C . ASN A 1 379 ? 8.974 10.244 3.931 1.00 92.38 379 ASN A C 1
ATOM 2698 O O . ASN A 1 379 ? 8.479 11.263 4.396 1.00 92.38 379 ASN A O 1
ATOM 2702 N N . ASN A 1 380 ? 9.149 10.086 2.615 1.00 94.44 380 ASN A N 1
ATOM 2703 C CA . ASN A 1 380 ? 8.843 11.116 1.617 1.00 94.44 380 ASN A CA 1
ATOM 2704 C C . ASN A 1 380 ? 7.839 10.652 0.554 1.00 94.44 380 ASN A C 1
ATOM 2706 O O . ASN A 1 380 ? 7.420 11.478 -0.252 1.00 94.44 380 ASN A O 1
ATOM 2710 N N . VAL A 1 381 ? 7.481 9.362 0.509 1.00 96.69 381 VAL A N 1
ATOM 2711 C CA . VAL A 1 381 ? 6.599 8.841 -0.536 1.00 96.69 381 VAL A CA 1
ATOM 2712 C C . VAL A 1 381 ? 5.183 9.397 -0.421 1.00 96.69 381 VAL A C 1
ATOM 2714 O O . VAL A 1 381 ? 4.521 9.247 0.604 1.00 96.69 381 VAL A O 1
ATOM 2717 N N . ILE A 1 382 ? 4.731 9.992 -1.518 1.00 97.31 382 ILE A N 1
ATOM 2718 C CA . ILE A 1 382 ? 3.339 10.350 -1.799 1.00 97.31 382 ILE A CA 1
ATOM 2719 C C . ILE A 1 382 ? 2.862 9.590 -3.038 1.00 97.31 382 ILE A C 1
ATOM 2721 O O . ILE A 1 382 ? 3.680 9.082 -3.818 1.00 97.31 382 ILE A O 1
ATOM 2725 N N . LYS A 1 383 ? 1.548 9.535 -3.249 1.00 97.38 383 LYS A N 1
ATOM 2726 C CA . LYS A 1 383 ? 0.949 8.953 -4.452 1.00 97.38 383 LYS A CA 1
ATOM 2727 C C . LYS A 1 383 ? -0.238 9.805 -4.881 1.00 97.38 383 LYS A C 1
ATOM 2729 O O . LYS A 1 383 ? -1.250 9.834 -4.199 1.00 97.38 383 LYS A O 1
ATOM 2734 N N . LEU A 1 384 ? -0.095 10.525 -5.992 1.00 90.94 384 LEU A N 1
ATOM 2735 C CA . LEU A 1 384 ? -0.988 11.641 -6.358 1.00 90.94 384 LEU A CA 1
ATOM 2736 C C . LEU A 1 384 ? -2.185 11.256 -7.244 1.00 90.94 384 LEU A C 1
ATOM 2738 O O . LEU A 1 384 ? -2.969 12.117 -7.634 1.00 90.94 384 LEU A O 1
ATOM 2742 N N . ASP A 1 385 ? -2.308 9.979 -7.589 1.00 93.81 385 ASP A N 1
ATOM 2743 C CA . ASP A 1 385 ? -3.399 9.419 -8.386 1.00 93.81 385 ASP A CA 1
ATOM 2744 C C . ASP A 1 385 ? -3.705 8.006 -7.879 1.00 93.81 385 ASP A C 1
ATOM 2746 O O . ASP A 1 385 ? -2.824 7.311 -7.361 1.00 93.81 385 ASP A O 1
ATOM 2750 N N . SER A 1 386 ? -4.966 7.591 -7.977 1.00 94.31 386 SER A N 1
ATOM 2751 C CA . SER A 1 386 ? -5.462 6.373 -7.344 1.00 94.31 386 SER A CA 1
ATOM 2752 C C . SER A 1 386 ? -5.136 5.078 -8.097 1.00 94.31 386 SER A C 1
ATOM 2754 O O . SER A 1 386 ? -5.199 4.005 -7.499 1.00 94.31 386 SER A O 1
ATOM 2756 N N . SER A 1 387 ? -4.710 5.153 -9.363 1.00 94.81 387 SER A N 1
ATOM 2757 C CA . SER A 1 387 ? -4.295 3.990 -10.162 1.00 94.81 387 SER A CA 1
ATOM 2758 C C . SER A 1 387 ? -2.970 3.375 -9.685 1.00 94.81 387 SER A C 1
ATOM 2760 O O . SER A 1 387 ? -2.252 3.950 -8.875 1.00 94.81 387 SER A O 1
ATOM 2762 N N . GLN A 1 388 ? -2.599 2.203 -10.204 1.00 96.50 388 GLN A N 1
ATOM 2763 C CA . GLN A 1 388 ? -1.305 1.551 -9.932 1.00 96.50 388 GLN A CA 1
ATOM 2764 C C . GLN A 1 388 ? -1.092 1.030 -8.498 1.00 96.50 388 GLN A C 1
ATOM 2766 O O . GLN A 1 388 ? 0.046 0.916 -8.029 1.00 96.50 388 GLN A O 1
ATOM 2771 N N . GLY A 1 389 ? -2.182 0.663 -7.821 1.00 97.25 389 GLY A N 1
ATOM 2772 C CA . GLY A 1 389 ? -2.175 0.062 -6.486 1.00 97.25 389 GLY A CA 1
ATOM 2773 C C . GLY A 1 389 ? -2.182 1.092 -5.354 1.00 97.25 389 GLY A C 1
ATOM 2774 O O . GLY A 1 389 ? -2.784 2.161 -5.475 1.00 97.25 389 GLY A O 1
ATOM 2775 N N . GLY A 1 390 ? -1.530 0.759 -4.243 1.00 98.12 390 GLY A N 1
ATOM 2776 C CA . GLY A 1 390 ? -1.588 1.518 -2.995 1.00 98.12 390 GLY A CA 1
ATOM 2777 C C . GLY A 1 390 ? -0.904 0.772 -1.851 1.00 98.12 390 GLY A C 1
ATOM 2778 O O . GLY A 1 390 ? 0.322 0.650 -1.834 1.00 98.12 390 GLY A O 1
ATOM 2779 N N . VAL A 1 391 ? -1.685 0.260 -0.902 1.00 98.44 391 VAL A N 1
ATOM 2780 C CA . VAL A 1 391 ? -1.193 -0.350 0.345 1.00 98.44 391 VAL A CA 1
ATOM 2781 C C . VAL A 1 391 ? -1.708 -1.773 0.553 1.00 98.44 391 VAL A C 1
ATOM 2783 O O . VAL A 1 391 ? -2.717 -2.185 -0.017 1.00 98.44 391 VAL A O 1
ATOM 2786 N N . LEU A 1 392 ? -1.011 -2.526 1.397 1.00 98.50 392 LEU A N 1
ATOM 2787 C CA . LEU A 1 392 ? -1.493 -3.761 2.003 1.00 98.50 392 LEU A CA 1
ATOM 2788 C C . LEU A 1 392 ? -2.118 -3.425 3.355 1.00 98.50 392 LEU A C 1
ATOM 2790 O O . LEU A 1 392 ? -1.420 -2.901 4.219 1.00 98.50 392 LEU A O 1
ATOM 2794 N N . CYS A 1 393 ? -3.394 -3.749 3.541 1.00 97.69 393 CYS A N 1
ATOM 2795 C CA . CYS A 1 393 ? -4.091 -3.571 4.809 1.00 97.69 393 CYS A CA 1
ATOM 2796 C C . CYS A 1 393 ? -4.206 -4.909 5.540 1.00 97.69 393 CYS A C 1
ATOM 2798 O O . CYS A 1 393 ? -4.753 -5.883 5.011 1.00 97.69 393 CYS A O 1
ATOM 2800 N N . CYS A 1 394 ? -3.692 -4.946 6.763 1.00 96.06 394 CYS A N 1
ATOM 2801 C CA . CYS A 1 394 ? -3.739 -6.077 7.675 1.00 96.06 394 CYS A CA 1
ATOM 2802 C C . CYS A 1 394 ? -4.783 -5.802 8.756 1.00 96.06 394 CYS A C 1
ATOM 2804 O O . CYS A 1 394 ? -4.908 -4.680 9.244 1.00 96.06 394 CYS A O 1
ATOM 2806 N N . LYS A 1 395 ? -5.563 -6.821 9.115 1.00 94.00 395 LYS A N 1
ATOM 2807 C CA . LYS A 1 395 ? -6.570 -6.694 10.172 1.00 94.00 395 LYS A CA 1
ATOM 2808 C C . LYS A 1 395 ? -5.898 -6.633 11.545 1.00 94.00 395 LYS A C 1
ATOM 2810 O O . LYS A 1 395 ? -4.952 -7.383 11.772 1.00 94.00 395 LYS A O 1
ATOM 2815 N N . ASP A 1 396 ? -6.399 -5.803 12.457 1.00 87.50 396 ASP A N 1
ATOM 2816 C CA . ASP A 1 396 ? -5.832 -5.640 13.804 1.00 87.50 396 ASP A CA 1
ATOM 2817 C C . ASP A 1 396 ? -5.906 -6.964 14.594 1.00 87.50 396 ASP A C 1
ATOM 2819 O O . ASP A 1 396 ? -4.886 -7.629 14.820 1.00 87.50 396 ASP A O 1
ATOM 2823 N N . ASP A 1 397 ? -7.133 -7.393 14.909 1.00 73.06 397 ASP A N 1
ATOM 2824 C CA . ASP A 1 397 ? -7.432 -8.612 15.667 1.00 73.06 397 ASP A CA 1
ATOM 2825 C C . ASP A 1 397 ? -7.581 -9.862 14.777 1.00 73.06 397 ASP A C 1
ATOM 2827 O O . ASP A 1 397 ? -8.340 -9.877 13.795 1.00 73.06 397 ASP A O 1
ATOM 2831 N N . PHE A 1 398 ? -6.896 -10.939 15.184 1.00 56.78 398 PHE A N 1
ATOM 2832 C CA . PHE A 1 398 ? -6.870 -12.272 14.562 1.00 56.78 398 PHE A CA 1
ATOM 2833 C C . PHE A 1 398 ? -7.006 -13.384 15.612 1.00 56.78 398 PHE A C 1
ATOM 2835 O O . PHE A 1 398 ? -6.213 -13.369 16.582 1.00 56.78 398 PHE A O 1
#

pLDDT: mean 76.26, std 23.12, range [29.05, 98.5]

Secondary structure (DSSP, 8-state):
-------------------------------------------------------------STT--S------------------SS------BTTTB-----TTT-----TT-EEETTEEE----TT-SSSB-SSSSB-----TT-EE-TTS-EEPPPP---SS-BTTS--SBS--TTT-TTEEEEE--B-S--S--EETTEE--SSTT---SSSTTTT-TT--SGGGBPTTEEE--SHHHHHHH-TTTTTTTTTTPPSS-EEE-S--BBSSS-BPPP-SSS-S--BS-EEEESSBEE--STTTTT--EE--TTTTTSSPPPTTT-EEEE-TTSS-EEEESSSTTSSSSB-HHHHHHHHS------EE--S-TT-HHHH-EE-SS-SEEEEEEES--

Foldseek 3Di:
DDDDDDDDDDDDDDDDDDDDDDDDDDDDDDDDDDDDDDDDDDDDDDDDDDDDDDDDDDDDDPPDDDPDDDDDDPDDPDDDDPDDDDQFDDAPADPPPGGFGAAPPPRDGQPDQWDQANRDTDHFDCVPACWDGSRRPDMRHDEDPQWDADPSRYTDHDQAPPDQQFFLQSAAQFPRPCVQQRFKTFFFAFADQFFQFAADPVGHDWQPQLQTGCNGDPRQRYRTDQQSGTHRQKGFQQAQVLLCVSHVLRQPRRVVVHDPPAWAFGLWADQQPLAIDPRDRHDDPFAAKTWGHGAQAAASPDPNRPPTGHIQAFFSQSAADDDCVQKAWEADPVNPDIAMPDPDSNHGRGCYQNRVCRNVVHRDHRQWTLDDDRTHSNRGITGRGRPRTGHMMGGNDD

Radius of gyration: 39.42 Å; chains: 1; bounding box: 137×71×98 Å

Sequence (398 aa):
MCRRFLVCFLVLFVIACGSSTPDPDTGQAEDPGQAEDPGQAEDPGHTDDPGTVEDPGCIPDCADKQCGDDDGCEGVCLVDTCGDGEECTDMVCDATEGCIAVPVIDNTECGDGGVCVTGLCCIPDCENKDCGSDGCLNLCGSCDDGQSCTEEGLCEDPPPPVDSIGCSDGTREGFLNMGAFPFLAACGGAWDVPGIHHTGPDGPEPACDRQAGNTGTNSTGSGCNVEDLCSAGWHVCLGKDDVQIRNEGGCDGIMDDAQSPAFFLARISSTGAFNCAPDTIGDPTSSNDLFGCGDLGCPATQATCAPLTLGSHDRCKSLKNKPTTNCSCSWNAEETEVSCNPNSGGCGWCKPLDYWNVFLGEDHSDVWDCGSNTTQEANNVIKLDSSQGGVLCCKDDF